Protein AF-A0A814IWC8-F1 (afdb_monomer)

Secondary structure (DSSP, 8-state):
-----------S---TT--GGGT-EEEE--TT-TT-HHHHHHHHH-SSS---S-EEEES-HHHHHHHHHHHHHS-HHHHHHHHHHHHHHHHGGGS-HHHHGGGHHHHHHHH---SPPPHHHHHHHHHHHHHHHHHHHHSTTSS--THHHHHHHHHHHHHHHHHHH-SSS-HHHHHHHHHHHHTPEEEEES-HHHHSS--HHHHHHTTT----S-HHHHHHHHHHHHHHHHHHGGGS---TTS--SS-TT-S--EEEGGGTEEEEEGGGSSTTT--TTS-HHHHIIIIIHHHHHHHHTTTSTTGGGB-TTS-B---S-HHHHHHHHHHHHHHHHHHHT-EEGGGTEE--TTTTHHHHHHHHHHHHHHHHHHHHHHHHSTT-SPPPTT-TTS-HHHHHHHHHHHTT-----HHHHHHHHHH-SSPPHHHHHHHHHHT-HHHHHHHTPPTTTSS-------SS---SS-TT-TTHHHHHTTSS--

Radius of gyration: 24.91 Å; Cα contacts (8 Å, |Δi|>4): 544; chains: 1; bounding box: 59×73×75 Å

Nearest PDB structures (foldseek):
  5v48-assembly1_B  TM=9.330E-01  e=1.405E-28  Oryctolagus cuniculus
  4cth-assembly1_A-2  TM=9.411E-01  e=2.815E-28  Homo sapiens
  6sh2-assembly1_AAA  TM=9.335E-01  e=3.389E-28  Homo sapiens
  3zuk-assembly2_B  TM=8.472E-01  e=1.196E-20  Mycobacterium tuberculosis H37Rv
  6xly-assembly1_A  TM=6.280E-01  e=4.654E-19  Mycobacterium tuberculosis H37Rv

Solvent-accessible surface area (backbone atoms only — not comparable to full-atom values): 27775 Å² total; per-residue (Å²): 138,86,83,84,81,86,88,75,94,70,94,67,81,85,65,90,78,70,60,75,88,76,35,73,41,83,45,74,49,56,78,91,48,82,78,41,69,67,58,55,57,48,55,76,73,41,90,86,59,88,77,65,76,42,82,39,83,37,60,52,63,69,59,53,52,52,50,51,55,50,56,78,72,46,57,67,69,58,54,50,52,49,54,52,46,55,50,46,71,70,46,35,81,71,46,62,66,82,53,35,57,71,45,44,69,56,42,28,67,52,42,52,48,92,70,83,76,58,66,69,58,55,51,48,53,53,45,42,78,74,44,17,60,67,52,30,51,74,68,67,80,86,58,84,61,74,72,58,58,57,52,55,52,41,26,51,53,39,46,48,50,32,50,73,61,31,84,73,49,47,72,69,34,34,53,54,48,44,56,27,63,75,56,49,42,79,42,65,36,62,64,67,64,59,76,44,91,62,52,65,67,63,48,62,75,48,67,85,71,81,73,65,103,39,71,62,58,38,53,53,50,50,53,50,50,54,50,51,52,60,58,51,54,78,80,47,81,84,68,73,84,57,79,68,96,72,32,28,66,40,72,51,72,44,56,39,51,66,57,25,28,35,37,37,25,39,40,36,41,33,79,86,26,28,53,94,89,50,44,54,42,40,29,26,24,27,42,31,20,54,51,24,19,35,58,31,41,54,61,24,87,66,20,48,40,27,44,54,78,17,46,82,44,87,73,58,48,71,66,35,52,51,52,35,49,57,25,42,46,46,49,21,56,54,40,39,67,40,65,47,70,90,72,74,40,60,41,54,14,74,66,18,36,46,52,52,45,10,47,39,41,1,48,52,25,12,51,54,25,44,52,53,50,48,68,79,40,72,88,71,65,63,75,52,87,97,48,67,88,53,52,63,71,47,45,14,56,51,36,37,43,54,79,33,71,77,87,74,42,61,34,34,45,53,47,39,62,75,72,41,47,61,65,59,38,68,51,58,39,48,50,37,50,44,47,32,69,66,52,37,62,66,69,64,58,55,92,71,76,51,91,36,69,82,54,85,45,49,45,84,57,58,82,90,82,64,97,86,57,88,69,63,71,67,66,62,72,69,75,80,79,129

Sequence (482 aa):
MHKKFCISYVYRSVDNKLKIDQKYSQVFLNKSKEDDQYTRILRYISTEIRIPASLLAVIEIEFLRNVSSNIDTTLPRILQNYIVWCFIMNRISNMPKRYRALRDPFNEAFRGTIAQRPRSITCGDYINNNMGFALSKIYFKQYFDENSLEMINNIRTVFLGMLKNSTWMDETSKNKSIEKALVIDEKIGYPDFLGSSNTTKLEKMYQDYVFKDSYIHNVFKLLQIKSNENFRMLREPVDRKAWGASPPTVVNAFYNPSRNQIIFPAGIFQMPFFNKDAPKYLNYGAIGMVIGHEITHGFDDTGRQFDKDGNRISWWTPETIERFNVRKQCIIDQYSRYVVTQINMTLNGFQTQGENIADNGGLKESFYAYQNWARTHPNMDKKLPGLSNYSAEQMFFINYAQIWCSKMTDANALNRILTGFHSPGEFRMRGPMSNFDEFDRVFKCTPGQGNSQIIETHAILDYSEVLSNDSLLKSLSILSFQ

Organism: NCBI:txid392033

Mean predicted aligned error: 9.51 Å

InterPro domains:
  IPR000718 Peptidase M13 [PS51885] (1-455)
  IPR000718 Peptidase M13 [PTHR11733] (51-448)
  IPR000718 Peptidase M13 [cd08662] (62-450)
  IPR008753 Peptidase M13, N-terminal domain [PF05649] (43-191)
  IPR018497 Peptidase M13, C-terminal domain [PF01431] (252-449)
  IPR018497 Peptidase M13, C-terminal domain [PR00786] (244-256)
  IPR018497 Peptidase M13, C-terminal domain [PR00786] (262-274)
  IPR018497 Peptidase M13, C-terminal domain [PR00786] (283-299)
  IPR018497 Peptidase M13, C-terminal domain [PR00786] (355-366)
  IPR024079 Metallopeptidase, catalytic domain superfamily [G3DSA:3.40.390.10] (144-449)
  IPR042089 Peptidase M13, domain 2 [G3DSA:1.10.1380.10] (15-238)

pLDDT: mean 82.28, std 20.32, range [21.31, 98.5]

Structure (mmCIF, N/CA/C/O backbone):
data_AF-A0A814IWC8-F1
#
_entry.id   AF-A0A814IWC8-F1
#
loop_
_atom_site.group_PDB
_atom_site.id
_atom_site.type_symbol
_atom_site.label_atom_id
_atom_site.label_alt_id
_atom_site.label_comp_id
_atom_site.label_asym_id
_atom_site.label_entity_id
_atom_site.label_seq_id
_atom_site.pdbx_PDB_ins_code
_atom_site.Cartn_x
_atom_site.Cartn_y
_atom_site.Cartn_z
_atom_site.occupancy
_atom_site.B_iso_or_equiv
_atom_site.auth_seq_id
_atom_site.auth_comp_id
_atom_site.auth_asym_id
_atom_site.auth_atom_id
_atom_site.pdbx_PDB_model_num
ATOM 1 N N . MET A 1 1 ? -11.786 -41.719 5.356 1.00 26.97 1 MET A N 1
ATOM 2 C CA . MET A 1 1 ? -12.034 -40.495 6.155 1.00 26.97 1 MET A CA 1
ATOM 3 C C . MET A 1 1 ? -10.800 -39.598 6.093 1.00 26.97 1 MET A C 1
ATOM 5 O O . MET A 1 1 ? -9.877 -39.773 6.875 1.00 26.97 1 MET A O 1
ATOM 9 N N . HIS A 1 2 ? -10.735 -38.689 5.116 1.00 23.89 2 HIS A N 1
ATOM 10 C CA . HIS A 1 2 ? -9.593 -37.790 4.910 1.00 23.89 2 HIS A CA 1
ATOM 11 C C . HIS A 1 2 ? -9.883 -36.415 5.523 1.00 23.89 2 HIS A C 1
ATOM 13 O O . HIS A 1 2 ? -10.646 -35.639 4.955 1.00 23.89 2 HIS A O 1
ATOM 19 N N . LYS A 1 3 ? -9.270 -36.097 6.668 1.00 22.12 3 LYS A N 1
ATOM 20 C CA . LYS A 1 3 ? -9.227 -34.722 7.189 1.00 22.12 3 LYS A CA 1
ATOM 21 C C . LYS A 1 3 ? -7.980 -34.031 6.633 1.00 22.12 3 LYS A C 1
ATOM 23 O O . LYS A 1 3 ? -6.863 -34.336 7.041 1.00 22.12 3 LYS A O 1
ATOM 28 N N . LYS A 1 4 ? -8.179 -33.130 5.666 1.00 24.53 4 LYS A N 1
ATOM 29 C CA . LYS A 1 4 ? -7.163 -32.187 5.179 1.00 24.53 4 LYS A CA 1
ATOM 30 C C . LYS A 1 4 ? -6.968 -31.107 6.248 1.00 24.53 4 LYS A C 1
ATOM 32 O O . LYS A 1 4 ? -7.894 -30.351 6.514 1.00 24.53 4 LYS A O 1
ATOM 37 N N . PHE A 1 5 ? -5.784 -31.031 6.850 1.00 21.31 5 PHE A N 1
ATOM 38 C CA . PHE A 1 5 ? -5.376 -29.889 7.669 1.00 21.31 5 PHE A CA 1
ATOM 39 C C . PHE A 1 5 ? -4.513 -28.958 6.812 1.00 21.31 5 PHE A C 1
ATOM 41 O O . PHE A 1 5 ? -3.348 -29.245 6.543 1.00 21.31 5 PHE A O 1
ATOM 48 N N . CYS A 1 6 ? -5.097 -27.848 6.365 1.00 21.45 6 CYS A N 1
ATOM 49 C CA . CYS A 1 6 ? -4.358 -26.700 5.851 1.00 21.45 6 CYS A CA 1
ATOM 50 C C . CYS A 1 6 ? -4.063 -25.777 7.034 1.00 21.45 6 CYS A C 1
ATOM 52 O O . CYS A 1 6 ? -4.965 -25.116 7.534 1.00 21.45 6 CYS A O 1
ATOM 54 N N . ILE A 1 7 ? -2.811 -25.728 7.487 1.00 23.09 7 ILE A N 1
ATOM 55 C CA . ILE A 1 7 ? -2.348 -24.687 8.410 1.00 23.09 7 ILE A CA 1
ATOM 56 C C . ILE A 1 7 ? -1.422 -23.777 7.608 1.00 23.09 7 ILE A C 1
ATOM 58 O O . ILE A 1 7 ? -0.267 -24.108 7.342 1.00 23.09 7 ILE A O 1
ATOM 62 N N . SER A 1 8 ? -1.976 -22.647 7.172 1.00 23.86 8 SER A N 1
ATOM 63 C CA . SER A 1 8 ? -1.239 -21.505 6.640 1.00 23.86 8 SER A CA 1
ATOM 64 C C . SER A 1 8 ? -1.285 -20.402 7.691 1.00 23.86 8 SER A C 1
ATOM 66 O O . SER A 1 8 ? -2.359 -20.014 8.147 1.00 23.86 8 SER A O 1
ATOM 68 N N . TYR A 1 9 ? -0.115 -19.915 8.090 1.00 23.34 9 TYR A N 1
ATOM 69 C CA . TYR A 1 9 ? 0.029 -18.766 8.971 1.00 23.34 9 TYR A CA 1
ATOM 70 C C . TYR A 1 9 ? -0.383 -17.481 8.243 1.00 23.34 9 TYR A C 1
ATOM 72 O O . TYR A 1 9 ? 0.405 -16.945 7.471 1.00 23.34 9 TYR A O 1
ATOM 80 N N . VAL A 1 10 ? -1.576 -16.973 8.556 1.00 23.92 10 VAL A N 1
ATOM 81 C CA . VAL A 1 10 ? -1.912 -15.541 8.628 1.00 23.92 10 VAL A CA 1
ATOM 82 C C . VAL A 1 10 ? -2.969 -15.408 9.730 1.00 23.92 10 VAL A C 1
ATOM 84 O O . VAL A 1 10 ? -4.159 -15.546 9.475 1.00 23.92 10 VAL A O 1
ATOM 87 N N . TYR A 1 11 ? -2.557 -15.207 10.985 1.00 24.33 11 TYR A N 1
ATOM 88 C CA . TYR A 1 11 ? -3.505 -14.888 12.057 1.00 24.33 11 TYR A CA 1
ATOM 89 C C . TYR A 1 11 ? -3.757 -13.373 12.082 1.00 24.33 11 TYR A C 1
ATOM 91 O O . TYR A 1 11 ? -3.016 -12.609 12.694 1.00 24.33 11 TYR A O 1
ATOM 99 N N . ARG A 1 12 ? -4.831 -12.948 11.415 1.00 35.34 12 ARG A N 1
ATOM 100 C CA . ARG A 1 12 ? -5.760 -11.918 11.908 1.00 35.34 12 ARG A CA 1
ATOM 101 C C . ARG A 1 12 ? -7.148 -12.546 11.827 1.00 35.34 12 ARG A C 1
ATOM 103 O O . ARG A 1 12 ? -7.412 -13.268 10.871 1.00 35.34 12 ARG A O 1
ATOM 110 N N . SER A 1 13 ? -7.967 -12.378 12.867 1.00 31.83 13 SER A N 1
ATOM 111 C CA . SER A 1 13 ? -9.202 -13.157 13.018 1.00 31.83 13 SER A CA 1
ATOM 112 C C . SER A 1 13 ? -10.098 -13.077 11.774 1.00 31.83 13 SER A C 1
ATOM 114 O O . SER A 1 13 ? -10.298 -12.008 11.205 1.00 31.83 13 SER A O 1
ATOM 116 N N . VAL A 1 14 ? -10.643 -14.234 11.390 1.00 34.22 14 VAL A N 1
ATOM 117 C CA . VAL A 1 14 ? -11.664 -14.415 10.340 1.00 34.22 14 VAL A CA 1
ATOM 118 C C . VAL A 1 14 ? -13.048 -13.947 10.840 1.00 34.22 14 VAL A C 1
ATOM 120 O O . VAL A 1 14 ? -14.041 -14.019 10.121 1.00 34.22 14 VAL A O 1
ATOM 123 N N . ASP A 1 15 ? -13.128 -13.426 12.072 1.00 34.97 15 ASP A N 1
ATOM 124 C CA . ASP A 1 15 ? -14.339 -12.810 12.611 1.00 34.97 15 ASP A CA 1
ATOM 125 C C . ASP A 1 15 ? -14.575 -11.440 11.966 1.00 34.97 15 ASP A C 1
ATOM 127 O O . ASP A 1 15 ? -14.205 -10.381 12.482 1.00 34.97 15 ASP A O 1
ATOM 131 N N . ASN A 1 16 ? -15.249 -11.510 10.820 1.00 43.19 16 ASN A N 1
ATOM 132 C CA . ASN A 1 16 ? -15.745 -10.451 9.938 1.00 43.19 16 ASN A CA 1
ATOM 133 C C . ASN A 1 16 ? -16.757 -9.474 10.584 1.00 43.19 16 ASN A C 1
ATOM 135 O O . ASN A 1 16 ? -17.618 -8.932 9.894 1.00 43.19 16 ASN A O 1
ATOM 139 N N . LYS A 1 17 ? -16.717 -9.257 11.905 1.00 37.56 17 LYS A N 1
ATOM 140 C CA . LYS A 1 17 ? -17.679 -8.390 12.617 1.00 37.56 17 LYS A CA 1
ATOM 141 C C . LYS A 1 17 ? -17.093 -7.518 13.729 1.00 37.56 17 LYS A C 1
ATOM 143 O O . LYS A 1 17 ? -17.802 -6.650 14.234 1.00 37.56 17 LYS A O 1
ATOM 148 N N . LEU A 1 18 ? -15.833 -7.702 14.127 1.00 37.84 18 LEU A N 1
ATOM 149 C CA . LEU A 1 18 ? -15.260 -6.950 15.249 1.00 37.84 18 LEU A CA 1
ATOM 150 C C . LEU A 1 18 ? -14.477 -5.729 14.758 1.00 37.84 18 LEU A C 1
ATOM 152 O O . LEU A 1 18 ? -13.500 -5.850 14.018 1.00 37.84 18 LEU A O 1
ATOM 156 N N . LYS A 1 19 ? -14.916 -4.540 15.193 1.00 47.41 19 LYS A N 1
ATOM 157 C CA . LYS A 1 19 ? -14.239 -3.260 14.948 1.00 47.41 19 LYS A CA 1
ATOM 158 C C . LYS A 1 19 ? -12.786 -3.362 15.429 1.00 47.41 19 LYS A C 1
ATOM 160 O O . LYS A 1 19 ? -12.543 -3.785 16.558 1.00 47.41 19 LYS A O 1
ATOM 165 N N . ILE A 1 20 ? -11.825 -2.915 14.616 1.00 44.88 20 ILE A N 1
ATOM 166 C CA . ILE A 1 20 ? -10.408 -2.771 15.015 1.00 44.88 20 ILE A CA 1
ATOM 167 C C . ILE A 1 20 ? -10.284 -1.975 16.332 1.00 44.88 20 ILE A C 1
ATOM 169 O O . ILE A 1 20 ? -9.405 -2.253 17.148 1.00 44.88 20 ILE A O 1
ATOM 173 N N . ASP A 1 21 ? -11.231 -1.064 16.585 1.00 44.50 21 ASP A N 1
ATOM 174 C CA . ASP A 1 21 ? -11.438 -0.326 17.837 1.00 44.50 21 ASP A CA 1
ATOM 175 C C . ASP A 1 21 ? -11.376 -1.203 19.106 1.00 44.50 21 ASP A C 1
ATOM 177 O O . ASP A 1 21 ? -10.888 -0.730 20.128 1.00 44.50 21 ASP A O 1
ATOM 181 N N . GLN A 1 22 ? -11.776 -2.479 19.037 1.00 49.66 22 GLN A N 1
ATOM 182 C CA . GLN A 1 22 ? -11.892 -3.390 20.188 1.00 49.66 22 GLN A CA 1
ATOM 183 C C . GLN A 1 22 ? -10.715 -4.364 20.374 1.00 49.66 22 GLN A C 1
ATOM 185 O O . GLN A 1 22 ? -10.705 -5.122 21.341 1.00 49.66 22 GLN A O 1
ATOM 190 N N . LYS A 1 23 ? -9.722 -4.372 19.476 1.00 56.44 23 LYS A N 1
ATOM 191 C CA . LYS A 1 23 ? -8.640 -5.377 19.499 1.00 56.44 23 LYS A CA 1
ATOM 192 C C . LYS A 1 23 ? -7.441 -4.974 20.363 1.00 56.44 23 LYS A C 1
ATOM 194 O O . LYS A 1 23 ? -6.714 -5.817 20.867 1.00 56.44 23 LYS A O 1
ATOM 199 N N . TYR A 1 24 ? -7.215 -3.685 20.595 1.00 51.41 24 TYR A N 1
ATOM 200 C CA . TYR A 1 24 ? -6.005 -3.250 21.294 1.00 51.41 24 TYR A CA 1
ATOM 201 C C . TYR A 1 24 ? -6.198 -3.197 22.812 1.00 51.41 24 TYR A C 1
ATOM 203 O O . TYR A 1 24 ? -6.924 -2.346 23.317 1.00 51.41 24 TYR A O 1
ATOM 211 N N . SER A 1 25 ? -5.509 -4.071 23.542 1.00 56.09 25 SER A N 1
ATOM 212 C CA . SER A 1 25 ? -5.470 -4.058 25.005 1.00 56.09 25 SER A CA 1
ATOM 213 C C . SER A 1 25 ? -4.048 -3.838 25.507 1.00 56.09 25 SER A C 1
ATOM 215 O O . SER A 1 25 ? -3.110 -4.503 25.073 1.00 56.09 25 SER A O 1
ATOM 217 N N . GLN A 1 26 ? -3.879 -2.906 26.439 1.00 56.81 26 GLN A N 1
ATOM 218 C CA . GLN A 1 26 ? -2.612 -2.700 27.131 1.00 56.81 26 GLN A CA 1
ATOM 219 C C . GLN A 1 26 ? -2.561 -3.587 28.376 1.00 56.81 26 GLN A C 1
ATOM 221 O O . GLN A 1 26 ? -3.425 -3.493 29.246 1.00 56.81 26 GLN A O 1
ATOM 226 N N . VAL A 1 27 ? -1.552 -4.450 28.460 1.00 57.19 27 VAL A N 1
ATOM 227 C CA . VAL A 1 27 ? -1.340 -5.355 29.594 1.00 57.19 27 VAL A CA 1
ATOM 228 C C . VAL A 1 27 ? -0.014 -5.002 30.256 1.00 57.19 27 VAL A C 1
ATOM 230 O O . VAL A 1 27 ? 1.0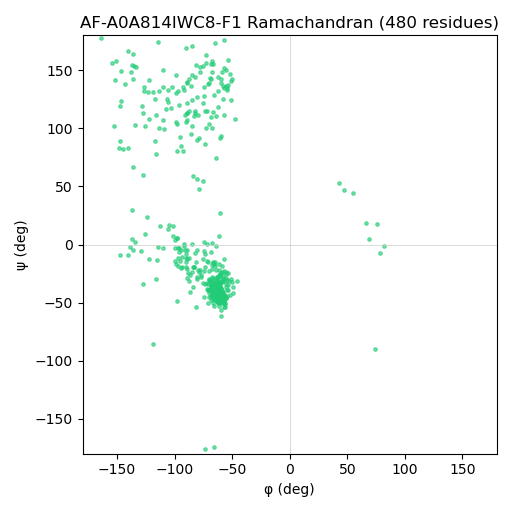26 -4.962 29.601 1.00 57.19 27 VAL A O 1
ATOM 233 N N . PHE A 1 28 ? -0.037 -4.742 31.562 1.00 58.38 28 PHE A N 1
ATOM 234 C CA . PHE A 1 28 ? 1.183 -4.547 32.342 1.00 58.38 28 PHE A CA 1
ATOM 235 C C . PHE A 1 28 ? 1.728 -5.897 32.801 1.00 58.38 28 PHE A C 1
ATOM 237 O O . PHE A 1 28 ? 1.038 -6.643 33.494 1.00 58.38 28 PHE A O 1
ATOM 244 N N . LEU A 1 29 ? 2.988 -6.188 32.471 1.00 56.16 29 LEU A N 1
ATOM 245 C CA . LEU A 1 29 ? 3.694 -7.324 33.060 1.00 56.16 29 LEU A CA 1
ATOM 246 C C . LEU A 1 29 ? 3.958 -7.052 34.544 1.00 56.16 29 LEU A C 1
ATOM 248 O O . LEU A 1 29 ? 4.795 -6.213 34.888 1.00 56.16 29 LEU A O 1
ATOM 252 N N . ASN A 1 30 ? 3.264 -7.767 35.428 1.00 49.41 30 ASN A N 1
ATOM 253 C CA . ASN A 1 30 ? 3.495 -7.657 36.862 1.00 49.41 30 ASN A CA 1
ATOM 254 C C . ASN A 1 30 ? 4.609 -8.619 37.307 1.00 49.41 30 ASN A C 1
ATOM 256 O O . ASN A 1 30 ? 4.442 -9.836 37.272 1.00 49.41 30 ASN A O 1
ATOM 260 N N . LYS A 1 31 ? 5.739 -8.069 37.771 1.00 43.78 31 LYS A N 1
ATOM 261 C CA . LYS A 1 31 ? 6.898 -8.836 38.267 1.00 43.78 31 LYS A CA 1
ATOM 262 C C . LYS A 1 31 ? 6.571 -9.767 39.444 1.00 43.78 31 LYS A C 1
ATOM 264 O O . LYS A 1 31 ? 7.309 -10.721 39.646 1.00 43.78 31 LYS A O 1
ATOM 269 N N . SER A 1 32 ? 5.511 -9.504 40.216 1.00 41.56 32 SER A N 1
ATOM 270 C CA . SER A 1 32 ? 5.150 -10.322 41.387 1.00 41.56 32 SER A CA 1
ATOM 271 C C . SER A 1 32 ? 4.362 -11.594 41.054 1.00 41.56 32 SER A C 1
ATOM 273 O O . SER A 1 32 ? 4.141 -12.417 41.938 1.00 41.56 32 SER A O 1
ATOM 275 N N . LYS A 1 33 ? 3.954 -11.780 39.791 1.00 47.34 33 LYS A N 1
ATOM 276 C CA . LYS A 1 33 ? 3.335 -13.012 39.289 1.00 47.34 33 LYS A CA 1
ATOM 277 C C . LYS A 1 33 ? 4.248 -13.632 38.236 1.00 47.34 33 LYS A C 1
ATOM 279 O O . LYS A 1 33 ? 4.005 -13.513 37.039 1.00 47.34 33 LYS A O 1
ATOM 284 N N . GLU A 1 34 ? 5.308 -14.300 38.689 1.00 44.84 34 GLU A N 1
ATOM 285 C CA . GLU A 1 34 ? 6.238 -15.041 37.818 1.00 44.84 34 GLU A CA 1
ATOM 286 C C . GLU A 1 34 ? 5.562 -16.124 36.956 1.00 44.84 34 GLU A C 1
ATOM 288 O O . GLU A 1 34 ? 6.159 -16.596 35.989 1.00 44.84 34 GLU A O 1
ATOM 293 N N . ASP A 1 35 ? 4.304 -16.446 37.259 1.00 49.25 35 ASP A N 1
ATOM 294 C CA . ASP A 1 35 ? 3.476 -17.433 36.573 1.00 49.25 35 ASP A CA 1
ATOM 295 C C . ASP A 1 35 ? 2.452 -16.864 35.586 1.00 49.25 35 ASP A C 1
ATOM 297 O O . ASP A 1 35 ? 1.644 -17.613 35.037 1.00 49.25 35 ASP A O 1
ATOM 301 N N . ASP A 1 36 ? 2.480 -15.559 35.308 1.00 61.34 36 ASP A N 1
ATOM 302 C CA . ASP A 1 36 ? 1.627 -15.012 34.257 1.00 61.34 36 ASP A CA 1
ATOM 303 C C . ASP A 1 36 ? 2.057 -15.552 32.878 1.00 61.34 36 ASP A C 1
ATOM 305 O O . ASP A 1 36 ? 3.230 -15.490 32.489 1.00 61.34 36 ASP A O 1
ATOM 309 N N . GLN A 1 37 ? 1.090 -16.089 32.131 1.00 60.38 37 GLN A N 1
ATOM 310 C CA . GLN A 1 37 ? 1.258 -16.754 30.832 1.00 60.38 37 GLN A CA 1
ATOM 311 C C . GLN A 1 37 ? 2.088 -15.925 29.832 1.00 60.38 37 GLN A C 1
ATOM 313 O O . GLN A 1 37 ? 2.869 -16.468 29.048 1.00 60.38 37 GLN A O 1
ATOM 318 N N . TYR A 1 38 ? 1.998 -14.593 29.909 1.00 61.19 38 TYR A N 1
ATOM 319 C CA . TYR A 1 38 ? 2.743 -13.666 29.056 1.00 61.19 38 TYR A CA 1
ATOM 320 C C . TYR A 1 38 ? 4.238 -13.617 29.393 1.00 61.19 38 TYR A C 1
ATOM 322 O O . TYR A 1 38 ? 5.076 -13.589 28.490 1.00 61.19 38 TYR A O 1
ATOM 330 N N . THR A 1 39 ? 4.591 -13.674 30.679 1.00 59.56 39 THR A N 1
ATOM 331 C CA . THR A 1 39 ? 5.986 -13.723 31.140 1.00 59.56 39 THR A CA 1
ATOM 332 C C . THR A 1 39 ? 6.655 -15.028 30.704 1.00 59.56 39 THR A C 1
ATOM 334 O O . THR A 1 39 ? 7.809 -15.013 30.272 1.00 59.56 39 THR A O 1
ATOM 337 N N . ARG A 1 40 ? 5.922 -16.152 30.740 1.00 61.50 40 ARG A N 1
ATOM 338 C CA . ARG A 1 40 ? 6.405 -17.457 30.255 1.00 61.50 40 ARG A CA 1
ATOM 339 C C . ARG A 1 40 ? 6.693 -17.429 28.751 1.00 61.50 40 ARG A C 1
ATOM 341 O O . ARG A 1 40 ? 7.786 -17.811 28.346 1.00 61.50 40 ARG A O 1
ATOM 348 N N . ILE A 1 41 ? 5.767 -16.914 27.936 1.00 60.84 41 ILE A N 1
ATOM 349 C CA . ILE A 1 41 ? 5.941 -16.795 26.475 1.00 60.84 41 ILE A CA 1
ATOM 350 C C . ILE A 1 41 ? 7.130 -15.887 26.127 1.00 60.84 41 ILE A C 1
ATOM 352 O O . ILE A 1 41 ? 7.942 -16.231 25.270 1.00 60.84 41 ILE A O 1
ATOM 356 N N . LEU A 1 42 ? 7.287 -14.754 26.815 1.00 60.22 42 LEU A N 1
ATOM 357 C CA . LEU A 1 42 ? 8.378 -13.814 26.547 1.00 60.22 42 LEU A CA 1
ATOM 358 C C . LEU A 1 42 ? 9.767 -14.357 26.913 1.00 60.22 42 LEU A C 1
ATOM 360 O O . LEU A 1 42 ? 10.727 -14.055 26.204 1.00 60.22 42 LEU A O 1
ATOM 364 N N . ARG A 1 43 ? 9.880 -15.205 27.948 1.00 57.75 43 ARG A N 1
ATOM 365 C CA . ARG A 1 43 ? 11.139 -15.898 28.294 1.00 57.75 43 ARG A CA 1
ATOM 366 C C . ARG A 1 43 ? 11.627 -16.830 27.175 1.00 57.75 43 ARG A C 1
ATOM 368 O O . ARG A 1 43 ? 12.832 -16.991 27.019 1.00 57.75 43 ARG A O 1
ATOM 375 N N . TYR A 1 44 ? 10.725 -17.397 26.369 1.00 55.34 44 TYR A N 1
ATOM 376 C CA . TYR A 1 44 ? 11.098 -18.212 25.202 1.00 55.34 44 TYR A CA 1
ATOM 377 C C . TYR A 1 44 ? 11.542 -17.382 23.992 1.00 55.34 44 TYR A C 1
ATOM 379 O O . TYR A 1 44 ? 12.227 -17.899 23.113 1.00 55.34 44 TYR A O 1
ATOM 387 N N . ILE A 1 45 ? 11.144 -16.109 23.928 1.00 59.06 45 ILE A N 1
ATOM 388 C CA . ILE A 1 45 ? 11.373 -15.239 22.769 1.00 59.06 45 ILE A CA 1
ATOM 389 C C . ILE A 1 45 ? 12.713 -14.494 22.880 1.00 59.06 45 ILE A C 1
ATOM 391 O O . ILE A 1 45 ? 13.329 -14.212 21.855 1.00 59.06 45 ILE A O 1
ATOM 395 N N . SER A 1 46 ? 13.203 -14.204 24.091 1.00 54.28 46 SER A N 1
ATOM 396 C CA . SER A 1 46 ? 14.514 -13.570 24.278 1.00 54.28 46 SER A CA 1
ATOM 397 C C . SER A 1 46 ? 15.208 -14.028 25.560 1.00 54.28 46 SER A C 1
ATOM 399 O O . SER A 1 46 ? 14.722 -13.788 26.663 1.00 54.28 46 SER A O 1
ATOM 401 N N . THR A 1 47 ? 16.380 -14.649 25.414 1.00 51.97 47 THR A N 1
ATOM 402 C CA . THR A 1 47 ? 17.276 -14.997 26.530 1.00 51.97 47 THR A CA 1
ATOM 403 C C . THR A 1 47 ? 18.265 -13.879 26.864 1.00 51.97 47 THR A C 1
ATOM 405 O O . THR A 1 47 ? 18.792 -13.842 27.972 1.00 51.97 47 THR A O 1
ATOM 408 N N . GLU A 1 48 ? 18.520 -12.961 25.926 1.00 53.88 48 GLU A N 1
ATOM 409 C CA . GLU A 1 48 ? 19.567 -11.936 26.055 1.00 53.88 48 GLU A CA 1
ATOM 410 C C . GLU A 1 48 ? 19.040 -10.567 26.506 1.00 53.88 48 GLU A C 1
ATOM 412 O O . GLU A 1 48 ? 19.813 -9.739 26.986 1.00 53.88 48 GLU A O 1
ATOM 417 N N . ILE A 1 49 ? 17.729 -10.310 26.411 1.00 52.28 49 ILE A N 1
ATOM 418 C CA . ILE A 1 49 ? 17.157 -9.001 26.749 1.00 52.28 49 ILE A CA 1
ATOM 419 C C . ILE A 1 49 ? 16.218 -9.133 27.938 1.00 52.28 49 ILE A C 1
ATOM 421 O O . ILE A 1 49 ? 15.128 -9.694 27.860 1.00 52.28 49 ILE A O 1
ATOM 425 N N . ARG A 1 50 ? 16.638 -8.548 29.066 1.00 56.16 50 ARG A N 1
ATOM 426 C CA . ARG A 1 50 ? 15.774 -8.370 30.235 1.00 56.16 50 ARG A CA 1
ATOM 427 C C . ARG A 1 50 ? 14.624 -7.441 29.851 1.00 56.16 50 ARG A C 1
ATOM 429 O O . ARG A 1 50 ? 14.816 -6.241 29.640 1.00 56.16 50 ARG A O 1
ATOM 436 N N . ILE A 1 51 ? 13.423 -8.000 29.777 1.00 57.84 51 ILE A N 1
ATOM 437 C CA . ILE A 1 51 ? 12.173 -7.252 29.670 1.00 57.84 51 ILE A CA 1
ATOM 438 C C . ILE A 1 51 ? 11.768 -6.889 31.114 1.00 57.84 51 ILE A C 1
ATOM 440 O O . ILE A 1 51 ? 11.339 -7.770 31.858 1.00 57.84 51 ILE A O 1
ATOM 444 N N . PRO A 1 52 ? 11.971 -5.642 31.595 1.00 55.50 52 PRO A N 1
ATOM 445 C CA . PRO A 1 52 ? 11.453 -5.220 32.891 1.00 55.50 52 PRO A CA 1
ATOM 446 C C . PRO A 1 52 ? 9.920 -5.228 32.847 1.00 55.50 52 PRO A C 1
ATOM 448 O O . PRO A 1 52 ? 9.337 -5.415 31.778 1.00 55.50 52 PRO A O 1
ATOM 451 N N . ALA A 1 53 ? 9.268 -4.993 33.992 1.00 55.53 53 ALA A N 1
ATOM 452 C CA . ALA A 1 53 ? 7.834 -4.708 34.027 1.00 55.53 53 ALA A CA 1
ATOM 453 C C . ALA A 1 53 ? 7.538 -3.646 32.960 1.00 55.53 53 ALA A C 1
ATOM 455 O O . ALA A 1 53 ? 8.019 -2.518 33.048 1.00 55.53 53 ALA A O 1
ATOM 456 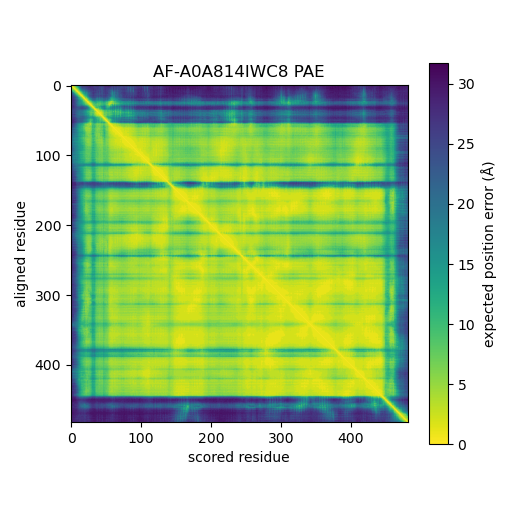N N . SER A 1 54 ? 6.886 -4.063 31.884 1.00 61.50 54 SER A N 1
ATOM 457 C CA . SER A 1 54 ? 6.721 -3.264 30.680 1.00 61.50 54 SER A CA 1
ATOM 458 C C . SER A 1 54 ? 5.305 -3.424 30.178 1.00 61.50 54 SER A C 1
ATOM 460 O O . SER A 1 54 ? 4.646 -4.445 30.394 1.00 61.50 54 SER A O 1
ATOM 462 N N . LEU A 1 55 ? 4.839 -2.346 29.564 1.00 65.81 55 LEU A N 1
ATOM 463 C CA . LEU A 1 55 ? 3.555 -2.281 28.909 1.00 65.81 55 LEU A CA 1
ATOM 464 C C . LEU A 1 55 ? 3.630 -3.118 27.632 1.00 65.81 55 LEU A C 1
ATOM 466 O O . LEU A 1 55 ? 4.386 -2.792 26.717 1.00 65.81 55 LEU A O 1
ATOM 470 N N . LEU A 1 56 ? 2.856 -4.195 27.579 1.00 72.19 56 LEU A N 1
ATOM 471 C CA . LEU A 1 56 ? 2.666 -4.983 26.374 1.00 72.19 56 LEU A CA 1
ATOM 472 C C . LEU A 1 56 ? 1.380 -4.559 25.685 1.00 72.19 56 LEU A C 1
ATOM 474 O O . LEU A 1 56 ? 0.311 -4.493 26.291 1.00 72.19 56 LEU A O 1
ATOM 478 N N . ALA A 1 57 ? 1.490 -4.333 24.386 1.00 72.12 57 ALA A N 1
ATOM 479 C CA . ALA A 1 57 ? 0.345 -4.236 23.508 1.00 72.12 57 ALA A CA 1
ATOM 480 C C . ALA A 1 57 ? -0.114 -5.641 23.108 1.00 72.12 57 ALA A C 1
ATOM 482 O O . ALA A 1 57 ? 0.599 -6.348 22.395 1.00 72.12 57 ALA A O 1
ATOM 483 N N . VAL A 1 58 ? -1.302 -6.044 23.549 1.00 71.94 58 VAL A N 1
ATOM 484 C CA . VAL A 1 58 ? -1.922 -7.315 23.172 1.00 71.94 58 VAL A CA 1
ATOM 485 C C . VAL A 1 58 ? -3.087 -7.039 22.227 1.00 71.94 58 VAL A C 1
ATOM 487 O O . VAL A 1 58 ? -4.054 -6.384 22.600 1.00 71.94 58 VAL A O 1
ATOM 490 N N . ILE A 1 59 ? -2.974 -7.539 20.994 1.00 70.69 59 ILE A N 1
ATOM 491 C CA . ILE A 1 59 ? -3.937 -7.286 19.905 1.00 70.69 59 ILE A CA 1
ATOM 492 C C . ILE A 1 59 ? -5.112 -8.283 19.925 1.00 70.69 59 ILE A C 1
ATOM 494 O O . ILE A 1 59 ? -6.187 -7.992 19.427 1.00 70.69 59 ILE A O 1
ATOM 498 N N . GLU A 1 60 ? -4.924 -9.489 20.457 1.00 74.50 60 GLU A N 1
ATOM 499 C CA . GLU A 1 60 ? -5.977 -10.513 20.504 1.00 74.50 60 GLU A CA 1
ATOM 500 C C . GLU A 1 60 ? -5.825 -11.304 21.809 1.00 74.50 60 GLU A C 1
ATOM 502 O O . GLU A 1 60 ? -5.196 -12.365 21.842 1.00 74.50 60 GLU A O 1
ATOM 507 N N . ILE A 1 61 ? -6.346 -10.763 22.918 1.00 74.00 61 ILE A N 1
ATOM 508 C CA . ILE A 1 61 ? -6.217 -11.399 24.245 1.00 74.00 61 ILE A CA 1
ATOM 509 C C . ILE A 1 61 ? -6.797 -12.814 24.228 1.00 74.00 61 ILE A C 1
ATOM 511 O O . ILE A 1 61 ? -6.178 -13.741 24.749 1.00 74.00 61 ILE A O 1
ATOM 515 N N . GLU A 1 62 ? -7.970 -12.988 23.622 1.00 78.12 62 GLU A N 1
ATOM 516 C CA . GLU A 1 62 ? -8.662 -14.275 23.636 1.00 78.12 62 GLU A CA 1
ATOM 517 C C . GLU A 1 62 ? -7.923 -15.332 22.812 1.00 78.12 62 GLU A C 1
ATOM 519 O O . GLU A 1 62 ? -7.806 -16.484 23.224 1.00 78.12 62 GLU A O 1
ATOM 524 N N . PHE A 1 63 ? -7.315 -14.924 21.694 1.00 80.06 63 PHE A N 1
ATOM 525 C CA . PHE A 1 63 ? -6.416 -15.793 20.944 1.00 80.06 63 PHE A CA 1
ATOM 526 C C . PHE A 1 63 ? -5.248 -16.268 21.816 1.00 80.06 63 PHE A C 1
ATOM 528 O O . PHE A 1 63 ? -4.977 -17.464 21.859 1.00 80.06 63 PHE A O 1
ATOM 535 N N . LEU A 1 64 ? -4.582 -15.365 22.545 1.00 75.75 64 LEU A N 1
ATOM 536 C CA . LEU A 1 64 ? -3.449 -15.744 23.395 1.00 75.75 64 LEU A CA 1
ATOM 537 C C . LEU A 1 64 ? -3.857 -16.654 24.559 1.00 75.75 64 LEU A C 1
ATOM 539 O O . LEU A 1 64 ? -3.128 -17.598 24.860 1.00 75.75 64 LEU A O 1
ATOM 543 N N . ARG A 1 65 ? -5.027 -16.430 25.168 1.00 76.75 65 ARG A N 1
ATOM 544 C CA . ARG A 1 65 ? -5.588 -17.336 26.187 1.00 76.75 65 ARG A CA 1
ATOM 545 C C . ARG A 1 65 ? -5.820 -18.735 25.624 1.00 76.75 65 ARG A C 1
ATOM 547 O O . ARG A 1 65 ? -5.366 -19.715 26.210 1.00 76.75 65 ARG A O 1
ATOM 554 N N . ASN A 1 66 ? -6.452 -18.822 24.456 1.00 82.81 66 ASN A N 1
ATOM 555 C CA . ASN A 1 66 ? -6.698 -20.096 23.785 1.00 82.81 66 ASN A CA 1
ATOM 556 C C . ASN A 1 66 ? -5.394 -20.788 23.378 1.00 82.81 66 ASN A C 1
ATOM 558 O O . ASN A 1 66 ? -5.277 -22.004 23.507 1.00 82.81 66 ASN A O 1
ATOM 562 N N . VAL A 1 67 ? -4.387 -20.040 22.918 1.00 83.50 67 VAL A N 1
ATOM 563 C CA . VAL A 1 67 ? -3.055 -20.590 22.631 1.00 83.50 67 VAL A CA 1
ATOM 564 C C . VAL A 1 67 ? -2.416 -21.154 23.897 1.00 83.50 67 VAL A C 1
ATOM 566 O O . VAL A 1 67 ? -1.936 -22.283 23.856 1.00 83.50 67 VAL A O 1
ATOM 569 N N . SER A 1 68 ? -2.447 -20.423 25.016 1.00 79.81 68 SER A N 1
ATOM 570 C CA . SER A 1 68 ? -1.900 -20.907 26.291 1.00 79.81 68 SER A CA 1
ATOM 571 C C . SER A 1 68 ? -2.580 -22.203 26.732 1.00 79.81 68 SER A C 1
ATOM 573 O O . SER A 1 68 ? -1.904 -23.194 26.986 1.00 79.81 68 SER A O 1
ATOM 575 N N . SER A 1 69 ? -3.916 -22.234 26.722 1.00 83.81 69 SER A N 1
ATOM 576 C CA . SER A 1 69 ? -4.688 -23.427 27.087 1.00 83.81 69 SER A CA 1
ATOM 577 C C . SER A 1 69 ? -4.377 -24.628 26.184 1.00 83.81 69 SER A C 1
ATOM 579 O O . SER A 1 69 ? -4.207 -25.749 26.668 1.00 83.81 69 SER A O 1
ATOM 581 N N . ASN A 1 70 ? -4.237 -24.408 24.873 1.00 87.50 70 ASN A N 1
ATOM 582 C CA . ASN A 1 70 ? -3.848 -25.467 23.943 1.00 87.50 70 ASN A CA 1
ATOM 583 C C . ASN A 1 70 ? -2.418 -25.963 24.194 1.00 87.50 70 ASN A C 1
ATOM 585 O O . ASN A 1 70 ? -2.169 -27.158 24.067 1.00 87.50 70 ASN A O 1
ATOM 589 N N . ILE A 1 71 ? -1.478 -25.084 24.556 1.00 86.44 71 ILE A N 1
ATOM 590 C CA . ILE A 1 71 ? -0.107 -25.486 24.902 1.00 86.44 71 ILE A CA 1
ATOM 591 C C . ILE A 1 71 ? -0.114 -26.377 26.148 1.00 86.44 71 ILE A C 1
ATOM 593 O O . ILE A 1 71 ? 0.491 -27.444 26.117 1.00 86.44 71 ILE A O 1
ATOM 597 N N . ASP A 1 72 ? -0.842 -25.990 27.198 1.00 84.38 72 ASP A N 1
ATOM 598 C CA . ASP A 1 72 ? -0.877 -26.730 28.467 1.00 84.38 72 ASP A CA 1
ATOM 599 C C . ASP A 1 72 ? -1.532 -28.118 28.334 1.00 84.38 72 ASP A C 1
ATOM 601 O O . ASP A 1 72 ? -1.196 -29.049 29.066 1.00 84.38 72 ASP A O 1
ATOM 605 N N . THR A 1 73 ? -2.457 -28.274 27.384 1.00 92.56 73 THR A N 1
ATOM 606 C CA . THR A 1 73 ? -3.217 -29.519 27.168 1.00 92.56 73 THR A CA 1
ATOM 607 C C . THR A 1 73 ? -2.645 -30.417 26.067 1.00 92.56 73 THR A C 1
ATOM 609 O O . THR A 1 73 ? -3.041 -31.579 25.950 1.00 92.56 73 THR A O 1
ATOM 612 N N . THR A 1 74 ? -1.702 -29.925 25.260 1.00 93.94 74 THR A N 1
ATOM 613 C CA . THR A 1 74 ? -1.120 -30.686 24.147 1.00 93.94 74 THR A CA 1
ATOM 614 C C . THR A 1 74 ? 0.143 -31.425 24.582 1.00 93.94 74 THR A C 1
ATOM 616 O O . THR A 1 74 ? 1.039 -30.859 25.201 1.00 93.94 74 THR A O 1
ATOM 619 N N . LEU A 1 75 ? 0.272 -32.696 24.183 1.00 97.00 75 LEU A N 1
ATOM 620 C CA . LEU A 1 75 ? 1.471 -33.491 24.468 1.00 97.00 75 LEU A CA 1
ATOM 621 C C . LEU A 1 75 ? 2.750 -32.787 23.962 1.00 97.00 75 LEU A C 1
ATOM 623 O O . LEU A 1 75 ? 2.799 -32.403 22.787 1.00 97.00 75 LEU A O 1
ATOM 627 N N . PRO A 1 76 ? 3.837 -32.725 24.761 1.00 94.06 76 PRO A N 1
ATOM 628 C CA . PRO A 1 76 ? 5.076 -32.039 24.377 1.00 94.06 76 PRO A CA 1
ATOM 629 C C . PRO A 1 76 ? 5.656 -32.483 23.028 1.00 94.06 76 PRO A C 1
ATOM 631 O O . PRO A 1 76 ? 6.164 -31.671 22.259 1.00 94.06 76 PRO A O 1
ATOM 634 N N . ARG A 1 77 ? 5.527 -33.773 22.684 1.00 96.88 77 ARG A N 1
ATOM 635 C CA . ARG A 1 77 ? 5.968 -34.307 21.385 1.00 96.88 77 ARG A CA 1
ATOM 636 C C . ARG A 1 77 ? 5.214 -33.684 20.206 1.00 96.88 77 ARG A C 1
ATOM 638 O O . ARG A 1 77 ? 5.815 -33.438 19.164 1.00 96.88 77 ARG A O 1
ATOM 645 N N . ILE A 1 78 ? 3.911 -33.442 20.353 1.00 97.19 78 ILE A N 1
ATOM 646 C CA . ILE A 1 78 ? 3.088 -32.821 19.306 1.00 97.19 78 ILE A CA 1
ATOM 647 C C . ILE A 1 78 ? 3.504 -31.358 19.133 1.00 97.19 78 ILE A C 1
ATOM 649 O O . ILE A 1 78 ? 3.719 -30.924 18.002 1.00 97.19 78 ILE A O 1
ATOM 653 N N . LEU A 1 79 ? 3.706 -30.635 20.240 1.00 92.56 79 LEU A N 1
ATOM 654 C CA . LEU A 1 79 ? 4.213 -29.260 20.221 1.00 92.56 79 LEU A CA 1
ATOM 655 C C . LEU A 1 79 ? 5.580 -29.173 19.528 1.00 92.56 79 LEU A C 1
ATOM 657 O O . LEU A 1 79 ? 5.762 -28.358 18.624 1.00 92.56 79 LEU A O 1
ATOM 661 N N . GLN A 1 80 ? 6.517 -30.059 19.877 1.00 94.69 80 GLN A N 1
ATOM 662 C CA . GLN A 1 80 ? 7.837 -30.108 19.246 1.00 94.69 80 GLN A CA 1
ATOM 663 C C . GLN A 1 80 ? 7.738 -30.385 17.739 1.00 94.69 80 GLN A C 1
ATOM 665 O O . GLN A 1 80 ? 8.376 -29.693 16.945 1.00 94.69 80 GLN A O 1
ATOM 670 N N . ASN A 1 81 ? 6.920 -31.361 17.330 1.00 97.56 81 ASN A N 1
ATOM 671 C CA . ASN A 1 81 ? 6.700 -31.669 15.915 1.00 97.56 81 ASN A CA 1
ATOM 672 C C . ASN A 1 81 ? 6.144 -30.460 15.154 1.00 97.56 81 ASN A C 1
ATOM 674 O O . ASN A 1 81 ? 6.607 -30.170 14.052 1.00 97.56 81 ASN A O 1
ATOM 678 N N . TYR A 1 82 ? 5.190 -29.740 15.747 1.00 95.00 82 TYR A N 1
ATOM 679 C CA . TYR A 1 82 ? 4.624 -28.528 15.166 1.00 95.00 82 TYR A CA 1
ATOM 680 C C . TYR A 1 82 ? 5.678 -27.426 15.000 1.00 95.00 82 TYR A C 1
ATOM 682 O O . TYR A 1 82 ? 5.839 -26.893 13.904 1.00 95.00 82 TYR A O 1
ATOM 690 N N . ILE A 1 83 ? 6.455 -27.128 16.046 1.00 92.06 83 ILE A N 1
ATOM 691 C CA . ILE A 1 83 ? 7.507 -26.098 16.011 1.00 92.06 83 ILE A CA 1
ATOM 692 C C . ILE A 1 83 ? 8.563 -26.429 14.946 1.00 92.06 83 ILE A C 1
ATOM 694 O O . ILE A 1 83 ? 8.917 -25.575 14.127 1.00 92.06 83 ILE A O 1
ATOM 698 N N . VAL A 1 84 ? 9.035 -27.679 14.911 1.00 95.81 84 VAL A N 1
ATOM 699 C CA . VAL A 1 84 ? 10.013 -28.148 13.917 1.00 95.81 84 VAL A CA 1
ATOM 700 C C . VAL A 1 84 ? 9.433 -28.075 12.506 1.00 95.81 84 VAL A C 1
ATOM 702 O O . VAL A 1 84 ? 10.113 -27.615 11.589 1.00 95.81 84 VAL A O 1
ATOM 705 N N . TRP A 1 85 ? 8.170 -28.464 12.319 1.00 95.62 85 TRP A N 1
ATOM 706 C CA . TRP A 1 85 ? 7.484 -28.349 11.034 1.00 95.62 85 TRP A CA 1
ATOM 707 C C . TRP A 1 85 ? 7.403 -26.896 10.557 1.00 95.62 85 TRP A C 1
ATOM 709 O O . TRP A 1 85 ? 7.765 -26.607 9.415 1.00 95.62 85 TRP A O 1
ATOM 719 N N . CYS A 1 86 ? 7.015 -25.963 11.430 1.00 93.56 86 CYS A N 1
ATOM 720 C CA . CYS A 1 86 ? 6.987 -24.535 11.118 1.00 93.56 86 CYS A CA 1
ATOM 721 C C . CYS A 1 86 ? 8.369 -24.027 10.694 1.00 93.56 86 CYS A C 1
ATOM 723 O O . CYS A 1 86 ? 8.487 -23.308 9.698 1.00 93.56 86 CYS A O 1
ATOM 725 N N . PHE A 1 87 ? 9.429 -24.432 11.395 1.00 91.94 87 PHE A N 1
ATOM 726 C CA . PHE A 1 87 ? 10.797 -24.079 11.023 1.00 91.94 87 PHE A CA 1
ATOM 727 C C . PHE A 1 87 ? 11.181 -24.640 9.645 1.00 91.94 87 PHE A C 1
ATOM 729 O O . PHE A 1 87 ? 11.616 -23.882 8.774 1.00 91.94 87 PHE A O 1
ATOM 736 N N . ILE A 1 88 ? 10.956 -25.937 9.406 1.00 93.56 88 ILE A N 1
ATOM 737 C CA . ILE A 1 88 ? 11.238 -26.595 8.121 1.00 93.56 88 ILE A CA 1
ATOM 738 C C . ILE A 1 88 ? 10.488 -25.890 6.990 1.00 93.56 88 ILE A C 1
ATOM 740 O O . ILE A 1 88 ? 11.098 -25.516 5.989 1.00 93.56 88 ILE A O 1
ATOM 744 N N . MET A 1 89 ? 9.192 -25.629 7.159 1.00 90.88 89 MET A N 1
ATOM 745 C CA . MET A 1 89 ? 8.374 -24.970 6.143 1.00 90.88 89 MET A CA 1
ATOM 746 C C . MET A 1 89 ? 8.833 -23.546 5.841 1.00 90.88 89 MET A C 1
ATOM 748 O O . MET A 1 89 ? 8.670 -23.086 4.713 1.00 90.88 89 MET A O 1
ATOM 752 N N . ASN A 1 90 ? 9.454 -22.850 6.787 1.00 90.50 90 ASN A N 1
ATOM 753 C CA . ASN A 1 90 ? 10.033 -21.538 6.522 1.00 90.50 90 ASN A CA 1
ATOM 754 C C . ASN A 1 90 ? 11.408 -21.622 5.839 1.00 90.50 90 ASN A C 1
ATOM 756 O O . ASN A 1 90 ? 11.752 -20.728 5.068 1.00 90.50 90 ASN A O 1
ATOM 760 N N . ARG A 1 91 ? 12.191 -22.683 6.075 1.00 92.94 91 ARG A N 1
ATOM 761 C CA . ARG A 1 91 ? 13.576 -22.810 5.577 1.00 92.94 91 ARG A CA 1
ATOM 762 C C . ARG A 1 91 ? 13.741 -23.673 4.335 1.00 92.94 91 ARG A C 1
ATOM 764 O O . ARG A 1 91 ? 14.771 -23.580 3.675 1.00 92.94 91 ARG A O 1
ATOM 771 N N . ILE A 1 92 ? 12.740 -24.466 3.957 1.00 92.56 92 ILE A N 1
ATOM 772 C CA . ILE A 1 92 ? 12.836 -25.397 2.824 1.00 92.56 92 ILE A CA 1
ATOM 773 C C . ILE A 1 92 ? 13.199 -24.696 1.503 1.00 92.56 92 ILE A C 1
ATOM 775 O O . ILE A 1 92 ? 13.924 -25.258 0.687 1.00 92.56 92 ILE A O 1
ATOM 779 N N . SER A 1 93 ? 12.781 -23.438 1.319 1.00 90.00 93 SER A N 1
ATOM 780 C CA . SER A 1 93 ? 13.111 -22.594 0.157 1.00 90.00 93 SER A CA 1
ATOM 781 C C . SER A 1 93 ? 14.594 -22.198 0.077 1.00 90.00 93 SER A C 1
ATOM 783 O O . SER A 1 93 ? 15.080 -21.823 -0.996 1.00 90.00 93 SER A O 1
ATOM 785 N N . ASN A 1 94 ? 15.330 -22.314 1.186 1.00 91.81 94 ASN A N 1
ATOM 786 C CA . ASN A 1 94 ? 16.759 -22.035 1.270 1.00 91.81 94 ASN A CA 1
ATOM 787 C C . ASN A 1 94 ? 17.635 -23.279 1.009 1.00 91.81 94 ASN A C 1
ATOM 789 O O . ASN A 1 94 ? 18.855 -23.165 0.929 1.00 91.81 94 ASN A O 1
ATOM 793 N N . MET A 1 95 ? 17.028 -24.456 0.845 1.00 91.69 95 MET A N 1
ATOM 794 C CA . MET A 1 95 ? 17.733 -25.734 0.721 1.00 91.69 95 MET A CA 1
ATOM 795 C C . MET A 1 95 ? 18.079 -26.093 -0.743 1.00 91.69 95 MET A C 1
ATOM 797 O O . MET A 1 95 ? 17.576 -25.468 -1.690 1.00 91.69 95 MET A O 1
ATOM 801 N N . PRO A 1 96 ? 18.924 -27.122 -0.978 1.00 91.88 96 PRO A N 1
ATOM 802 C CA . PRO A 1 96 ? 19.161 -27.671 -2.315 1.00 91.88 96 PRO A CA 1
ATOM 803 C C . PRO A 1 96 ? 17.871 -28.075 -3.043 1.00 91.88 96 PRO A C 1
ATOM 805 O O . PRO A 1 96 ? 16.842 -28.341 -2.417 1.00 91.88 96 PRO A O 1
ATOM 808 N N . LYS A 1 97 ? 17.934 -28.167 -4.381 1.00 91.62 97 LYS A N 1
ATOM 809 C CA . LYS A 1 97 ? 16.767 -28.419 -5.254 1.00 91.62 97 LYS A CA 1
ATOM 810 C C . LYS A 1 97 ? 15.908 -29.598 -4.784 1.00 91.62 97 LYS A C 1
ATOM 812 O O . LYS A 1 97 ? 14.693 -29.456 -4.763 1.00 91.62 97 LYS A O 1
ATOM 817 N N . ARG A 1 98 ? 16.531 -30.698 -4.338 1.00 94.06 98 ARG A N 1
ATOM 818 C CA . ARG A 1 98 ? 15.828 -31.901 -3.858 1.00 94.06 98 ARG A CA 1
ATOM 819 C C . ARG A 1 98 ? 14.830 -31.630 -2.726 1.00 94.06 98 ARG A C 1
ATOM 821 O O . ARG A 1 98 ? 13.799 -32.276 -2.677 1.00 94.06 98 ARG A O 1
ATOM 828 N N . TYR A 1 99 ? 15.115 -30.667 -1.849 1.00 93.62 99 TYR A N 1
ATOM 829 C CA . TYR A 1 99 ? 14.211 -30.291 -0.759 1.00 93.62 99 TYR A CA 1
ATOM 830 C C . TYR A 1 99 ? 13.196 -29.246 -1.207 1.00 93.62 99 TYR A C 1
ATOM 832 O O . TYR A 1 99 ? 12.024 -29.349 -0.870 1.00 93.62 99 TYR A O 1
ATOM 840 N N . ARG A 1 100 ? 13.621 -28.258 -2.004 1.00 91.31 100 ARG A N 1
ATOM 841 C CA . ARG A 1 100 ? 12.707 -27.238 -2.544 1.00 91.31 100 ARG A CA 1
ATOM 842 C C . ARG A 1 100 ? 11.585 -27.859 -3.369 1.00 91.31 100 ARG A C 1
ATOM 844 O O . ARG A 1 100 ? 10.446 -27.440 -3.207 1.00 91.31 100 ARG A O 1
ATOM 851 N N . ALA A 1 101 ? 11.910 -28.876 -4.167 1.00 91.69 101 ALA A N 1
ATOM 852 C CA . ALA A 1 101 ? 10.954 -29.599 -4.999 1.00 91.69 101 ALA A CA 1
ATOM 853 C C . ALA A 1 101 ? 9.838 -30.280 -4.186 1.00 91.69 101 ALA A C 1
ATOM 855 O O . ALA A 1 101 ? 8.719 -30.406 -4.665 1.00 91.69 101 ALA A O 1
ATOM 856 N N . LEU A 1 102 ? 10.089 -30.642 -2.919 1.00 92.62 102 LEU A N 1
ATOM 857 C CA . LEU A 1 102 ? 9.051 -31.197 -2.035 1.00 92.62 102 LEU A CA 1
ATOM 858 C C . LEU A 1 102 ? 7.939 -30.184 -1.720 1.00 92.62 102 LEU A C 1
ATOM 860 O O . LEU A 1 102 ? 6.858 -30.574 -1.288 1.00 92.62 102 LEU A O 1
ATOM 864 N N . ARG A 1 103 ? 8.187 -28.884 -1.928 1.00 90.69 103 ARG A N 1
ATOM 865 C CA . ARG A 1 103 ? 7.184 -27.827 -1.762 1.00 90.69 103 ARG A CA 1
ATOM 866 C C . ARG A 1 103 ? 6.364 -27.589 -3.032 1.00 90.69 103 ARG A C 1
ATOM 868 O O . ARG A 1 103 ? 5.363 -26.884 -2.960 1.00 90.69 103 ARG A O 1
ATOM 875 N N . ASP A 1 104 ? 6.762 -28.140 -4.177 1.00 90.00 104 ASP A N 1
ATOM 876 C CA . ASP A 1 104 ? 6.102 -27.868 -5.459 1.00 90.00 104 ASP A CA 1
ATOM 877 C C . ASP A 1 104 ? 4.618 -28.261 -5.432 1.00 90.00 104 ASP A C 1
ATOM 879 O O . ASP A 1 104 ? 3.806 -27.375 -5.699 1.00 90.00 104 ASP A O 1
ATOM 883 N N . PRO A 1 105 ? 4.223 -29.463 -4.954 1.00 91.69 105 PRO A N 1
ATOM 884 C CA . PRO A 1 105 ? 2.806 -29.828 -4.865 1.00 91.69 105 PRO A CA 1
ATOM 885 C C . PRO A 1 105 ? 2.001 -28.894 -3.952 1.00 91.69 105 PRO A C 1
ATOM 887 O O . PRO A 1 105 ? 0.843 -28.587 -4.220 1.00 91.69 105 PRO A O 1
ATOM 890 N N . PHE A 1 106 ? 2.616 -28.401 -2.870 1.00 90.56 106 PHE A N 1
ATOM 891 C CA . PHE A 1 106 ? 1.977 -27.427 -1.985 1.00 90.56 106 PHE A CA 1
ATOM 892 C C . PHE A 1 106 ? 1.794 -26.071 -2.677 1.00 90.56 106 PHE A C 1
ATOM 894 O O . PHE A 1 106 ? 0.733 -25.464 -2.568 1.00 90.56 106 PHE A O 1
ATOM 901 N N . ASN A 1 107 ? 2.814 -25.578 -3.385 1.00 89.81 107 ASN A N 1
ATOM 902 C CA . ASN A 1 107 ? 2.734 -24.302 -4.097 1.00 89.81 107 ASN A CA 1
ATOM 903 C C . ASN A 1 107 ? 1.743 -24.372 -5.267 1.00 89.81 107 ASN A C 1
ATOM 905 O O . ASN A 1 107 ? 1.023 -23.406 -5.506 1.00 89.81 107 ASN A O 1
ATOM 909 N N . GLU A 1 108 ? 1.679 -25.502 -5.967 1.00 91.00 108 GLU A N 1
ATOM 910 C CA . GLU A 1 108 ? 0.687 -25.764 -7.007 1.00 91.00 108 GLU A CA 1
ATOM 911 C C . GLU A 1 108 ? -0.728 -25.762 -6.421 1.00 91.00 108 GLU A C 1
ATOM 913 O O . GLU A 1 108 ? -1.575 -25.004 -6.882 1.00 91.00 108 GLU A O 1
ATOM 918 N N . ALA A 1 109 ? -0.969 -26.491 -5.329 1.00 90.50 109 ALA A N 1
ATOM 919 C CA . ALA A 1 109 ? -2.274 -26.491 -4.670 1.00 90.50 109 ALA A CA 1
ATOM 920 C C . ALA A 1 109 ? -2.673 -25.107 -4.120 1.00 90.50 109 ALA A C 1
ATOM 922 O O . ALA A 1 109 ? -3.843 -24.739 -4.159 1.00 90.50 109 ALA A O 1
ATOM 923 N N . PHE A 1 110 ? -1.713 -24.336 -3.595 1.00 88.44 110 PHE A N 1
ATOM 924 C CA . PHE A 1 110 ? -1.982 -23.056 -2.931 1.00 88.44 110 PHE A CA 1
ATOM 925 C C . PHE A 1 110 ? -2.022 -21.852 -3.885 1.00 88.44 110 PHE A C 1
ATOM 927 O O . PHE A 1 110 ? -2.721 -20.878 -3.620 1.00 88.44 110 PHE A O 1
ATOM 934 N N . ARG A 1 111 ? -1.249 -21.873 -4.978 1.00 87.69 111 ARG A N 1
ATOM 935 C CA . ARG A 1 111 ? -1.092 -20.737 -5.911 1.00 87.69 111 ARG A CA 1
ATOM 936 C C . ARG A 1 111 ? -1.316 -21.104 -7.374 1.00 87.69 111 ARG A C 1
ATOM 938 O O . ARG A 1 111 ? -1.253 -20.218 -8.220 1.00 87.69 111 ARG A O 1
ATOM 945 N N . GLY A 1 112 ? -1.505 -22.375 -7.714 1.00 90.50 112 GLY A N 1
ATOM 946 C CA . GLY A 1 112 ? -1.580 -22.840 -9.103 1.00 90.50 112 GLY A CA 1
ATOM 947 C C . GLY A 1 112 ? -0.266 -22.682 -9.871 1.00 90.50 112 GLY A C 1
ATOM 948 O O . GLY A 1 112 ? -0.269 -22.627 -11.096 1.00 90.50 112 GLY A O 1
ATOM 949 N N . THR A 1 113 ? 0.867 -22.521 -9.180 1.00 86.00 113 THR A N 1
ATOM 950 C CA . THR A 1 113 ? 2.164 -22.314 -9.837 1.00 86.00 113 THR A CA 1
ATOM 951 C C . THR A 1 113 ? 2.764 -23.645 -10.270 1.00 86.00 113 THR A C 1
ATOM 953 O O . THR A 1 113 ? 3.157 -24.433 -9.414 1.00 86.00 113 THR A O 1
ATOM 956 N N . ILE A 1 114 ? 2.901 -23.841 -11.582 1.00 78.19 114 ILE A N 1
ATOM 957 C CA . ILE A 1 114 ? 3.428 -25.074 -12.195 1.00 78.19 114 ILE A CA 1
ATOM 958 C C . ILE A 1 114 ? 4.955 -25.086 -12.377 1.00 78.19 114 ILE A C 1
ATOM 960 O O . ILE A 1 114 ? 5.541 -26.127 -12.659 1.00 78.19 114 ILE A O 1
ATOM 964 N N . ALA A 1 115 ? 5.625 -23.940 -12.219 1.00 79.81 115 ALA A N 1
ATOM 965 C CA . ALA A 1 115 ? 7.071 -23.830 -12.382 1.00 79.81 115 ALA A CA 1
ATOM 966 C C . ALA A 1 115 ? 7.713 -22.984 -11.278 1.00 79.81 115 ALA A C 1
ATOM 968 O O . ALA A 1 115 ? 7.181 -21.961 -10.839 1.00 79.81 115 ALA A O 1
ATOM 969 N N . GLN A 1 116 ? 8.905 -23.404 -10.860 1.00 80.44 116 GLN A N 1
ATOM 970 C CA . GLN A 1 116 ? 9.753 -22.635 -9.957 1.00 80.44 116 GLN A CA 1
ATOM 971 C C . GLN A 1 116 ? 10.303 -21.394 -10.668 1.00 80.44 116 GLN A C 1
ATOM 973 O O . GLN A 1 116 ? 10.741 -21.462 -11.817 1.00 80.44 116 GLN A O 1
ATOM 978 N N . ARG A 1 117 ? 10.338 -20.259 -9.960 1.00 86.69 117 ARG A N 1
ATOM 979 C CA . ARG A 1 117 ? 10.972 -19.034 -10.463 1.00 86.69 117 ARG A CA 1
ATOM 980 C C . ARG A 1 117 ? 12.459 -19.272 -10.770 1.00 86.69 117 ARG A C 1
ATOM 982 O O . ARG A 1 117 ? 13.109 -20.036 -10.044 1.00 86.69 117 ARG A O 1
ATOM 989 N N . PRO A 1 118 ? 13.036 -18.576 -11.771 1.00 92.56 118 PRO A N 1
ATOM 990 C CA . PRO A 1 118 ? 14.472 -18.611 -12.012 1.00 92.56 118 PRO A CA 1
ATOM 991 C C . PRO A 1 118 ? 15.263 -18.315 -10.735 1.00 92.56 118 PRO A C 1
ATOM 993 O O . PRO A 1 118 ? 14.887 -17.463 -9.917 1.00 92.56 118 PRO A O 1
ATOM 996 N N . ARG A 1 119 ? 16.372 -19.037 -10.541 1.00 91.06 119 ARG A N 1
ATOM 997 C CA . ARG A 1 119 ? 17.142 -18.932 -9.297 1.00 91.06 119 ARG A CA 1
ATOM 998 C C . ARG A 1 119 ? 17.765 -17.548 -9.125 1.00 91.06 119 ARG A C 1
ATOM 1000 O O . ARG A 1 119 ? 17.774 -17.056 -8.004 1.00 91.06 119 ARG A O 1
ATOM 1007 N N . SER A 1 120 ? 18.204 -16.915 -10.212 1.00 94.50 120 SER A N 1
ATOM 1008 C CA . SER A 1 120 ? 18.713 -15.538 -10.217 1.00 94.50 120 SER A CA 1
ATOM 1009 C C . SER A 1 120 ? 17.688 -14.545 -9.666 1.00 94.50 120 SER A C 1
ATOM 1011 O O . SER A 1 120 ? 18.019 -13.792 -8.759 1.00 94.50 120 SER A O 1
ATOM 1013 N N . ILE A 1 121 ? 16.430 -14.616 -10.117 1.00 93.06 121 ILE A N 1
ATOM 1014 C CA . ILE A 1 121 ? 15.329 -13.777 -9.612 1.00 93.06 121 ILE A CA 1
ATOM 1015 C C . ILE A 1 121 ? 15.066 -14.053 -8.129 1.00 93.06 121 ILE A C 1
ATOM 1017 O O . ILE A 1 121 ? 14.961 -13.129 -7.334 1.00 93.06 121 ILE A O 1
ATOM 1021 N N . THR A 1 122 ? 15.042 -15.327 -7.726 1.00 91.94 122 THR A N 1
ATOM 1022 C CA . THR A 1 122 ? 14.843 -15.699 -6.313 1.00 91.94 122 THR A CA 1
ATOM 1023 C C . THR A 1 122 ? 15.957 -15.148 -5.412 1.00 91.94 122 THR A C 1
ATOM 1025 O O . THR A 1 122 ? 15.685 -14.679 -4.309 1.00 91.94 122 THR A O 1
ATOM 1028 N N . CYS A 1 123 ? 17.213 -15.212 -5.862 1.00 93.12 123 CYS A N 1
ATOM 1029 C CA . CYS A 1 123 ? 18.357 -14.655 -5.140 1.00 93.12 123 CYS A CA 1
ATOM 1030 C C . CYS A 1 123 ? 18.340 -13.119 -5.136 1.00 93.12 123 CYS A C 1
ATOM 1032 O O . CYS A 1 123 ? 18.635 -12.528 -4.102 1.00 93.12 123 CYS A O 1
ATOM 1034 N N . GLY A 1 124 ? 17.953 -12.487 -6.248 1.00 93.06 124 GLY A N 1
ATOM 1035 C CA . GLY A 1 124 ? 17.778 -11.038 -6.353 1.00 93.06 124 GLY A CA 1
ATOM 1036 C C . GLY A 1 124 ? 16.728 -10.514 -5.375 1.00 93.06 124 GLY A C 1
ATOM 1037 O O . GLY A 1 124 ? 17.038 -9.642 -4.569 1.00 93.06 124 GLY A O 1
ATOM 1038 N N . ASP A 1 125 ? 15.538 -11.122 -5.352 1.00 91.94 125 ASP A N 1
ATOM 1039 C CA . ASP A 1 125 ? 14.473 -10.795 -4.392 1.00 91.94 125 ASP A CA 1
ATOM 1040 C C . ASP A 1 12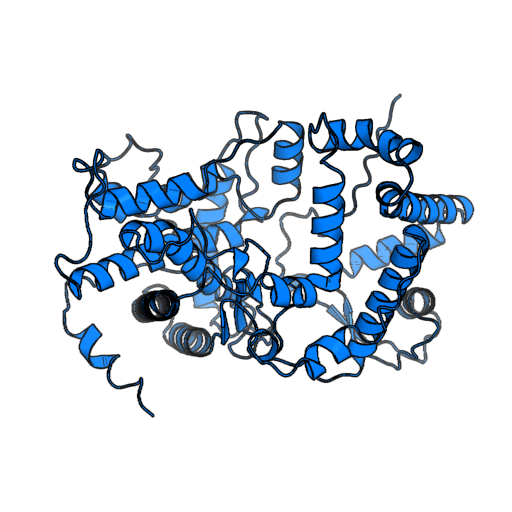5 ? 14.948 -10.998 -2.945 1.00 91.94 125 ASP A C 1
ATOM 1042 O O . ASP A 1 125 ? 14.665 -10.188 -2.062 1.00 91.94 125 ASP A O 1
ATOM 1046 N N . TYR A 1 126 ? 15.695 -12.076 -2.680 1.00 92.38 126 TYR A N 1
ATOM 1047 C CA . TYR A 1 126 ? 16.236 -12.346 -1.349 1.00 92.38 126 TYR A CA 1
ATOM 1048 C C . TYR A 1 126 ? 17.223 -11.261 -0.903 1.00 92.38 126 TYR A C 1
ATOM 1050 O O . TYR A 1 126 ? 17.123 -10.788 0.228 1.00 92.38 126 TYR A O 1
ATOM 1058 N N . ILE A 1 127 ? 18.145 -10.838 -1.771 1.00 92.00 127 ILE A N 1
ATOM 1059 C CA . ILE A 1 127 ? 19.067 -9.737 -1.471 1.00 92.00 127 ILE A CA 1
ATOM 1060 C C . ILE A 1 127 ? 18.280 -8.440 -1.292 1.00 92.00 127 ILE A C 1
ATOM 1062 O O . ILE A 1 127 ? 18.498 -7.747 -0.305 1.00 92.00 127 ILE A O 1
ATOM 1066 N N . ASN A 1 128 ? 17.309 -8.143 -2.157 1.00 91.88 128 ASN A N 1
ATOM 1067 C CA . ASN A 1 128 ? 16.510 -6.926 -2.052 1.00 91.88 128 ASN A CA 1
ATOM 1068 C C . ASN A 1 128 ? 15.739 -6.838 -0.718 1.00 91.88 128 ASN A C 1
ATOM 1070 O O . ASN A 1 128 ? 15.753 -5.810 -0.052 1.00 91.88 128 ASN A O 1
ATOM 1074 N N . ASN A 1 129 ? 15.154 -7.947 -0.257 1.00 90.62 129 ASN A N 1
ATOM 1075 C CA . ASN A 1 129 ? 14.398 -8.011 1.003 1.00 90.62 129 ASN A CA 1
ATOM 1076 C C . ASN A 1 129 ? 15.264 -7.939 2.279 1.00 90.62 129 ASN A C 1
ATOM 1078 O O . ASN A 1 129 ? 14.739 -7.791 3.387 1.00 90.62 129 ASN A O 1
ATOM 1082 N N . ASN A 1 130 ? 16.583 -8.122 2.172 1.00 91.25 130 ASN A N 1
ATOM 1083 C CA . ASN A 1 130 ? 17.490 -8.119 3.328 1.00 91.25 130 ASN A CA 1
ATOM 1084 C C . ASN A 1 130 ? 18.505 -6.971 3.289 1.00 91.25 130 ASN A C 1
ATOM 1086 O O . ASN A 1 130 ? 18.908 -6.486 4.337 1.00 91.25 130 ASN A O 1
ATOM 1090 N N . MET A 1 131 ? 18.898 -6.527 2.100 1.00 92.38 131 MET A N 1
ATOM 1091 C CA . MET A 1 131 ? 19.943 -5.532 1.855 1.00 92.38 131 MET A CA 1
ATOM 1092 C C . MET A 1 131 ? 19.522 -4.524 0.776 1.00 92.38 131 MET A C 1
ATOM 1094 O O . MET A 1 131 ? 20.346 -4.006 0.023 1.00 92.38 131 MET A O 1
ATOM 1098 N N . GLY A 1 132 ? 18.222 -4.253 0.661 1.00 91.94 132 GLY A N 1
ATOM 1099 C CA . GLY A 1 132 ? 17.683 -3.452 -0.434 1.00 91.94 132 GLY A CA 1
ATOM 1100 C C . GLY A 1 132 ? 18.178 -2.005 -0.474 1.00 91.94 132 GLY A C 1
ATOM 1101 O O . GLY A 1 132 ? 18.291 -1.458 -1.565 1.00 91.94 132 GLY A O 1
ATOM 1102 N N . PHE A 1 133 ? 18.554 -1.389 0.655 1.00 91.44 133 PHE A N 1
ATOM 1103 C CA . PHE A 1 133 ? 19.181 -0.057 0.639 1.00 91.44 133 PHE A CA 1
ATOM 1104 C C . PHE A 1 133 ? 20.579 -0.096 0.007 1.00 91.44 133 PHE A C 1
ATOM 1106 O O . PHE A 1 133 ? 20.912 0.790 -0.780 1.00 91.44 133 PHE A O 1
ATOM 1113 N N . ALA A 1 134 ? 21.367 -1.146 0.270 1.00 91.50 134 ALA A N 1
ATOM 1114 C CA . ALA A 1 134 ? 22.652 -1.344 -0.402 1.00 91.50 134 ALA A CA 1
ATOM 1115 C C . ALA A 1 134 ? 22.463 -1.569 -1.908 1.00 91.50 134 ALA A C 1
ATOM 1117 O O . ALA A 1 134 ? 23.150 -0.946 -2.713 1.00 91.50 134 ALA A O 1
ATOM 1118 N N . LEU A 1 135 ? 21.477 -2.384 -2.302 1.00 89.62 135 LEU A N 1
ATOM 1119 C CA . LEU A 1 135 ? 21.145 -2.584 -3.716 1.00 89.62 135 LEU A CA 1
ATOM 1120 C C . LEU A 1 135 ? 20.671 -1.281 -4.386 1.00 89.62 135 LEU A C 1
ATOM 1122 O O . LEU A 1 135 ? 21.057 -0.982 -5.515 1.00 89.62 135 LEU A O 1
ATOM 1126 N N . SER A 1 136 ? 19.886 -0.476 -3.671 1.00 89.12 136 SER A N 1
ATOM 1127 C CA . SER A 1 136 ? 19.366 0.804 -4.163 1.00 89.12 136 SER A CA 1
ATOM 1128 C C . SER A 1 136 ? 20.476 1.808 -4.464 1.00 89.12 136 SER A C 1
ATOM 1130 O O . SER A 1 136 ? 20.361 2.539 -5.441 1.00 89.12 136 SER A O 1
ATOM 1132 N N . LYS A 1 137 ? 21.581 1.803 -3.697 1.00 87.19 137 LYS A N 1
ATOM 1133 C CA . LYS A 1 137 ? 22.770 2.630 -3.982 1.00 87.19 137 LYS A CA 1
ATOM 1134 C C . LYS A 1 137 ? 23.371 2.332 -5.361 1.00 87.19 137 LYS A C 1
ATOM 1136 O O . LYS A 1 137 ? 23.919 3.231 -5.989 1.00 87.19 137 LYS A O 1
ATOM 1141 N N . ILE A 1 138 ? 23.266 1.086 -5.829 1.00 83.56 138 ILE A N 1
ATOM 1142 C CA . ILE A 1 138 ? 23.790 0.643 -7.131 1.00 83.56 138 ILE A CA 1
ATOM 1143 C C . ILE A 1 138 ? 22.796 0.959 -8.259 1.00 83.56 138 ILE A C 1
ATOM 1145 O O . ILE A 1 138 ? 23.201 1.360 -9.345 1.00 83.56 138 ILE A O 1
ATOM 1149 N N . TYR A 1 139 ? 21.492 0.840 -7.999 1.00 72.75 139 TYR A N 1
ATOM 1150 C CA . TYR A 1 139 ? 20.409 1.084 -8.967 1.00 72.75 139 TYR A CA 1
ATOM 1151 C C . TYR A 1 139 ? 20.190 2.586 -9.312 1.00 72.75 139 TYR A C 1
ATOM 1153 O O . TYR A 1 139 ? 19.329 2.954 -10.108 1.00 72.75 139 TYR A O 1
ATOM 1161 N N . PHE A 1 140 ? 20.988 3.475 -8.719 1.00 66.12 140 PHE A N 1
ATOM 1162 C CA . PHE A 1 140 ? 20.723 4.899 -8.484 1.00 66.12 140 PHE A CA 1
ATOM 1163 C C . PHE A 1 140 ? 20.910 5.874 -9.683 1.00 66.12 140 PHE A C 1
ATOM 1165 O O . PHE A 1 140 ? 21.524 6.913 -9.503 1.00 66.12 140 PHE A O 1
ATOM 1172 N N . LYS A 1 141 ? 20.412 5.669 -10.918 1.00 57.03 141 LYS A N 1
ATOM 1173 C CA . LYS A 1 141 ? 20.658 6.726 -11.953 1.00 57.03 141 LYS A CA 1
ATOM 1174 C C . LYS A 1 141 ? 19.584 7.163 -12.951 1.00 57.03 141 LYS A C 1
ATOM 1176 O O . LYS A 1 141 ? 19.902 8.070 -13.712 1.00 57.03 141 LYS A O 1
ATOM 1181 N N . GLN A 1 142 ? 18.367 6.615 -13.016 1.00 58.12 142 GLN A N 1
ATOM 1182 C CA . GLN A 1 142 ? 17.598 6.792 -14.271 1.00 58.12 142 GLN A CA 1
ATOM 1183 C C . GLN A 1 142 ? 16.100 7.136 -14.206 1.00 58.12 142 GLN A C 1
ATOM 1185 O O . GLN A 1 142 ? 15.501 7.238 -15.270 1.00 58.12 142 GLN A O 1
ATOM 1190 N N . TYR A 1 143 ? 15.482 7.368 -13.041 1.00 60.88 143 TYR A N 1
ATOM 1191 C CA . TYR A 1 143 ? 14.003 7.346 -12.987 1.00 60.88 143 TYR A CA 1
ATOM 1192 C C . TYR A 1 143 ? 13.306 8.457 -12.187 1.00 60.88 143 TYR A C 1
ATOM 1194 O O . TYR A 1 143 ? 12.081 8.524 -12.209 1.00 60.88 143 TYR A O 1
ATOM 1202 N N . PHE A 1 144 ? 14.040 9.342 -11.503 1.00 62.41 144 PHE A N 1
ATOM 1203 C CA . PHE A 1 144 ? 13.435 10.370 -10.646 1.00 62.41 144 PHE A CA 1
ATOM 1204 C C . PHE A 1 144 ? 13.598 11.782 -11.224 1.00 62.41 144 PHE A C 1
ATOM 1206 O O . PHE A 1 144 ? 14.679 12.118 -11.703 1.00 62.41 144 PHE A O 1
ATOM 1213 N N . ASP A 1 145 ? 12.525 12.579 -11.188 1.00 68.12 145 ASP A N 1
ATOM 1214 C CA . ASP A 1 145 ? 12.432 13.910 -11.805 1.00 68.12 145 ASP A CA 1
ATOM 1215 C C . ASP A 1 145 ? 11.544 14.859 -10.973 1.00 68.12 145 ASP A C 1
ATOM 1217 O O . ASP A 1 145 ? 10.582 14.413 -10.337 1.00 68.12 145 ASP A O 1
ATOM 1221 N N . GLU A 1 146 ? 11.839 16.164 -11.011 1.00 65.06 146 GLU A N 1
ATOM 1222 C CA . GLU A 1 146 ? 11.177 17.237 -10.239 1.00 65.06 146 GLU A CA 1
ATOM 1223 C C . GLU A 1 146 ? 9.668 17.322 -10.520 1.00 65.06 146 GLU A C 1
ATOM 1225 O O . GLU A 1 146 ? 8.874 17.627 -9.629 1.00 65.06 146 GLU A O 1
ATOM 1230 N N . ASN A 1 147 ? 9.249 16.932 -11.727 1.00 72.75 147 ASN A N 1
ATOM 1231 C CA . ASN A 1 147 ? 7.847 16.853 -12.147 1.00 72.75 147 ASN A CA 1
ATOM 1232 C C . ASN A 1 147 ? 6.961 15.981 -11.232 1.00 72.75 147 ASN A C 1
ATOM 1234 O O . ASN A 1 147 ? 5.742 16.152 -11.195 1.00 72.75 147 ASN A O 1
ATOM 1238 N N . SER A 1 148 ? 7.546 15.012 -10.520 1.00 78.94 148 SER A N 1
ATOM 1239 C CA . SER A 1 148 ? 6.812 14.165 -9.570 1.00 78.94 148 SER A CA 1
ATOM 1240 C C . SER A 1 148 ? 6.406 14.914 -8.294 1.00 78.94 148 SER A C 1
ATOM 1242 O O . SER A 1 148 ? 5.324 14.664 -7.765 1.00 78.94 148 SER A O 1
ATOM 1244 N N . LEU A 1 149 ? 7.218 15.877 -7.842 1.00 83.50 149 LEU A N 1
ATOM 1245 C CA . LEU A 1 149 ? 6.947 16.684 -6.648 1.00 83.50 149 LEU A CA 1
ATOM 1246 C C . LEU A 1 149 ? 5.787 17.655 -6.877 1.00 83.50 149 LEU A C 1
ATOM 1248 O O . LEU A 1 149 ? 4.917 17.795 -6.019 1.00 83.50 149 LEU A O 1
ATOM 1252 N N . GLU A 1 150 ? 5.736 18.284 -8.054 1.00 87.88 150 GLU A N 1
ATOM 1253 C CA . GLU A 1 150 ? 4.614 19.145 -8.452 1.00 87.88 150 GLU A CA 1
ATOM 1254 C C . GLU A 1 150 ? 3.287 18.373 -8.400 1.00 87.88 150 GLU A C 1
ATOM 1256 O O . GLU A 1 150 ? 2.305 18.843 -7.831 1.00 87.88 150 GLU A O 1
ATOM 1261 N N . MET A 1 151 ? 3.272 17.149 -8.932 1.00 90.81 151 MET A N 1
ATOM 1262 C CA . MET A 1 151 ? 2.082 16.302 -8.956 1.00 90.81 151 MET A CA 1
ATOM 1263 C C . MET A 1 151 ? 1.595 15.936 -7.552 1.00 90.81 151 MET A C 1
ATOM 1265 O O . MET A 1 151 ? 0.397 16.018 -7.288 1.00 90.81 151 MET A O 1
ATOM 1269 N N . ILE A 1 152 ? 2.508 15.577 -6.645 1.00 90.50 152 ILE A N 1
ATOM 1270 C CA . ILE A 1 152 ? 2.168 15.266 -5.249 1.00 90.50 152 ILE A CA 1
ATOM 1271 C C . ILE A 1 152 ? 1.545 16.482 -4.565 1.00 90.50 152 ILE A C 1
ATOM 1273 O O . ILE A 1 152 ? 0.499 16.361 -3.926 1.00 90.50 152 ILE A O 1
ATOM 1277 N N . ASN A 1 153 ? 2.137 17.662 -4.755 1.00 91.88 153 ASN A N 1
ATOM 1278 C CA . ASN A 1 153 ? 1.597 18.900 -4.206 1.00 91.88 153 ASN A CA 1
ATOM 1279 C C . ASN A 1 153 ? 0.218 19.235 -4.785 1.00 91.88 153 ASN A C 1
ATOM 1281 O O . ASN A 1 153 ? -0.690 19.545 -4.019 1.00 91.88 153 ASN A O 1
ATOM 1285 N N . ASN A 1 154 ? 0.019 19.090 -6.098 1.00 94.31 154 ASN A N 1
ATOM 1286 C CA . ASN A 1 154 ? -1.276 19.332 -6.738 1.00 94.31 154 ASN A CA 1
ATOM 1287 C C . ASN A 1 154 ? -2.372 18.406 -6.190 1.00 94.31 154 ASN A C 1
ATOM 1289 O O . ASN A 1 154 ? -3.478 18.863 -5.896 1.00 94.31 154 ASN A O 1
ATOM 1293 N N . ILE A 1 155 ? -2.066 17.119 -6.011 1.00 96.88 155 ILE A N 1
ATOM 1294 C CA . ILE A 1 155 ? -3.003 16.134 -5.450 1.00 96.88 155 ILE A CA 1
ATOM 1295 C C . ILE A 1 155 ? -3.320 16.467 -3.990 1.00 96.88 155 ILE A C 1
ATOM 1297 O O . ILE A 1 155 ? -4.492 16.526 -3.619 1.00 96.88 155 ILE A O 1
ATOM 1301 N N . ARG A 1 156 ? -2.308 16.796 -3.176 1.00 95.00 156 ARG A N 1
ATOM 1302 C CA . ARG A 1 156 ? -2.510 17.259 -1.794 1.00 95.00 156 ARG A CA 1
ATOM 1303 C C . ARG A 1 156 ? -3.402 18.502 -1.744 1.00 95.00 156 ARG A C 1
ATOM 1305 O O . ARG A 1 156 ? -4.314 18.565 -0.925 1.00 95.00 156 ARG A O 1
ATOM 1312 N N . THR A 1 157 ? -3.176 19.483 -2.617 1.00 95.75 157 THR A N 1
ATOM 1313 C CA . THR A 1 157 ? -4.006 20.694 -2.703 1.00 95.75 157 THR A CA 1
ATOM 1314 C C . THR A 1 157 ? -5.460 20.363 -3.028 1.00 95.75 157 THR A C 1
ATOM 1316 O O . THR A 1 157 ? -6.364 20.915 -2.396 1.00 95.75 157 THR A O 1
ATOM 1319 N N . VAL A 1 158 ? -5.699 19.446 -3.968 1.00 97.12 158 VAL A N 1
ATOM 1320 C CA . VAL A 1 158 ? -7.050 18.971 -4.285 1.00 97.12 158 VAL A CA 1
ATOM 1321 C C . VAL A 1 158 ? -7.686 18.301 -3.076 1.00 97.12 158 VAL A C 1
ATOM 1323 O O . VAL A 1 158 ? -8.786 18.694 -2.695 1.00 97.12 158 VAL A O 1
ATOM 1326 N N . PHE A 1 159 ? -6.987 17.375 -2.420 1.00 97.25 159 PHE A N 1
ATOM 1327 C CA . PHE A 1 159 ? -7.495 16.692 -1.233 1.00 97.25 159 PHE A CA 1
ATOM 1328 C C . PHE A 1 159 ? -7.877 17.672 -0.110 1.00 97.25 159 PHE A C 1
ATOM 1330 O O . PHE A 1 159 ? -8.964 17.580 0.462 1.00 97.25 159 PHE A O 1
ATOM 1337 N N . LEU A 1 160 ? -7.038 18.680 0.159 1.00 96.81 160 LEU A N 1
ATOM 1338 C CA . LEU A 1 160 ? -7.343 19.750 1.117 1.00 96.81 160 LEU A CA 1
ATOM 1339 C C . LEU A 1 160 ? -8.602 20.538 0.723 1.00 96.81 160 LEU A C 1
ATOM 1341 O O . LEU A 1 160 ? -9.431 20.853 1.580 1.00 96.81 160 LEU A O 1
ATOM 1345 N N . GLY A 1 161 ? -8.768 20.836 -0.568 1.00 95.75 161 GLY A N 1
ATOM 1346 C CA . GLY A 1 161 ? -9.977 21.465 -1.098 1.00 95.75 161 GLY A CA 1
ATOM 1347 C C . GLY A 1 161 ? -11.224 20.599 -0.904 1.00 95.75 161 GLY A C 1
ATOM 1348 O O . GLY A 1 161 ? -12.269 21.109 -0.499 1.00 95.75 161 GLY A O 1
ATOM 1349 N N . MET A 1 162 ? -11.112 19.289 -1.128 1.00 94.00 162 MET A N 1
ATOM 1350 C CA . MET A 1 162 ? -12.202 18.335 -0.916 1.00 94.00 162 MET A CA 1
ATOM 1351 C C . MET A 1 162 ? -12.587 18.229 0.566 1.00 94.00 162 MET A C 1
ATOM 1353 O O . MET A 1 162 ? -13.772 18.261 0.888 1.00 94.00 162 MET A O 1
ATOM 1357 N N . LEU A 1 163 ? -11.613 18.195 1.484 1.00 94.94 163 LEU A N 1
ATOM 1358 C CA . LEU A 1 163 ? -11.884 18.241 2.926 1.00 94.94 163 LEU A CA 1
ATOM 1359 C C . LEU A 1 163 ? -12.614 19.530 3.317 1.00 94.94 163 LEU A C 1
ATOM 1361 O O . LEU A 1 163 ? -13.631 19.481 4.008 1.00 94.94 163 LEU A O 1
ATOM 1365 N N . LYS A 1 164 ? -12.130 20.684 2.841 1.00 94.69 164 LYS A N 1
ATOM 1366 C CA . LYS A 1 164 ? -12.730 21.992 3.136 1.00 94.69 164 LYS A CA 1
ATOM 1367 C C . LYS A 1 164 ? -14.199 22.061 2.704 1.00 94.69 164 LYS A C 1
ATOM 1369 O O . LYS A 1 164 ? -15.041 22.571 3.447 1.00 94.69 164 LYS A O 1
ATOM 1374 N N . ASN A 1 165 ? -14.509 21.504 1.538 1.00 90.94 165 ASN A N 1
ATOM 1375 C CA . ASN A 1 165 ? -15.845 21.550 0.947 1.00 90.94 165 ASN A CA 1
ATOM 1376 C C . ASN A 1 165 ? -16.729 20.353 1.326 1.00 90.94 165 ASN A C 1
ATOM 1378 O O . ASN A 1 165 ? -17.887 20.305 0.924 1.00 90.94 165 ASN A O 1
ATOM 1382 N N . SER A 1 166 ? -16.221 19.421 2.137 1.00 90.69 166 SER A N 1
ATOM 1383 C CA . SER A 1 166 ? -17.006 18.292 2.630 1.00 90.69 166 SER A CA 1
ATOM 1384 C C . SER A 1 166 ? -18.244 18.776 3.393 1.00 90.69 166 SER A C 1
ATOM 1386 O O . SER A 1 166 ? -18.146 19.564 4.343 1.00 90.69 166 SER A O 1
ATOM 1388 N N . THR A 1 167 ? -19.412 18.291 2.971 1.00 91.00 167 THR A N 1
ATOM 1389 C CA . THR A 1 167 ? -20.727 18.621 3.545 1.00 91.00 167 THR A CA 1
ATOM 1390 C C . THR A 1 167 ? -21.131 17.671 4.672 1.00 91.00 167 THR A C 1
ATOM 1392 O O . THR A 1 167 ? -22.048 17.959 5.441 1.00 91.00 167 THR A O 1
ATOM 1395 N N . TRP A 1 168 ? -20.447 16.532 4.799 1.00 90.94 168 TRP A N 1
ATOM 1396 C CA . TRP A 1 168 ? -20.796 15.492 5.762 1.00 90.94 168 TRP A CA 1
ATOM 1397 C C . TRP A 1 168 ? -19.996 15.556 7.056 1.00 90.94 168 TRP A C 1
ATOM 1399 O O . TRP A 1 168 ? -20.439 15.000 8.059 1.00 90.94 168 TRP A O 1
ATOM 1409 N N . MET A 1 169 ? -18.861 16.250 7.063 1.00 93.75 169 MET A N 1
ATOM 1410 C CA . MET A 1 169 ? -18.057 16.466 8.264 1.00 93.75 169 MET A CA 1
ATOM 1411 C C . MET A 1 169 ? -18.507 17.725 8.999 1.00 93.75 169 MET A C 1
ATOM 1413 O O . MET A 1 169 ? -18.761 18.757 8.379 1.00 93.75 169 MET A O 1
ATOM 1417 N N . ASP A 1 170 ? -18.546 17.658 10.328 1.00 96.44 170 ASP A N 1
ATOM 1418 C CA . ASP A 1 170 ? -18.625 18.866 11.149 1.00 96.44 170 ASP A CA 1
ATOM 1419 C C . ASP A 1 170 ? -17.327 19.693 11.050 1.00 96.44 170 ASP A C 1
ATOM 1421 O O . ASP A 1 170 ? -16.252 19.170 10.737 1.00 96.44 170 ASP A O 1
ATOM 1425 N N . GLU A 1 171 ? -17.418 20.985 11.364 1.00 96.94 171 GLU A N 1
ATOM 1426 C CA . GLU A 1 171 ? -16.309 21.935 11.219 1.00 96.94 171 GLU A CA 1
ATOM 1427 C C . GLU A 1 171 ? -15.082 21.579 12.081 1.00 96.94 171 GLU A C 1
ATOM 1429 O O . GLU A 1 171 ? -13.940 21.769 11.662 1.00 96.94 171 GLU A O 1
ATOM 1434 N N . THR A 1 172 ? -15.287 20.991 13.265 1.00 97.25 172 THR A N 1
ATOM 1435 C CA . THR A 1 172 ? -14.180 20.575 14.144 1.00 97.25 172 THR A CA 1
ATOM 1436 C C . THR A 1 172 ? -13.413 19.408 13.530 1.00 97.25 172 THR A C 1
ATOM 1438 O O . THR A 1 172 ? -12.181 19.426 13.467 1.00 97.25 172 THR A O 1
ATOM 1441 N N . SER A 1 173 ? -14.129 18.386 13.059 1.00 97.44 173 SER A N 1
ATOM 1442 C CA . SER A 1 173 ? -13.520 17.219 12.413 1.00 97.44 173 SER A CA 1
ATOM 1443 C C . SER A 1 173 ? -12.856 17.589 11.085 1.00 97.44 173 SER A C 1
ATOM 1445 O O . SER A 1 173 ? -11.789 17.059 10.768 1.00 97.44 173 SER A O 1
ATOM 1447 N N . LYS A 1 174 ? -13.445 18.526 10.333 1.00 96.88 174 LYS A N 1
ATOM 1448 C CA . LYS A 1 174 ? -12.890 19.072 9.090 1.00 96.88 174 LYS A CA 1
ATOM 1449 C C . LYS A 1 174 ? -11.548 19.766 9.324 1.00 96.88 174 LYS A C 1
ATOM 1451 O O . LYS A 1 174 ? -10.560 19.383 8.701 1.00 96.88 174 LYS A O 1
ATOM 1456 N N . ASN A 1 175 ? -11.482 20.701 10.274 1.00 97.75 175 ASN A N 1
ATOM 1457 C CA . ASN A 1 175 ? -10.251 21.434 10.581 1.00 97.75 175 ASN A CA 1
ATOM 1458 C C . ASN A 1 175 ? -9.122 20.504 11.040 1.00 97.75 175 ASN A C 1
ATOM 1460 O O . ASN A 1 175 ? -8.018 20.569 10.506 1.00 97.75 175 ASN A O 1
ATOM 1464 N N . LYS A 1 176 ? -9.413 19.535 11.916 1.00 97.94 176 LYS A N 1
ATOM 1465 C CA . LYS A 1 176 ? -8.412 18.530 12.313 1.00 97.94 176 LYS A CA 1
ATOM 1466 C C . LYS A 1 176 ? -7.957 17.639 11.155 1.00 97.94 176 LYS A C 1
ATOM 1468 O O . LYS A 1 176 ? -6.813 17.191 11.131 1.00 97.94 176 LYS A O 1
ATOM 1473 N N . SER A 1 177 ? -8.842 17.359 10.196 1.00 97.75 177 SER A N 1
ATOM 1474 C CA . SER A 1 177 ? -8.492 16.541 9.028 1.00 97.75 177 SER A CA 1
ATOM 1475 C C . SER A 1 177 ? -7.56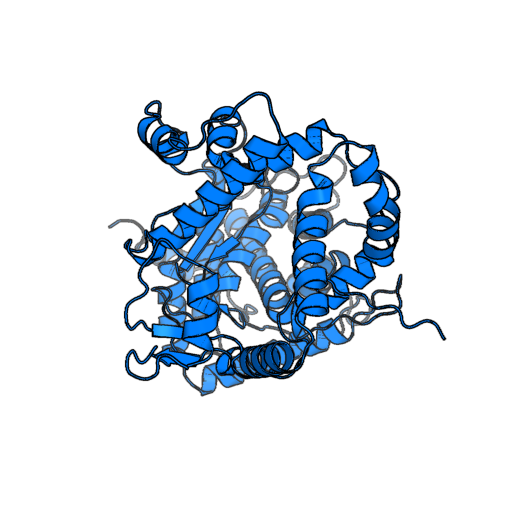4 17.302 8.090 1.00 97.75 177 SER A C 1
ATOM 1477 O O . SER A 1 177 ? -6.595 16.731 7.595 1.00 97.75 177 SER A O 1
ATOM 1479 N N . ILE A 1 178 ? -7.810 18.603 7.921 1.00 98.06 178 ILE A N 1
ATOM 1480 C CA . ILE A 1 178 ? -6.929 19.524 7.199 1.00 98.06 178 ILE A CA 1
ATOM 1481 C C . ILE A 1 178 ? -5.562 19.605 7.890 1.00 98.06 178 ILE A C 1
ATOM 1483 O O . ILE A 1 178 ? -4.543 19.426 7.228 1.00 98.06 178 ILE A O 1
ATOM 1487 N N . GLU A 1 179 ? -5.520 19.790 9.214 1.00 98.06 179 GLU A N 1
ATOM 1488 C CA . GLU A 1 179 ? -4.267 19.795 9.984 1.00 98.06 179 GLU A CA 1
ATOM 1489 C C . GLU A 1 179 ? -3.464 18.506 9.779 1.00 98.06 179 GLU A C 1
ATOM 1491 O O . GLU A 1 179 ? -2.261 18.561 9.525 1.00 98.06 179 GLU A O 1
ATOM 1496 N N . LYS A 1 180 ? -4.126 17.343 9.841 1.00 98.00 180 LYS A N 1
ATOM 1497 C CA . LYS A 1 180 ? -3.487 16.048 9.587 1.00 98.00 180 LYS A CA 1
ATOM 1498 C C . LYS A 1 180 ? -2.930 15.950 8.168 1.00 98.00 180 LYS A C 1
ATOM 1500 O O . LYS A 1 180 ? -1.802 15.490 8.005 1.00 98.00 180 LYS A O 1
ATOM 1505 N N . ALA A 1 181 ? -3.708 16.364 7.169 1.00 97.19 181 ALA A N 1
ATOM 1506 C CA . ALA A 1 181 ? -3.335 16.296 5.758 1.00 97.19 181 ALA A CA 1
ATOM 1507 C C . ALA A 1 181 ? -2.135 17.197 5.421 1.00 97.19 181 ALA A C 1
ATOM 1509 O O . ALA A 1 181 ? -1.271 16.807 4.637 1.00 97.19 181 ALA A O 1
ATOM 1510 N N . LEU A 1 182 ? -2.062 18.380 6.042 1.00 96.44 182 LEU A N 1
ATOM 1511 C CA . LEU A 1 182 ? -0.975 19.345 5.852 1.00 96.44 182 LEU A CA 1
ATOM 1512 C C . LEU A 1 182 ? 0.377 18.834 6.354 1.00 96.44 182 LEU A C 1
ATOM 1514 O O . LEU A 1 182 ? 1.407 19.205 5.799 1.00 96.44 182 LEU A O 1
ATOM 1518 N N . VAL A 1 183 ? 0.383 17.990 7.389 1.00 95.81 183 VAL A N 1
ATOM 1519 C CA . VAL A 1 183 ? 1.617 17.492 8.019 1.00 95.81 183 VAL A CA 1
ATOM 1520 C C . VAL A 1 183 ? 1.949 16.045 7.652 1.00 95.81 183 VAL A C 1
ATOM 1522 O O . VAL A 1 183 ? 2.744 15.407 8.342 1.00 95.81 183 VAL A O 1
ATOM 1525 N N . ILE A 1 184 ? 1.348 15.509 6.583 1.00 94.94 184 ILE A N 1
ATOM 1526 C CA . ILE A 1 184 ? 1.749 14.209 6.033 1.00 94.94 184 ILE A CA 1
ATOM 1527 C C . ILE A 1 184 ? 3.203 14.304 5.554 1.00 94.94 184 ILE A C 1
ATOM 1529 O O . ILE A 1 184 ? 3.507 15.062 4.632 1.00 94.94 184 ILE A O 1
ATOM 1533 N N . ASP A 1 185 ? 4.090 13.509 6.154 1.00 93.06 185 ASP A N 1
ATOM 1534 C CA . ASP A 1 185 ? 5.504 13.429 5.779 1.00 93.06 185 ASP A CA 1
ATOM 1535 C C . ASP A 1 185 ? 5.662 12.624 4.483 1.00 93.06 185 ASP A C 1
ATOM 1537 O O . ASP A 1 185 ? 5.277 11.457 4.408 1.00 93.06 185 ASP A O 1
ATOM 1541 N N . GLU A 1 186 ? 6.243 13.229 3.453 1.00 90.94 186 GLU A N 1
ATOM 1542 C CA . GLU A 1 186 ? 6.445 12.594 2.151 1.00 90.94 186 GLU A CA 1
ATOM 1543 C C . GLU A 1 186 ? 7.872 12.057 1.995 1.00 90.94 186 GLU A C 1
ATOM 1545 O O . GLU A 1 186 ? 8.862 12.747 2.246 1.00 90.94 186 GLU A O 1
ATOM 1550 N N . LYS A 1 187 ? 7.992 10.793 1.578 1.00 90.38 187 LYS A N 1
ATOM 1551 C CA . LYS A 1 187 ? 9.263 10.124 1.275 1.00 90.38 187 LYS A CA 1
ATOM 1552 C C . LYS A 1 187 ? 9.240 9.622 -0.158 1.00 90.38 187 LYS A C 1
ATOM 1554 O O . LYS A 1 187 ? 8.548 8.659 -0.468 1.00 90.38 187 LYS A O 1
ATOM 1559 N N . ILE A 1 188 ? 9.994 10.271 -1.035 1.00 88.06 188 ILE A N 1
ATOM 1560 C CA . ILE A 1 188 ? 9.870 10.073 -2.480 1.00 88.06 188 ILE A CA 1
ATOM 1561 C C . ILE A 1 188 ? 11.215 9.641 -3.062 1.00 88.06 188 ILE A C 1
ATOM 1563 O O . ILE A 1 188 ? 12.258 10.206 -2.744 1.00 88.06 188 ILE A O 1
ATOM 1567 N N . GLY A 1 189 ? 11.204 8.588 -3.874 1.00 87.75 189 GLY A N 1
ATOM 1568 C CA . GLY A 1 189 ? 12.393 8.009 -4.482 1.00 87.75 189 GLY A CA 1
ATOM 1569 C C . GLY A 1 189 ? 13.237 7.223 -3.479 1.00 87.75 189 GLY A C 1
ATOM 1570 O O . GLY A 1 189 ? 13.071 6.012 -3.313 1.00 87.75 189 GLY A O 1
ATOM 1571 N N . TYR A 1 190 ? 14.178 7.903 -2.831 1.00 87.44 190 TYR A N 1
ATOM 1572 C CA . TYR A 1 190 ? 15.176 7.306 -1.945 1.00 87.44 190 TYR A CA 1
ATOM 1573 C C . TYR A 1 190 ? 15.611 8.288 -0.845 1.00 87.44 190 TYR A C 1
ATOM 1575 O O . TYR A 1 190 ? 15.506 9.498 -1.018 1.00 87.44 190 TYR A O 1
ATOM 1583 N N . PRO A 1 191 ? 16.148 7.798 0.287 1.00 88.25 191 PRO A N 1
ATOM 1584 C CA . PRO A 1 191 ? 16.716 8.674 1.306 1.00 88.25 191 PRO A CA 1
ATOM 1585 C C . PRO A 1 191 ? 18.000 9.365 0.832 1.00 88.25 191 PRO A C 1
ATOM 1587 O O . PRO A 1 191 ? 18.864 8.720 0.237 1.00 88.25 191 PRO A O 1
ATOM 1590 N N . ASP A 1 192 ? 18.191 10.627 1.224 1.00 86.25 192 ASP A N 1
ATOM 1591 C CA . ASP A 1 192 ? 19.321 11.484 0.818 1.00 86.25 192 ASP A CA 1
ATOM 1592 C C . ASP A 1 192 ? 20.703 10.832 0.976 1.00 86.25 192 ASP A C 1
ATOM 1594 O O . ASP A 1 192 ? 21.590 11.001 0.136 1.00 86.25 192 ASP A O 1
ATOM 1598 N N . PHE A 1 193 ? 20.899 10.029 2.028 1.00 86.50 193 PHE A N 1
ATOM 1599 C CA . PHE A 1 193 ? 22.182 9.364 2.276 1.00 86.50 193 PHE A CA 1
ATOM 1600 C C . PHE A 1 193 ? 22.564 8.352 1.183 1.00 86.50 193 PHE A C 1
ATOM 1602 O O . PHE A 1 193 ? 23.743 8.047 1.035 1.00 86.50 193 PHE A O 1
ATOM 1609 N N . LEU A 1 194 ? 21.605 7.839 0.401 1.00 87.75 194 LEU A N 1
ATOM 1610 C CA . LEU A 1 194 ? 21.906 7.012 -0.769 1.00 87.75 194 LEU A CA 1
ATOM 1611 C C . LEU A 1 194 ? 22.373 7.843 -1.967 1.00 87.75 194 LEU A C 1
ATOM 1613 O O . LEU A 1 194 ? 23.134 7.330 -2.785 1.00 87.75 194 LEU A O 1
ATOM 1617 N N . GLY A 1 195 ? 21.979 9.113 -2.069 1.00 81.19 195 GLY A N 1
ATOM 1618 C CA . GLY A 1 195 ? 22.478 10.028 -3.099 1.00 81.19 195 GLY A CA 1
ATOM 1619 C C . GLY A 1 195 ? 23.889 10.549 -2.805 1.00 81.19 195 GLY A C 1
ATOM 1620 O O . GLY A 1 195 ? 24.660 10.809 -3.725 1.00 81.19 195 GLY A O 1
ATOM 1621 N N . SER A 1 196 ? 24.266 10.635 -1.525 1.00 83.69 196 SER A N 1
ATOM 1622 C CA . SER A 1 196 ? 25.569 11.151 -1.084 1.00 83.69 196 SER A CA 1
ATOM 1623 C C . SER A 1 196 ? 26.751 10.257 -1.486 1.00 83.69 196 SER A C 1
ATOM 1625 O O . SER A 1 196 ? 26.638 9.030 -1.528 1.00 83.69 196 SER A O 1
ATOM 1627 N N . SER A 1 197 ? 27.919 10.860 -1.732 1.00 85.19 197 SER A N 1
ATOM 1628 C CA . SER A 1 197 ? 29.197 10.139 -1.842 1.00 85.19 197 SER A CA 1
ATOM 1629 C C . SER A 1 197 ? 29.654 9.536 -0.507 1.00 85.19 197 SER A C 1
ATOM 1631 O O . SER A 1 197 ? 30.428 8.585 -0.510 1.00 85.19 197 SER A O 1
ATOM 1633 N N . ASN A 1 198 ? 29.156 10.043 0.626 1.00 89.31 198 ASN A N 1
ATOM 1634 C CA . ASN A 1 198 ? 29.453 9.507 1.950 1.00 89.31 198 ASN A CA 1
ATOM 1635 C C . ASN A 1 198 ? 28.609 8.252 2.242 1.00 89.31 198 ASN A C 1
ATOM 1637 O O . ASN A 1 198 ? 27.399 8.335 2.453 1.00 89.31 198 ASN A O 1
ATOM 1641 N N . THR A 1 199 ? 29.262 7.091 2.310 1.00 90.44 199 THR A N 1
ATOM 1642 C CA . THR A 1 199 ? 28.635 5.780 2.549 1.00 90.44 199 THR A CA 1
ATOM 1643 C C . THR A 1 199 ? 28.561 5.375 4.021 1.00 90.44 199 THR A C 1
ATOM 1645 O O . THR A 1 199 ? 27.952 4.352 4.325 1.00 90.44 199 THR A O 1
ATOM 1648 N N . THR A 1 200 ? 29.076 6.185 4.953 1.00 94.12 200 THR A N 1
ATOM 1649 C CA . THR A 1 200 ? 29.207 5.832 6.383 1.00 94.12 200 THR A CA 1
ATOM 1650 C C . THR A 1 200 ? 27.895 5.335 6.998 1.00 94.12 200 THR A C 1
ATOM 1652 O O . THR A 1 200 ? 27.873 4.347 7.731 1.00 94.12 200 THR A O 1
ATOM 1655 N N . LYS A 1 201 ? 26.766 5.996 6.697 1.00 91.25 201 LYS A N 1
ATOM 1656 C CA . LYS A 1 201 ? 25.453 5.584 7.222 1.00 91.25 201 LYS A CA 1
ATOM 1657 C C . LYS A 1 201 ? 25.034 4.216 6.680 1.00 91.25 201 LYS A C 1
ATOM 1659 O O . LYS A 1 201 ? 24.542 3.393 7.446 1.00 91.25 201 LYS A O 1
ATOM 1664 N N . LEU A 1 202 ? 25.243 3.978 5.386 1.00 91.62 202 LEU A N 1
ATOM 1665 C CA . LEU A 1 202 ? 24.910 2.717 4.728 1.00 91.62 202 LEU A CA 1
ATOM 1666 C C . LEU A 1 202 ? 25.792 1.571 5.243 1.00 91.62 202 LEU A C 1
ATOM 1668 O O . LEU A 1 202 ? 25.283 0.498 5.548 1.00 91.62 202 LEU A O 1
ATOM 1672 N N . GLU A 1 203 ? 27.092 1.809 5.400 1.00 93.50 203 GLU A N 1
ATOM 1673 C CA . GLU A 1 203 ? 28.038 0.837 5.958 1.00 93.50 203 GLU A CA 1
ATOM 1674 C C . GLU A 1 203 ? 27.684 0.482 7.403 1.00 93.50 203 GLU A C 1
ATOM 1676 O O . GLU A 1 203 ? 27.615 -0.696 7.745 1.00 93.50 203 GLU A O 1
ATOM 1681 N N . LYS A 1 204 ? 27.343 1.480 8.229 1.00 92.62 204 LYS A N 1
ATOM 1682 C CA . LYS A 1 204 ? 26.884 1.256 9.607 1.00 92.62 204 LYS A CA 1
ATOM 1683 C C . LYS A 1 204 ? 25.607 0.414 9.673 1.00 92.62 204 LYS A C 1
ATOM 1685 O O . LYS A 1 204 ? 25.482 -0.410 10.572 1.00 92.62 204 LYS A O 1
ATOM 1690 N N . MET A 1 205 ? 24.669 0.592 8.736 1.00 90.50 205 MET A N 1
ATOM 1691 C CA . MET A 1 205 ? 23.452 -0.235 8.667 1.00 90.50 205 MET A CA 1
ATOM 1692 C C . MET A 1 205 ? 23.757 -1.713 8.402 1.00 90.50 205 MET A C 1
ATOM 1694 O O . MET A 1 205 ? 23.006 -2.573 8.846 1.00 90.50 205 MET A O 1
ATOM 1698 N N . TYR A 1 206 ? 24.846 -2.010 7.691 1.00 93.38 206 TYR A N 1
ATOM 1699 C CA . TYR A 1 206 ? 25.219 -3.369 7.301 1.00 93.38 206 TYR A CA 1
ATOM 1700 C C . TYR A 1 206 ? 26.494 -3.873 7.994 1.00 93.38 206 TYR A C 1
ATOM 1702 O O . TYR A 1 206 ? 27.048 -4.889 7.584 1.00 93.38 206 TYR A O 1
ATOM 1710 N N . GLN A 1 207 ? 26.943 -3.218 9.070 1.00 94.38 207 GLN A N 1
ATOM 1711 C CA . GLN A 1 207 ? 28.205 -3.542 9.751 1.00 94.38 207 GLN A CA 1
ATOM 1712 C C . GLN A 1 207 ? 28.262 -4.995 10.263 1.00 94.38 207 GLN A C 1
ATOM 1714 O O . GLN A 1 207 ? 29.318 -5.621 10.257 1.00 94.38 207 GLN A O 1
ATOM 1719 N N . ASP A 1 208 ? 27.114 -5.555 10.659 1.00 93.00 208 ASP A N 1
ATOM 1720 C CA . ASP A 1 208 ? 27.009 -6.910 11.212 1.00 93.00 208 ASP A CA 1
ATOM 1721 C C . ASP A 1 208 ? 26.781 -7.988 10.128 1.00 93.00 208 ASP A C 1
ATOM 1723 O O . ASP A 1 208 ? 26.771 -9.189 10.426 1.00 93.00 208 ASP A O 1
ATOM 1727 N N . TYR A 1 209 ? 26.617 -7.582 8.860 1.00 94.12 209 TYR A N 1
ATOM 1728 C CA . TYR A 1 209 ? 26.271 -8.434 7.714 1.00 94.12 209 TYR A CA 1
ATOM 1729 C C . TYR A 1 209 ? 27.523 -9.103 7.122 1.00 94.12 209 TYR A C 1
ATOM 1731 O O . TYR A 1 209 ? 27.863 -8.942 5.951 1.00 94.12 209 TYR A O 1
ATOM 1739 N N . VAL A 1 210 ? 28.219 -9.883 7.951 1.00 92.12 210 VAL A N 1
ATOM 1740 C CA . VAL A 1 210 ? 29.416 -10.637 7.556 1.00 92.12 210 VAL A CA 1
ATOM 1741 C C . VAL A 1 210 ? 29.021 -12.037 7.086 1.00 92.12 210 VAL A C 1
ATOM 1743 O O . VAL A 1 210 ? 28.591 -12.878 7.882 1.00 92.12 210 VAL A O 1
ATOM 1746 N N . PHE A 1 211 ? 29.182 -12.295 5.788 1.00 92.94 211 PHE A N 1
ATOM 1747 C CA . PHE A 1 211 ? 28.776 -13.542 5.135 1.00 92.94 211 PHE A CA 1
ATOM 1748 C C . PHE A 1 211 ? 29.967 -14.396 4.696 1.00 92.94 211 PHE A C 1
ATOM 1750 O O . PHE A 1 211 ? 31.037 -13.887 4.378 1.00 92.94 211 PHE A O 1
ATOM 1757 N N . LYS A 1 212 ? 29.767 -15.718 4.680 1.00 90.62 212 LYS A N 1
ATOM 1758 C CA . LYS A 1 212 ? 30.754 -16.728 4.259 1.00 90.62 212 LYS A CA 1
ATOM 1759 C C . LYS A 1 212 ? 30.286 -17.441 2.990 1.00 90.62 212 LYS A C 1
ATOM 1761 O O . LYS A 1 212 ? 29.136 -17.280 2.580 1.00 90.62 212 LYS A O 1
ATOM 1766 N N . ASP A 1 213 ? 31.126 -18.302 2.418 1.00 93.44 213 ASP A N 1
ATOM 1767 C CA . ASP A 1 213 ? 30.748 -19.182 1.301 1.00 93.44 213 ASP A CA 1
ATOM 1768 C C . ASP A 1 213 ? 29.874 -20.368 1.764 1.00 93.44 213 ASP A C 1
ATOM 1770 O O . ASP A 1 213 ? 30.191 -21.547 1.633 1.00 93.44 213 ASP A O 1
ATOM 1774 N N . SER A 1 214 ? 28.769 -20.051 2.439 1.00 94.25 214 SER A N 1
ATOM 1775 C CA . SER A 1 214 ? 27.757 -21.019 2.833 1.00 94.25 214 SER A CA 1
ATOM 1776 C C . SER A 1 214 ? 26.401 -20.343 2.953 1.00 94.25 214 SER A C 1
ATOM 1778 O O . SER A 1 214 ? 26.086 -19.684 3.947 1.00 94.25 214 SER A O 1
ATOM 1780 N N . TYR A 1 215 ? 25.566 -20.539 1.931 1.00 92.88 215 TYR A N 1
ATOM 1781 C CA . TYR A 1 215 ? 24.270 -19.872 1.835 1.00 92.88 215 TYR A CA 1
ATOM 1782 C C . TYR A 1 215 ? 23.387 -20.106 3.068 1.00 92.88 215 TYR A C 1
ATOM 1784 O O . TYR A 1 215 ? 22.844 -19.151 3.613 1.00 92.88 215 TYR A O 1
ATOM 1792 N N . ILE A 1 216 ? 23.273 -21.347 3.555 1.00 92.31 216 ILE A N 1
ATOM 1793 C CA . ILE A 1 216 ? 22.390 -21.651 4.691 1.00 92.31 216 ILE A CA 1
ATOM 1794 C C . ILE A 1 216 ? 22.860 -20.990 5.996 1.00 92.31 216 ILE A C 1
ATOM 1796 O O . ILE A 1 216 ? 22.035 -20.473 6.748 1.00 92.31 216 ILE A O 1
ATOM 1800 N N . HIS A 1 217 ? 24.174 -20.920 6.233 1.00 93.69 217 HIS A N 1
ATOM 1801 C CA . HIS A 1 217 ? 24.720 -20.212 7.391 1.00 93.69 217 HIS A CA 1
ATOM 1802 C C . HIS A 1 217 ? 24.473 -18.706 7.285 1.00 93.69 217 HIS A C 1
ATOM 1804 O O . HIS A 1 217 ? 24.103 -18.085 8.278 1.00 93.69 217 HIS A O 1
ATOM 1810 N N . ASN A 1 218 ? 24.586 -18.128 6.085 1.00 95.44 218 ASN A N 1
ATOM 1811 C CA . ASN A 1 218 ? 24.259 -16.718 5.856 1.00 95.44 218 ASN A CA 1
ATOM 1812 C C . ASN A 1 218 ? 22.776 -16.430 6.121 1.00 95.44 218 ASN A C 1
ATOM 1814 O O . ASN A 1 218 ? 22.457 -15.409 6.723 1.00 95.44 218 ASN A O 1
ATOM 1818 N N . VAL A 1 219 ? 21.870 -17.342 5.744 1.00 94.31 219 VAL A N 1
ATOM 1819 C CA . VAL A 1 219 ? 20.439 -17.225 6.078 1.00 94.31 219 VAL A CA 1
ATOM 1820 C C . VAL A 1 219 ? 20.235 -17.198 7.595 1.00 94.31 219 VAL A C 1
ATOM 1822 O O . VAL A 1 219 ? 19.513 -16.337 8.093 1.00 94.31 219 VAL A O 1
ATOM 1825 N N . PHE A 1 220 ? 20.865 -18.107 8.347 1.00 93.88 220 PHE A N 1
ATOM 1826 C CA . PHE A 1 220 ? 20.737 -18.122 9.809 1.00 93.88 220 PHE A CA 1
ATOM 1827 C C . PHE A 1 220 ? 21.368 -16.893 10.468 1.00 93.88 220 PHE A C 1
ATOM 1829 O O . PHE A 1 220 ? 20.764 -16.319 11.373 1.00 93.88 220 PHE A O 1
ATOM 1836 N N . LYS A 1 221 ? 22.520 -16.433 9.971 1.00 94.50 221 LYS A N 1
ATOM 1837 C CA . LYS A 1 221 ? 23.154 -15.194 10.429 1.00 94.50 221 LYS A CA 1
ATOM 1838 C C . LYS A 1 221 ? 22.250 -13.982 10.192 1.00 94.50 221 LYS A C 1
ATOM 1840 O O . LYS A 1 221 ? 22.065 -13.189 11.107 1.00 94.50 221 LYS A O 1
ATOM 1845 N N . LEU A 1 222 ? 21.626 -13.875 9.016 1.00 94.25 222 LEU A N 1
ATOM 1846 C CA . LEU A 1 222 ? 20.648 -12.824 8.709 1.00 94.25 222 LEU 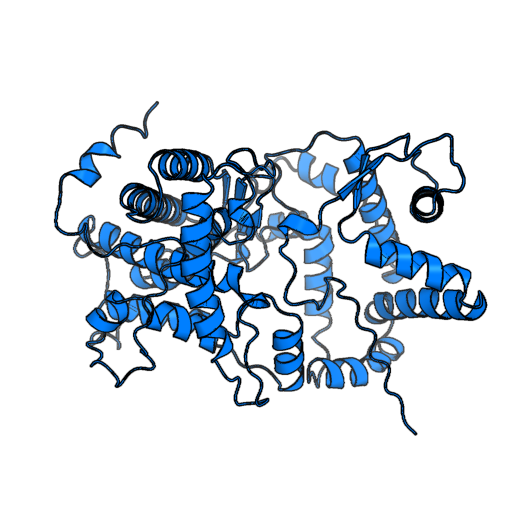A CA 1
ATOM 1847 C C . LEU A 1 222 ? 19.446 -12.847 9.657 1.00 94.25 222 LEU A C 1
ATOM 1849 O O . LEU A 1 222 ? 19.015 -11.795 10.120 1.00 94.25 222 LEU A O 1
ATOM 1853 N N . LEU A 1 223 ? 18.906 -14.032 9.964 1.00 91.75 22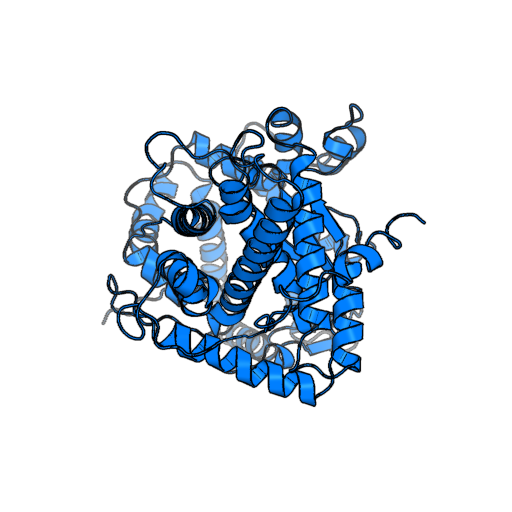3 LEU A N 1
ATOM 1854 C CA . LEU A 1 223 ? 17.800 -14.163 10.919 1.00 91.75 223 LEU A CA 1
ATOM 1855 C C . LEU A 1 223 ? 18.204 -13.692 12.319 1.00 91.75 223 LEU A C 1
ATOM 1857 O O . LEU A 1 223 ? 17.429 -12.990 12.963 1.00 91.75 223 LEU A O 1
ATOM 1861 N N . GLN A 1 224 ? 19.414 -14.037 12.763 1.00 91.50 224 GLN A N 1
ATOM 1862 C CA . GLN A 1 224 ? 19.950 -13.583 14.044 1.00 91.50 224 GLN A CA 1
ATOM 1863 C C . GLN A 1 224 ? 20.109 -12.057 14.078 1.00 91.50 224 GLN A C 1
ATOM 1865 O O . GLN A 1 224 ? 19.632 -11.425 15.016 1.00 91.50 224 GLN A O 1
ATOM 1870 N N . ILE A 1 225 ? 20.722 -11.462 13.045 1.00 91.88 225 ILE A N 1
ATOM 1871 C CA . ILE A 1 225 ? 20.908 -10.006 12.943 1.00 91.88 225 ILE A CA 1
ATOM 1872 C C . ILE A 1 225 ? 19.555 -9.292 13.017 1.00 91.88 225 ILE A C 1
ATOM 1874 O O . ILE A 1 225 ? 19.352 -8.468 13.903 1.00 91.88 225 ILE A O 1
ATOM 1878 N N . LYS A 1 226 ? 18.595 -9.678 12.166 1.00 89.88 226 LYS A N 1
ATOM 1879 C CA . LYS A 1 226 ? 17.257 -9.065 12.138 1.00 89.88 226 LYS A CA 1
ATOM 1880 C C . LYS A 1 226 ? 16.504 -9.225 13.456 1.00 89.88 226 LYS A C 1
ATOM 1882 O O . LYS A 1 226 ? 15.783 -8.323 13.873 1.00 89.88 226 LYS A O 1
ATOM 1887 N N . SER A 1 227 ? 16.649 -10.371 14.123 1.00 88.31 227 SER A N 1
ATOM 1888 C CA . SER A 1 227 ? 16.052 -10.577 15.444 1.00 88.31 227 SER A CA 1
ATOM 1889 C C . SER A 1 227 ? 16.650 -9.619 16.476 1.00 88.31 227 SER A C 1
ATOM 1891 O O . SER A 1 227 ? 15.906 -8.991 17.225 1.00 88.31 227 SER A O 1
ATOM 1893 N N . ASN A 1 228 ? 17.975 -9.470 16.491 1.00 86.62 228 ASN A N 1
ATOM 1894 C CA . ASN A 1 228 ? 18.674 -8.586 17.421 1.00 86.62 228 ASN A CA 1
ATOM 1895 C C . ASN A 1 228 ? 18.349 -7.109 17.162 1.00 86.62 228 ASN A C 1
ATOM 1897 O O . ASN A 1 228 ? 18.084 -6.375 18.112 1.00 86.62 228 ASN A O 1
ATOM 1901 N N . GLU A 1 229 ? 18.299 -6.686 15.895 1.00 85.88 229 GLU A N 1
ATOM 1902 C CA . GLU A 1 229 ? 17.842 -5.350 15.488 1.00 85.88 229 GLU A CA 1
ATOM 1903 C C . GLU A 1 229 ? 16.423 -5.079 16.011 1.00 85.88 229 GLU A C 1
ATOM 1905 O O . GLU A 1 229 ? 16.196 -4.079 16.693 1.00 85.88 229 GLU A O 1
ATOM 1910 N N . ASN A 1 230 ? 15.487 -6.010 15.785 1.00 85.06 230 ASN A N 1
ATOM 1911 C CA . ASN A 1 230 ? 14.107 -5.881 16.255 1.00 85.06 230 ASN A CA 1
ATOM 1912 C C . ASN A 1 230 ? 14.002 -5.731 17.772 1.00 85.06 230 ASN A C 1
ATOM 1914 O O . ASN A 1 230 ? 13.231 -4.902 18.254 1.00 85.06 230 ASN A O 1
ATOM 1918 N N . PHE A 1 231 ? 14.772 -6.504 18.538 1.00 82.88 231 PHE A N 1
ATOM 1919 C CA . PHE A 1 231 ? 14.737 -6.368 19.987 1.00 82.88 231 PHE A CA 1
ATOM 1920 C C . PHE A 1 231 ? 15.433 -5.103 20.493 1.00 82.88 231 PHE A C 1
ATOM 1922 O O . PHE A 1 231 ? 14.988 -4.519 21.481 1.00 82.88 231 PHE A O 1
ATOM 1929 N N . ARG A 1 232 ? 16.502 -4.653 19.827 1.00 83.56 232 ARG A N 1
ATOM 1930 C CA . ARG A 1 232 ? 17.212 -3.419 20.181 1.00 83.56 232 ARG A CA 1
ATOM 1931 C C . ARG A 1 232 ? 16.306 -2.193 20.051 1.00 83.56 232 ARG A C 1
ATOM 1933 O O . ARG A 1 232 ? 16.346 -1.333 20.931 1.00 83.56 232 ARG A O 1
ATOM 1940 N N . MET A 1 233 ? 15.417 -2.172 19.052 1.00 84.31 233 MET A N 1
ATOM 1941 C CA . MET A 1 233 ? 14.433 -1.096 18.866 1.00 84.31 233 MET A CA 1
ATOM 1942 C C . MET A 1 233 ? 13.543 -0.851 20.097 1.00 84.31 233 MET A C 1
ATOM 1944 O O . MET A 1 233 ? 13.055 0.258 20.274 1.00 84.31 233 MET A O 1
ATOM 1948 N N . LEU A 1 234 ? 13.364 -1.832 20.994 1.00 81.69 234 LEU A N 1
ATOM 1949 C CA . LEU A 1 234 ? 12.596 -1.656 22.236 1.00 81.69 234 LEU A CA 1
ATOM 1950 C C . LEU A 1 234 ? 13.181 -0.576 23.169 1.00 81.69 234 LEU A C 1
ATOM 1952 O O . LEU A 1 234 ? 12.472 -0.044 24.024 1.00 81.69 234 LEU A O 1
ATOM 1956 N N . ARG A 1 235 ? 14.487 -0.302 23.071 1.00 82.75 235 ARG A N 1
ATOM 1957 C CA . ARG A 1 235 ? 15.210 0.651 23.933 1.00 82.75 235 ARG A CA 1
ATOM 1958 C C . ARG A 1 235 ? 15.648 1.911 23.204 1.00 82.75 235 ARG A C 1
ATOM 1960 O O . ARG A 1 235 ? 16.212 2.799 23.837 1.00 82.75 235 ARG A O 1
ATOM 1967 N N . GLU A 1 236 ? 15.403 1.986 21.905 1.00 85.00 236 GLU A N 1
ATOM 1968 C CA . GLU A 1 236 ? 15.788 3.128 21.092 1.00 85.00 236 GLU A CA 1
ATOM 1969 C C . GLU A 1 236 ? 14.598 4.067 20.887 1.00 85.00 236 GLU A C 1
ATOM 1971 O O . GLU A 1 236 ? 13.454 3.615 20.788 1.00 85.00 236 GLU A O 1
ATOM 1976 N N . PRO A 1 237 ? 14.838 5.386 20.823 1.00 88.00 237 PRO A N 1
ATOM 1977 C CA . PRO A 1 237 ? 13.795 6.314 20.429 1.00 88.00 237 PRO A CA 1
ATOM 1978 C C . PRO A 1 237 ? 13.341 6.012 18.997 1.00 88.00 237 PRO A C 1
ATOM 1980 O O . PRO A 1 237 ? 14.142 5.663 18.127 1.00 88.00 237 PRO A O 1
ATOM 1983 N N . VAL A 1 238 ? 12.046 6.190 18.736 1.00 86.19 238 VAL A N 1
ATOM 1984 C CA . VAL A 1 238 ? 11.501 6.058 17.383 1.00 86.19 238 VAL A CA 1
ATOM 1985 C C . VAL A 1 238 ? 12.052 7.183 16.508 1.00 86.19 238 VAL A C 1
ATOM 1987 O O . VAL A 1 238 ? 11.708 8.349 16.701 1.00 86.19 238 VAL A O 1
ATOM 1990 N N . ASP A 1 239 ? 12.855 6.835 15.502 1.00 86.06 239 ASP A N 1
ATOM 1991 C CA . ASP A 1 239 ? 13.204 7.765 14.428 1.00 86.06 239 ASP A CA 1
ATOM 1992 C C . ASP A 1 239 ? 11.985 7.963 13.514 1.00 86.06 239 ASP A C 1
ATOM 1994 O O . ASP A 1 239 ? 11.660 7.124 12.670 1.00 86.06 239 ASP A O 1
ATOM 1998 N N . ARG A 1 240 ? 11.283 9.083 13.709 1.00 83.56 240 ARG A N 1
ATOM 1999 C CA . ARG A 1 240 ? 10.105 9.455 12.912 1.00 83.56 240 ARG A CA 1
ATOM 2000 C C . ARG A 1 240 ? 10.459 9.847 11.475 1.00 83.56 240 ARG A C 1
ATOM 2002 O O . ARG A 1 240 ? 9.606 9.724 10.606 1.00 83.56 240 ARG A O 1
ATOM 2009 N N . LYS A 1 241 ? 11.704 10.262 11.211 1.00 83.75 241 LYS A N 1
ATOM 2010 C CA . LYS A 1 241 ? 12.180 10.641 9.870 1.00 83.75 241 LYS A CA 1
ATOM 2011 C C . LYS A 1 241 ? 12.766 9.460 9.098 1.00 83.75 241 LYS A C 1
ATOM 2013 O O . LYS A 1 241 ? 13.066 9.604 7.910 1.00 83.75 241 LYS A O 1
ATOM 2018 N N . ALA A 1 242 ? 12.936 8.306 9.745 1.00 84.25 242 ALA A N 1
ATOM 2019 C CA . ALA A 1 242 ? 13.421 7.108 9.085 1.00 84.25 242 ALA A CA 1
ATOM 2020 C C . ALA A 1 242 ? 12.507 6.743 7.914 1.00 84.25 242 ALA A C 1
ATOM 2022 O O . ALA A 1 242 ? 11.282 6.691 8.044 1.00 84.25 242 ALA A O 1
ATOM 2023 N N . TRP A 1 243 ? 13.132 6.416 6.787 1.00 81.19 243 TRP A N 1
ATOM 2024 C CA . TRP A 1 243 ? 12.458 5.661 5.744 1.00 81.19 243 TRP A CA 1
ATOM 2025 C C . TRP A 1 243 ? 12.021 4.319 6.338 1.00 81.19 243 TRP A C 1
ATOM 2027 O O . TRP A 1 243 ? 12.741 3.732 7.152 1.00 81.19 243 TRP A O 1
ATOM 2037 N N . GLY A 1 244 ? 10.814 3.865 6.000 1.00 73.94 244 GLY A N 1
ATOM 2038 C CA . GLY A 1 244 ? 10.326 2.555 6.426 1.00 73.94 244 GLY A CA 1
ATOM 2039 C C . GLY A 1 244 ? 11.254 1.413 5.985 1.00 73.94 244 GLY A C 1
ATOM 2040 O O . GLY A 1 244 ? 12.218 1.607 5.250 1.00 73.94 244 GLY A O 1
ATOM 2041 N N . ALA A 1 245 ? 10.946 0.183 6.395 1.00 67.25 245 ALA A N 1
ATOM 2042 C CA . ALA A 1 245 ? 11.774 -0.984 6.070 1.00 67.25 245 ALA A CA 1
ATOM 2043 C C . ALA A 1 245 ? 11.768 -1.376 4.573 1.00 67.25 245 ALA A C 1
ATOM 2045 O O . ALA A 1 245 ? 12.500 -2.285 4.180 1.00 67.25 245 ALA A O 1
ATOM 2046 N N . SER A 1 246 ? 10.943 -0.728 3.741 1.00 80.25 246 SER A N 1
ATOM 2047 C CA . SER A 1 246 ? 10.884 -0.997 2.304 1.00 80.25 246 SER A CA 1
ATOM 2048 C C . SER A 1 246 ? 12.025 -0.286 1.568 1.00 80.25 246 SER A C 1
ATOM 2050 O O . SER A 1 246 ? 12.163 0.931 1.704 1.00 80.25 246 SER A O 1
ATOM 2052 N N . PRO A 1 247 ? 12.826 -0.998 0.758 1.00 87.25 247 PRO A N 1
ATOM 2053 C CA . PRO A 1 247 ? 13.906 -0.372 0.015 1.00 87.25 247 PRO A CA 1
ATOM 2054 C C . PRO A 1 247 ? 13.390 0.429 -1.198 1.00 87.25 247 PRO A C 1
ATOM 2056 O O . PRO A 1 247 ? 12.350 0.080 -1.764 1.00 87.25 247 PRO A O 1
ATOM 2059 N N . PRO A 1 248 ? 14.138 1.457 -1.648 1.00 88.88 248 PRO A N 1
ATOM 2060 C CA . PRO A 1 248 ? 13.804 2.270 -2.825 1.00 88.88 248 PRO A CA 1
ATOM 2061 C C . PRO A 1 248 ? 13.553 1.503 -4.129 1.00 88.88 248 PRO A C 1
ATOM 2063 O O . PRO A 1 248 ? 12.856 1.996 -5.002 1.00 88.88 248 PRO A O 1
ATOM 2066 N N . THR A 1 249 ? 14.105 0.305 -4.286 1.00 89.00 249 THR A N 1
ATOM 2067 C CA . THR A 1 249 ? 13.941 -0.576 -5.459 1.00 89.00 249 THR A CA 1
ATOM 2068 C C . THR A 1 249 ? 12.574 -1.261 -5.555 1.00 89.00 249 THR A C 1
ATOM 2070 O O . THR A 1 249 ? 12.303 -1.937 -6.546 1.00 89.00 249 THR A O 1
ATOM 2073 N N . VAL A 1 250 ? 11.720 -1.161 -4.532 1.00 90.31 250 VAL A N 1
ATOM 2074 C CA . VAL A 1 250 ? 10.387 -1.782 -4.538 1.00 90.31 250 VAL A CA 1
ATOM 2075 C C . VAL A 1 250 ? 9.451 -1.057 -5.506 1.00 90.31 250 VAL A C 1
ATOM 2077 O O . VAL A 1 250 ? 9.409 0.165 -5.549 1.00 90.31 250 VAL A O 1
ATOM 2080 N N . VAL A 1 251 ? 8.662 -1.824 -6.259 1.00 90.75 251 VAL A N 1
ATOM 2081 C CA . VAL A 1 251 ? 7.563 -1.305 -7.086 1.00 90.75 251 VAL A CA 1
ATOM 2082 C C . VAL A 1 251 ? 6.279 -1.367 -6.260 1.00 90.75 251 VAL A C 1
ATOM 2084 O O . VAL A 1 251 ? 5.540 -2.348 -6.330 1.00 90.75 251 VAL A O 1
ATOM 2087 N N . ASN A 1 252 ? 6.085 -0.384 -5.384 1.00 91.81 252 ASN A N 1
ATOM 2088 C CA . ASN A 1 252 ? 4.897 -0.244 -4.540 1.00 91.81 252 ASN A CA 1
ATOM 2089 C C . ASN A 1 252 ? 4.824 1.178 -3.962 1.00 91.81 252 ASN A C 1
ATOM 2091 O O . ASN A 1 252 ? 5.755 1.949 -4.170 1.00 91.81 252 ASN A O 1
ATOM 2095 N N . ALA A 1 253 ? 3.774 1.498 -3.212 1.00 93.44 253 ALA A N 1
ATOM 2096 C CA . ALA A 1 253 ? 3.680 2.684 -2.365 1.00 93.44 253 ALA A CA 1
ATOM 2097 C C . ALA A 1 253 ? 3.081 2.302 -0.999 1.00 93.44 253 ALA A C 1
ATOM 2099 O O . ALA A 1 253 ? 2.621 1.168 -0.828 1.00 93.44 253 ALA A O 1
ATOM 2100 N N . PHE A 1 254 ? 3.231 3.175 0.002 1.00 94.31 254 PHE A N 1
ATOM 2101 C CA . PHE A 1 254 ? 2.800 2.878 1.369 1.00 94.31 254 PHE A CA 1
ATOM 2102 C C . PHE A 1 254 ? 2.419 4.127 2.168 1.00 94.31 254 PHE A C 1
ATOM 2104 O O . PHE A 1 254 ? 3.173 5.102 2.182 1.00 94.31 254 PHE A O 1
ATOM 2111 N N . TYR A 1 255 ? 1.375 4.008 2.986 1.00 94.94 255 TYR A N 1
ATOM 2112 C CA . TYR A 1 255 ? 1.068 4.907 4.092 1.00 94.94 255 TYR A CA 1
ATOM 2113 C C . TYR A 1 255 ? 1.395 4.256 5.442 1.00 94.94 255 TYR A C 1
ATOM 2115 O O . TYR A 1 255 ? 1.026 3.115 5.731 1.00 94.94 255 TYR A O 1
ATOM 2123 N N . ASN A 1 256 ? 2.086 4.993 6.312 1.00 93.94 256 ASN A N 1
ATOM 2124 C CA . ASN A 1 256 ? 2.355 4.592 7.687 1.00 93.94 256 ASN A CA 1
ATOM 2125 C C . ASN A 1 256 ? 1.552 5.469 8.663 1.00 93.94 256 ASN A C 1
ATOM 2127 O O . ASN A 1 256 ? 1.952 6.613 8.910 1.00 93.94 256 ASN A O 1
ATOM 2131 N N . PRO A 1 257 ? 0.487 4.940 9.295 1.00 92.44 257 PRO A N 1
ATOM 2132 C CA . PRO A 1 257 ? -0.361 5.729 10.185 1.00 92.44 257 PRO A CA 1
ATOM 2133 C C . PRO A 1 257 ? 0.370 6.224 11.437 1.00 92.44 257 PRO A C 1
ATOM 2135 O O . PRO A 1 257 ? 0.127 7.337 11.885 1.00 92.44 257 PRO A O 1
ATOM 2138 N N . SER A 1 258 ? 1.311 5.450 11.989 1.00 90.75 258 SER A N 1
ATOM 2139 C CA . SER A 1 258 ? 2.038 5.829 13.213 1.00 90.75 258 SER A CA 1
ATOM 2140 C C . SER A 1 258 ? 3.098 6.909 12.995 1.00 90.75 258 SER A C 1
ATOM 2142 O O . SER A 1 258 ? 3.627 7.454 13.963 1.00 90.75 258 SER A O 1
ATOM 2144 N N . ARG A 1 259 ? 3.444 7.202 11.738 1.00 93.00 259 ARG A N 1
ATOM 2145 C CA . ARG A 1 259 ? 4.354 8.295 11.366 1.00 93.00 259 ARG A CA 1
ATOM 2146 C C . ARG A 1 259 ? 3.666 9.393 10.558 1.00 93.00 259 ARG A C 1
ATOM 2148 O O . ARG A 1 259 ? 4.337 10.357 10.218 1.00 93.00 259 ARG A O 1
ATOM 2155 N N . ASN A 1 260 ? 2.375 9.231 10.252 1.00 95.75 260 ASN A N 1
ATOM 2156 C CA . ASN A 1 260 ? 1.641 10.038 9.278 1.00 95.75 260 ASN A CA 1
ATOM 2157 C C . ASN A 1 260 ? 2.469 10.276 7.999 1.00 95.75 260 ASN A C 1
ATOM 2159 O O . ASN A 1 260 ? 2.724 11.412 7.616 1.00 95.75 260 ASN A O 1
ATOM 2163 N N . GLN A 1 261 ? 2.969 9.191 7.399 1.00 94.62 261 GLN A N 1
ATOM 2164 C CA . GLN A 1 261 ? 3.998 9.248 6.356 1.00 94.62 261 GLN A CA 1
ATOM 2165 C C . GLN A 1 261 ? 3.562 8.490 5.101 1.00 94.62 261 GLN A C 1
ATOM 2167 O O . GLN A 1 261 ? 3.159 7.334 5.214 1.00 94.62 261 GLN A O 1
ATOM 2172 N N . ILE A 1 262 ? 3.711 9.105 3.927 1.00 94.00 262 ILE A N 1
ATOM 2173 C CA . ILE A 1 262 ? 3.555 8.467 2.609 1.00 94.00 262 ILE A CA 1
ATOM 2174 C C . ILE A 1 262 ? 4.931 8.175 2.006 1.00 94.00 262 ILE A C 1
ATOM 2176 O O . ILE A 1 262 ? 5.836 9.010 2.065 1.00 94.00 262 ILE A O 1
ATOM 2180 N N . ILE A 1 263 ? 5.112 6.981 1.444 1.00 92.81 263 ILE A N 1
ATOM 2181 C CA . ILE A 1 263 ? 6.390 6.513 0.901 1.00 92.81 263 ILE A CA 1
ATOM 2182 C C . ILE A 1 263 ? 6.186 6.018 -0.530 1.00 92.81 263 ILE A C 1
ATOM 2184 O O . ILE A 1 263 ? 5.497 5.024 -0.754 1.00 92.81 263 ILE A O 1
ATOM 2188 N N . PHE A 1 264 ? 6.877 6.651 -1.477 1.00 91.88 264 PHE A N 1
ATOM 2189 C CA . PHE A 1 264 ? 6.943 6.262 -2.885 1.00 91.88 264 PHE A CA 1
ATOM 2190 C C . PHE A 1 264 ? 8.389 5.897 -3.243 1.00 91.88 264 PHE A C 1
ATOM 2192 O O . PHE A 1 264 ? 9.168 6.768 -3.630 1.00 91.88 264 PHE A O 1
ATOM 2199 N N . PRO A 1 265 ? 8.800 4.629 -3.082 1.00 91.31 265 PRO A N 1
ATOM 2200 C CA . PRO A 1 265 ? 10.095 4.133 -3.539 1.00 91.31 265 PRO A CA 1
ATOM 2201 C C . PRO A 1 265 ? 10.375 4.460 -5.014 1.00 91.31 265 PRO A C 1
ATOM 2203 O O . PRO A 1 265 ? 9.480 4.408 -5.851 1.00 91.31 265 PRO A O 1
ATOM 2206 N N . ALA A 1 266 ? 11.636 4.706 -5.370 1.00 88.94 266 ALA A N 1
ATOM 2207 C CA . ALA A 1 266 ? 12.063 4.974 -6.748 1.00 88.94 266 ALA A CA 1
ATOM 2208 C C . ALA A 1 266 ? 11.600 3.905 -7.758 1.00 88.94 266 ALA A C 1
ATOM 2210 O O . ALA A 1 266 ? 11.329 4.224 -8.911 1.00 88.94 266 ALA A O 1
ATOM 2211 N N . GLY A 1 267 ? 11.475 2.649 -7.326 1.00 89.75 267 GLY A N 1
ATOM 2212 C CA . GLY A 1 267 ? 11.025 1.535 -8.148 1.00 89.75 267 GLY A CA 1
ATOM 2213 C C . GLY A 1 267 ? 9.603 1.688 -8.690 1.00 89.75 267 GLY A C 1
ATOM 2214 O O . GLY A 1 267 ? 9.303 1.070 -9.702 1.00 89.75 267 GLY A O 1
ATOM 2215 N N . ILE A 1 268 ? 8.723 2.501 -8.096 1.00 91.25 268 ILE A N 1
ATOM 2216 C CA . ILE A 1 268 ? 7.391 2.749 -8.677 1.00 91.25 268 ILE A CA 1
ATOM 2217 C C . ILE A 1 268 ? 7.401 3.839 -9.759 1.00 91.25 268 ILE A C 1
ATOM 2219 O O . ILE A 1 268 ? 6.511 3.860 -10.603 1.00 91.25 268 ILE A O 1
ATOM 2223 N N . PHE A 1 269 ? 8.426 4.697 -9.809 1.00 89.88 269 PHE A N 1
ATOM 2224 C CA . PHE A 1 269 ? 8.550 5.778 -10.796 1.00 89.88 269 PHE A CA 1
ATOM 2225 C C . PHE A 1 269 ? 9.074 5.277 -12.149 1.00 89.88 269 PHE A C 1
ATOM 2227 O O . PHE A 1 269 ? 10.077 5.743 -12.678 1.00 89.88 269 PHE A O 1
ATOM 2234 N N . GLN A 1 270 ? 8.383 4.303 -12.724 1.00 89.31 270 GLN A N 1
ATOM 2235 C CA . GLN A 1 270 ? 8.669 3.746 -14.040 1.00 89.31 270 GLN A CA 1
ATOM 2236 C C . GLN A 1 270 ? 7.362 3.462 -14.777 1.00 89.31 270 GLN A C 1
ATOM 2238 O O . GLN A 1 270 ? 6.289 3.440 -14.172 1.00 89.31 270 GLN A O 1
ATOM 2243 N N . MET A 1 271 ? 7.431 3.209 -16.083 1.00 90.19 271 MET A N 1
ATOM 2244 C CA . MET A 1 271 ? 6.248 2.800 -16.840 1.00 90.19 271 MET A CA 1
ATOM 2245 C C . MET A 1 271 ? 5.662 1.489 -16.279 1.00 90.19 271 MET A C 1
ATOM 2247 O O . MET A 1 271 ? 6.425 0.596 -15.904 1.00 90.19 271 MET A O 1
ATOM 2251 N N . PRO A 1 272 ? 4.325 1.337 -16.241 1.00 92.06 272 PRO A N 1
ATOM 2252 C CA . PRO A 1 272 ? 3.304 2.264 -16.750 1.00 92.06 272 PRO A CA 1
ATOM 2253 C C . PRO A 1 272 ? 2.897 3.386 -15.774 1.00 92.06 272 PRO A C 1
ATOM 2255 O O . PRO A 1 272 ? 2.042 4.195 -16.117 1.00 92.06 272 PRO A O 1
ATOM 2258 N N . PHE A 1 273 ? 3.480 3.453 -14.572 1.00 93.31 273 PHE A N 1
ATOM 2259 C CA . PHE A 1 273 ? 3.078 4.418 -13.544 1.00 93.31 273 PHE A CA 1
ATOM 2260 C C . PHE A 1 273 ? 3.548 5.842 -13.827 1.00 93.31 273 PHE A C 1
ATOM 2262 O O . PHE A 1 273 ? 2.769 6.783 -13.692 1.00 93.31 273 PHE A O 1
ATOM 2269 N N . PHE A 1 274 ? 4.812 6.000 -14.219 1.00 92.00 274 PHE A N 1
ATOM 2270 C CA . PHE A 1 274 ? 5.406 7.308 -14.459 1.00 92.00 274 PHE A CA 1
ATOM 2271 C C . PHE A 1 274 ? 6.373 7.295 -15.639 1.00 92.00 274 PHE A C 1
ATOM 2273 O O . PHE A 1 274 ? 7.209 6.400 -15.785 1.00 92.00 274 PHE A O 1
ATOM 2280 N N . ASN A 1 275 ? 6.288 8.340 -16.454 1.00 90.12 275 ASN A N 1
ATOM 2281 C CA . ASN A 1 275 ? 7.295 8.697 -17.437 1.00 90.12 275 ASN A CA 1
ATOM 2282 C C . ASN A 1 275 ? 7.331 10.226 -17.574 1.00 90.12 275 ASN A C 1
ATOM 2284 O O . ASN A 1 275 ? 6.317 10.855 -17.881 1.00 90.12 275 ASN A O 1
ATOM 2288 N N . LYS A 1 276 ? 8.503 10.833 -17.353 1.00 87.19 276 LYS A N 1
ATOM 2289 C CA . LYS A 1 276 ? 8.671 12.295 -17.377 1.00 87.19 276 LYS A CA 1
ATOM 2290 C C . LYS A 1 276 ? 8.299 12.932 -18.722 1.00 87.19 276 LYS A C 1
ATOM 2292 O O . LYS A 1 276 ? 7.782 14.046 -18.742 1.00 87.19 276 LYS A O 1
ATOM 2297 N N . ASP A 1 277 ? 8.513 12.198 -19.814 1.00 87.69 277 ASP A N 1
ATOM 2298 C CA . ASP A 1 277 ? 8.300 12.654 -21.190 1.00 87.69 277 ASP A CA 1
ATOM 2299 C C . ASP A 1 277 ? 6.903 12.275 -21.720 1.00 87.69 277 ASP A C 1
ATOM 2301 O O . ASP A 1 277 ? 6.532 12.649 -22.834 1.00 87.69 277 ASP A O 1
ATOM 2305 N N . ALA A 1 278 ? 6.119 11.525 -20.938 1.00 90.44 278 ALA A N 1
ATOM 2306 C CA . ALA A 1 278 ? 4.761 11.149 -21.301 1.00 90.44 278 ALA A CA 1
ATOM 2307 C C . ALA A 1 278 ? 3.759 12.300 -21.077 1.00 90.44 278 ALA A C 1
ATOM 2309 O O . ALA A 1 278 ? 3.952 13.128 -20.178 1.00 90.44 278 ALA A O 1
ATOM 2310 N N . PRO A 1 279 ? 2.654 12.326 -21.849 1.00 94.12 279 PRO A N 1
ATOM 2311 C CA . PRO A 1 279 ? 1.514 13.195 -21.574 1.00 94.12 279 PRO A CA 1
ATOM 2312 C C . PRO A 1 279 ? 1.042 13.085 -20.118 1.00 94.12 279 PRO A C 1
ATOM 2314 O O . PRO A 1 279 ? 1.046 11.997 -19.530 1.00 94.12 279 PRO A O 1
ATOM 2317 N N . LYS A 1 280 ? 0.633 14.205 -19.514 1.00 94.50 280 LYS A N 1
ATOM 2318 C CA . LYS A 1 280 ? 0.373 14.246 -18.070 1.00 94.50 280 LYS A CA 1
ATOM 2319 C C . LYS A 1 280 ? -0.874 13.463 -17.683 1.00 94.50 280 LYS A C 1
ATOM 2321 O O . LYS A 1 280 ? -0.849 12.857 -16.615 1.00 94.50 280 LYS A O 1
ATOM 2326 N N . TYR A 1 281 ? -1.890 13.363 -18.545 1.00 95.69 281 TYR A N 1
ATOM 2327 C CA . TYR A 1 281 ? -3.045 12.489 -18.283 1.00 95.69 281 TYR A CA 1
ATOM 2328 C C . TYR A 1 281 ? -2.649 11.032 -17.996 1.00 95.69 281 TYR A C 1
ATOM 2330 O O . TYR A 1 281 ? -3.320 10.376 -17.205 1.00 95.69 281 TYR A O 1
ATOM 2338 N N . LEU A 1 282 ? -1.550 10.523 -18.574 1.00 96.00 282 LEU A N 1
ATOM 2339 C CA . LEU A 1 282 ? -1.061 9.174 -18.267 1.00 96.00 282 LEU A CA 1
ATOM 2340 C C . LEU A 1 282 ? -0.475 9.124 -16.856 1.00 96.00 282 LEU A C 1
ATOM 2342 O O . LEU A 1 282 ? -0.868 8.282 -16.054 1.00 96.00 282 LEU A O 1
ATOM 2346 N N . ASN A 1 283 ? 0.419 10.054 -16.526 1.00 95.50 283 ASN A N 1
ATOM 2347 C CA . ASN A 1 283 ? 1.051 10.078 -15.210 1.00 95.50 283 ASN A CA 1
ATOM 2348 C C . ASN A 1 283 ? 0.025 10.294 -14.085 1.00 95.50 283 ASN A C 1
ATOM 2350 O O . ASN A 1 283 ? 0.047 9.560 -13.101 1.00 95.50 283 ASN A O 1
ATOM 2354 N N . TYR A 1 284 ? -0.908 11.239 -14.239 1.00 97.62 284 TYR A N 1
ATOM 2355 C CA . TYR A 1 284 ? -1.989 11.421 -13.269 1.00 97.62 284 TYR A CA 1
ATOM 2356 C C . TYR A 1 284 ? -2.892 10.174 -13.216 1.00 97.62 284 TYR A C 1
ATOM 2358 O O . TYR A 1 284 ? -3.141 9.648 -12.137 1.00 97.62 284 TYR A O 1
ATOM 2366 N N . GLY A 1 285 ? -3.269 9.602 -14.365 1.00 97.38 285 GLY A N 1
ATOM 2367 C CA . GLY A 1 285 ? -4.081 8.379 -14.422 1.00 97.38 285 GLY A CA 1
ATOM 2368 C C . GLY A 1 285 ? -3.431 7.149 -13.777 1.00 97.38 285 GLY A C 1
ATOM 2369 O O . GLY A 1 285 ? -4.129 6.187 -13.478 1.00 97.38 285 GLY A O 1
ATOM 2370 N N . ALA A 1 286 ? -2.118 7.162 -13.535 1.00 96.69 286 ALA A N 1
ATOM 2371 C CA . ALA A 1 286 ? -1.410 6.066 -12.888 1.00 96.69 286 ALA A CA 1
ATOM 2372 C C . ALA A 1 286 ? -0.743 6.474 -11.569 1.00 96.69 286 ALA A C 1
ATOM 2374 O O . ALA A 1 286 ? -1.346 6.281 -10.513 1.00 96.69 286 ALA A O 1
ATOM 2375 N N . ILE A 1 287 ? 0.483 7.020 -11.585 1.00 96.06 287 ILE A N 1
ATOM 2376 C CA . ILE A 1 287 ? 1.170 7.385 -10.334 1.00 96.06 287 ILE A CA 1
ATOM 2377 C C . ILE A 1 287 ? 0.400 8.446 -9.540 1.00 96.06 287 ILE A C 1
ATOM 2379 O O . ILE A 1 287 ? 0.409 8.397 -8.316 1.00 96.06 287 ILE A O 1
ATOM 2383 N N . GLY A 1 288 ? -0.317 9.355 -10.206 1.00 97.12 288 GLY A N 1
ATOM 2384 C CA . GLY A 1 288 ? -1.161 10.334 -9.526 1.00 97.12 288 GLY A CA 1
ATOM 2385 C C . GLY A 1 288 ? -2.273 9.674 -8.710 1.00 97.12 288 GLY A C 1
ATOM 2386 O O . GLY A 1 288 ? -2.470 10.025 -7.550 1.00 97.12 288 GLY A O 1
ATOM 2387 N N . MET A 1 289 ? -2.958 8.676 -9.269 1.00 97.38 289 MET A N 1
ATOM 2388 C CA . MET A 1 289 ? -3.951 7.906 -8.518 1.00 97.38 289 MET A CA 1
ATOM 2389 C C . MET A 1 289 ? -3.320 7.187 -7.323 1.00 97.38 289 MET A C 1
ATOM 2391 O O . MET A 1 289 ? -3.872 7.243 -6.229 1.00 97.38 289 MET A O 1
ATOM 2395 N N . VAL A 1 290 ? -2.138 6.584 -7.495 1.00 97.69 290 VAL A N 1
ATOM 2396 C CA . VAL A 1 290 ? -1.408 5.936 -6.390 1.00 97.69 290 VAL A CA 1
ATOM 2397 C C . VAL A 1 290 ? -1.032 6.947 -5.300 1.00 97.69 290 VAL A C 1
ATOM 2399 O O . VAL A 1 290 ? -1.130 6.637 -4.120 1.00 97.69 290 VAL A O 1
ATOM 2402 N N . ILE A 1 291 ? -0.652 8.175 -5.661 1.00 97.00 291 ILE A N 1
ATOM 2403 C CA . ILE A 1 291 ? -0.372 9.229 -4.679 1.00 97.00 291 ILE A CA 1
ATOM 2404 C C . ILE A 1 291 ? -1.620 9.567 -3.864 1.00 97.00 291 ILE A C 1
ATOM 2406 O O . ILE A 1 291 ? -1.555 9.583 -2.635 1.00 97.00 291 ILE A O 1
ATOM 2410 N N . GLY A 1 292 ? -2.750 9.802 -4.534 1.00 98.06 292 GLY A N 1
ATOM 2411 C CA . GLY A 1 292 ? -4.009 10.081 -3.845 1.00 98.06 292 GLY A CA 1
ATOM 2412 C C . GLY A 1 292 ? -4.480 8.898 -2.992 1.00 98.06 292 GLY A C 1
ATOM 2413 O O . GLY A 1 292 ? -4.969 9.088 -1.885 1.00 98.06 292 GLY A O 1
ATOM 2414 N N . HIS A 1 293 ? -4.241 7.665 -3.446 1.00 98.50 293 HIS A N 1
ATOM 2415 C CA . HIS A 1 293 ? -4.528 6.442 -2.695 1.00 98.50 293 HIS A CA 1
ATOM 2416 C C . HIS A 1 293 ? -3.798 6.423 -1.340 1.00 98.50 293 HIS A C 1
ATOM 2418 O O . HIS A 1 293 ? -4.427 6.248 -0.295 1.00 98.50 293 HIS A O 1
ATOM 2424 N N . GLU A 1 294 ? -2.490 6.704 -1.325 1.00 97.81 294 GLU A N 1
ATOM 2425 C CA . GLU A 1 294 ? -1.719 6.756 -0.075 1.00 97.81 294 GLU A CA 1
ATOM 2426 C C . GLU A 1 294 ? -2.092 7.948 0.822 1.00 97.81 294 GLU A C 1
ATOM 2428 O O . GLU A 1 294 ? -2.015 7.845 2.048 1.00 97.81 294 GLU A O 1
ATOM 2433 N N . ILE A 1 295 ? -2.519 9.081 0.250 1.00 97.88 295 ILE A N 1
ATOM 2434 C CA . ILE A 1 295 ? -3.061 10.207 1.030 1.00 97.88 295 ILE A CA 1
ATOM 2435 C C . ILE A 1 295 ? -4.383 9.792 1.687 1.00 97.88 295 ILE A C 1
ATOM 2437 O O . ILE A 1 295 ? -4.560 9.984 2.895 1.00 97.88 295 ILE A O 1
ATOM 2441 N N . THR A 1 296 ? -5.285 9.165 0.925 1.00 98.31 296 THR A N 1
ATOM 2442 C CA . THR A 1 296 ? -6.583 8.692 1.413 1.00 98.31 296 THR A CA 1
ATOM 2443 C C . THR A 1 296 ? -6.432 7.652 2.531 1.00 98.31 296 THR A C 1
ATOM 2445 O O . THR A 1 296 ? -7.232 7.662 3.469 1.00 98.31 296 THR A O 1
ATOM 2448 N N . HIS A 1 297 ? -5.393 6.806 2.521 1.00 97.69 297 HIS A N 1
ATOM 2449 C CA . HIS A 1 297 ? -5.103 5.883 3.630 1.00 97.69 297 HIS A CA 1
ATOM 2450 C C . HIS A 1 297 ? -4.918 6.581 4.985 1.00 97.69 297 HIS A C 1
ATOM 2452 O O . HIS A 1 297 ? -5.151 5.973 6.028 1.00 97.69 297 HIS A O 1
ATOM 2458 N N . GLY A 1 298 ? -4.579 7.874 5.012 1.00 97.06 298 GLY A N 1
ATOM 2459 C CA . GLY A 1 298 ? -4.601 8.675 6.238 1.00 97.06 298 GLY A CA 1
ATOM 2460 C C . GLY A 1 298 ? -5.990 8.865 6.849 1.00 97.06 298 GLY A C 1
ATOM 2461 O O . GLY A 1 298 ? -6.100 9.237 8.018 1.00 97.06 298 GLY A O 1
ATOM 2462 N N . PHE A 1 299 ? -7.049 8.584 6.102 1.00 97.56 299 PHE A N 1
ATOM 2463 C CA . PHE A 1 299 ? -8.429 8.923 6.441 1.00 97.56 299 PHE A CA 1
A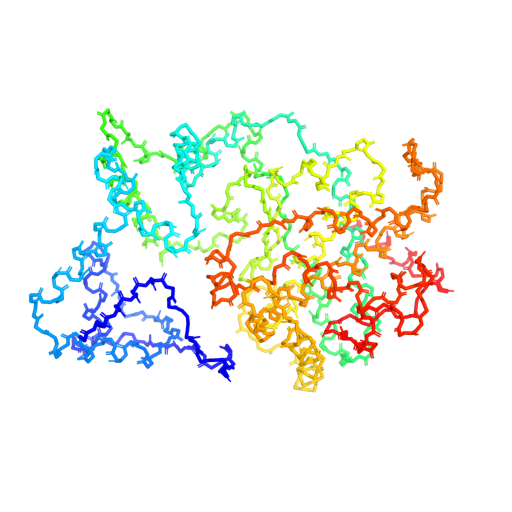TOM 2464 C C . PHE A 1 299 ? -9.407 7.760 6.219 1.00 97.56 299 PHE A C 1
ATOM 2466 O O . PHE A 1 299 ? -10.600 7.920 6.477 1.00 97.56 299 PHE A O 1
ATOM 2473 N N . ASP A 1 300 ? -8.915 6.590 5.794 1.00 95.19 300 ASP A N 1
ATOM 2474 C CA . ASP A 1 300 ? -9.698 5.356 5.687 1.00 95.19 300 ASP A CA 1
ATOM 2475 C C . ASP A 1 300 ? -10.164 4.829 7.062 1.00 95.19 300 ASP A C 1
ATOM 2477 O O . ASP A 1 300 ? -9.985 5.472 8.102 1.00 95.19 300 ASP A O 1
ATOM 2481 N N . ASP A 1 301 ? -10.784 3.645 7.096 1.00 89.56 301 ASP A N 1
ATOM 2482 C CA . ASP A 1 301 ? -11.343 3.062 8.318 1.00 89.56 301 ASP A CA 1
ATOM 2483 C C . ASP A 1 301 ? -10.317 2.858 9.446 1.00 89.56 301 ASP A C 1
ATOM 2485 O O . ASP A 1 301 ? -10.688 2.912 10.627 1.00 89.56 301 ASP A O 1
ATOM 2489 N N . THR A 1 302 ? -9.043 2.671 9.096 1.00 90.06 302 THR A N 1
ATOM 2490 C CA . THR A 1 302 ? -7.922 2.492 10.019 1.00 90.06 302 THR A CA 1
ATOM 2491 C C . THR A 1 302 ? -7.157 3.798 10.228 1.00 90.06 302 THR A C 1
ATOM 2493 O O . THR A 1 302 ? -6.929 4.191 11.374 1.00 90.06 302 THR A O 1
ATOM 2496 N N . GLY A 1 303 ? -6.789 4.505 9.162 1.00 93.75 303 GLY A N 1
ATOM 2497 C CA . GLY A 1 303 ? -6.014 5.741 9.191 1.00 93.75 303 GLY A CA 1
ATOM 2498 C C . GLY A 1 303 ? -6.681 6.860 9.975 1.00 93.75 303 GLY A C 1
ATOM 2499 O O . GLY A 1 303 ? -6.003 7.543 10.749 1.00 93.75 303 GLY A O 1
ATOM 2500 N N . ARG A 1 304 ? -8.016 6.989 9.895 1.00 94.62 304 ARG A N 1
ATOM 2501 C CA . ARG A 1 304 ? -8.772 7.976 10.690 1.00 94.62 304 ARG A CA 1
ATOM 2502 C C . ARG A 1 304 ? -8.599 7.808 12.201 1.00 94.62 304 ARG A C 1
ATOM 2504 O O . ARG A 1 304 ? -8.940 8.702 12.961 1.00 94.62 304 ARG A O 1
ATOM 2511 N N . GLN A 1 305 ? -8.147 6.642 12.668 1.00 92.75 305 GLN A N 1
ATOM 2512 C CA . GLN A 1 305 ? -7.961 6.368 14.096 1.00 92.75 305 GLN A CA 1
ATOM 2513 C C . GLN A 1 305 ? -6.646 6.948 14.628 1.00 92.75 305 GLN A C 1
ATOM 2515 O O . GLN A 1 305 ? -6.385 6.847 15.824 1.00 92.75 305 GLN A O 1
ATOM 2520 N N . PHE A 1 306 ? -5.813 7.520 13.755 1.00 94.44 306 PHE A N 1
ATOM 2521 C CA . PHE A 1 306 ? -4.530 8.123 14.092 1.00 94.44 306 PHE A CA 1
ATOM 2522 C C . PHE A 1 306 ? -4.589 9.628 13.856 1.00 94.44 306 PHE A C 1
ATOM 2524 O O . PHE A 1 306 ? -5.071 10.059 12.808 1.00 94.44 306 PHE A O 1
ATOM 2531 N N . ASP A 1 307 ? -4.135 10.424 14.819 1.00 95.88 307 ASP A N 1
ATOM 2532 C CA . ASP A 1 307 ? -4.045 11.877 14.673 1.00 95.88 307 ASP A CA 1
ATOM 2533 C C . ASP A 1 307 ? -2.884 12.292 13.748 1.00 95.88 307 ASP A C 1
ATOM 2535 O O . ASP A 1 307 ? -2.187 11.462 13.156 1.00 95.88 307 ASP A O 1
ATOM 2539 N N . LYS A 1 308 ? -2.672 13.605 13.622 1.00 96.69 308 LYS A N 1
ATOM 2540 C CA . LYS A 1 308 ? -1.598 14.203 12.819 1.00 96.69 308 LYS A CA 1
ATOM 2541 C C . LYS A 1 308 ? -0.184 13.787 13.249 1.00 96.69 308 LYS A C 1
ATOM 2543 O O . LYS A 1 308 ? 0.734 13.810 12.436 1.00 96.69 308 LYS A O 1
ATOM 2548 N N . ASP A 1 309 ? -0.017 13.394 14.511 1.00 94.75 309 ASP A N 1
ATOM 2549 C CA . ASP A 1 309 ? 1.256 12.995 15.107 1.00 94.75 309 ASP A CA 1
ATOM 2550 C C . ASP A 1 309 ? 1.420 11.463 15.130 1.00 94.75 309 ASP A C 1
ATOM 2552 O O . ASP A 1 309 ? 2.398 10.954 15.688 1.00 94.75 309 ASP A O 1
ATOM 2556 N N . GLY A 1 310 ? 0.481 10.724 14.529 1.00 93.25 310 GLY A N 1
ATOM 2557 C CA . GLY A 1 310 ? 0.488 9.267 14.459 1.00 93.25 310 GLY A CA 1
ATOM 2558 C C . GLY A 1 310 ? 0.098 8.574 15.765 1.00 93.25 310 GLY A C 1
ATOM 2559 O O . GLY A 1 310 ? 0.380 7.384 15.939 1.00 93.25 310 GLY A O 1
ATOM 2560 N N . ASN A 1 311 ? -0.547 9.282 16.695 1.00 91.81 311 ASN A N 1
ATOM 2561 C CA . ASN A 1 311 ? -1.081 8.686 17.914 1.00 91.81 311 ASN A CA 1
ATOM 2562 C C . ASN A 1 311 ? -2.469 8.119 17.649 1.00 91.81 311 ASN A C 1
ATOM 2564 O O . ASN A 1 311 ? -3.317 8.770 17.041 1.00 91.81 311 ASN A O 1
ATOM 2568 N N . ARG A 1 312 ? -2.738 6.918 18.164 1.00 88.88 312 ARG A N 1
ATOM 2569 C CA . ARG A 1 312 ? -4.056 6.298 18.035 1.00 88.88 312 ARG A CA 1
ATOM 2570 C C . ARG A 1 312 ? -5.043 6.899 19.040 1.00 88.88 312 ARG A C 1
ATOM 2572 O O . ARG A 1 312 ? -5.135 6.418 20.168 1.00 88.88 312 ARG A O 1
ATOM 2579 N N . ILE A 1 313 ? -5.768 7.936 18.631 1.00 88.69 313 ILE A N 1
ATOM 2580 C CA . ILE A 1 313 ? -6.764 8.649 19.444 1.00 88.69 313 ILE A CA 1
ATOM 2581 C C . ILE A 1 313 ? -8.022 8.941 18.616 1.00 88.69 313 ILE A C 1
ATOM 2583 O O . ILE A 1 313 ? -7.957 9.043 17.396 1.00 88.69 313 ILE A O 1
ATOM 2587 N N . SER A 1 314 ? -9.182 9.089 19.260 1.00 88.75 314 SER A N 1
ATOM 2588 C CA . SER A 1 314 ? -10.395 9.548 18.569 1.00 88.75 314 SER A CA 1
ATOM 2589 C C . SER A 1 314 ? -10.384 11.070 18.485 1.00 88.75 314 SER A C 1
ATOM 2591 O O . SER A 1 314 ? -10.519 11.742 19.504 1.00 88.75 314 SER A O 1
ATOM 2593 N N . TRP A 1 315 ? -10.213 11.617 17.283 1.00 95.12 315 TRP A N 1
ATOM 2594 C CA . TRP A 1 315 ? -10.100 13.063 17.071 1.00 95.12 315 TRP A CA 1
ATOM 2595 C C . TRP A 1 315 ? -11.246 13.665 16.243 1.00 95.12 315 TRP A C 1
ATOM 2597 O O . TRP A 1 315 ? -11.423 14.883 16.287 1.00 95.12 315 TRP A O 1
ATOM 2607 N N . TRP A 1 316 ? -12.065 12.839 15.584 1.00 96.25 316 TRP A N 1
ATOM 2608 C CA . TRP A 1 316 ? -13.367 13.230 15.026 1.00 96.25 316 TRP A CA 1
ATOM 2609 C C . TRP A 1 316 ? -14.468 13.232 16.087 1.00 96.25 316 TRP A C 1
ATOM 2611 O O . TRP A 1 316 ? -14.392 12.507 17.084 1.00 96.25 316 TRP A O 1
ATOM 2621 N N . THR A 1 317 ? -15.511 14.028 15.855 1.00 96.81 317 THR A N 1
ATOM 2622 C CA . THR A 1 317 ? -16.727 13.981 16.673 1.00 96.81 317 THR A CA 1
ATOM 2623 C C . THR A 1 317 ? -17.487 12.665 16.445 1.00 96.81 317 THR A C 1
ATOM 2625 O O . THR A 1 317 ? -17.369 12.057 15.374 1.00 96.81 317 THR A O 1
ATOM 2628 N N . PRO A 1 318 ? -18.306 12.215 17.414 1.00 95.94 318 PRO A N 1
ATOM 2629 C CA . PRO A 1 318 ? -19.152 11.035 17.235 1.00 95.94 318 PRO A CA 1
ATOM 2630 C C . PRO A 1 318 ? -20.079 11.126 16.015 1.00 95.94 318 PRO A C 1
ATOM 2632 O O . PRO A 1 318 ? -20.276 10.131 15.324 1.00 95.94 318 PRO A O 1
ATOM 2635 N N . GLU A 1 319 ? -20.599 12.319 15.714 1.00 95.69 319 GLU A N 1
ATOM 2636 C CA . GLU A 1 319 ? -21.472 12.553 14.561 1.00 95.69 319 GLU A CA 1
ATOM 2637 C C . GLU A 1 319 ? -20.736 12.332 13.232 1.00 95.69 319 GLU A C 1
ATOM 2639 O O . GLU A 1 319 ? -21.222 11.595 12.373 1.00 95.69 319 GLU A O 1
ATOM 2644 N N . THR A 1 320 ? -19.537 12.901 13.073 1.00 95.44 320 THR A N 1
ATOM 2645 C CA . THR A 1 320 ? -18.716 12.674 11.873 1.00 95.44 320 THR A CA 1
ATOM 2646 C C . THR A 1 320 ? -18.326 11.200 11.735 1.00 95.44 320 THR A C 1
ATOM 2648 O O . THR A 1 320 ? -18.354 10.661 10.630 1.00 95.44 320 THR A O 1
ATOM 2651 N N . ILE A 1 321 ? -18.019 10.511 12.841 1.00 93.94 321 ILE A N 1
ATOM 2652 C CA . ILE A 1 321 ? -17.721 9.069 12.823 1.00 93.94 321 ILE A CA 1
ATOM 2653 C C . ILE A 1 321 ? -18.925 8.261 12.328 1.00 93.94 321 ILE A C 1
ATOM 2655 O O . ILE A 1 321 ? -18.749 7.333 11.536 1.00 93.94 321 ILE A O 1
ATOM 2659 N N . GLU A 1 322 ? -20.137 8.596 12.768 1.00 93.69 322 GLU A N 1
ATOM 2660 C CA . GLU A 1 322 ? -21.345 7.901 12.324 1.00 93.69 322 GLU A CA 1
ATOM 2661 C C . GLU A 1 322 ? -21.613 8.137 10.835 1.00 93.69 322 GLU A C 1
ATOM 2663 O O . GLU A 1 322 ? -21.791 7.186 10.073 1.00 93.69 322 GLU A O 1
ATOM 2668 N N . ARG A 1 323 ? -21.518 9.391 10.380 1.00 91.69 323 ARG A N 1
ATOM 2669 C CA . ARG A 1 323 ? -21.669 9.744 8.960 1.00 91.69 323 ARG A CA 1
ATOM 2670 C C . ARG A 1 323 ? -20.612 9.076 8.073 1.00 91.69 323 ARG A C 1
ATOM 2672 O O . ARG A 1 323 ? -20.941 8.645 6.967 1.00 91.69 323 ARG A O 1
ATOM 2679 N N . PHE A 1 324 ? -19.377 8.936 8.558 1.00 93.00 324 PHE A N 1
ATOM 2680 C CA . PHE A 1 324 ? -18.329 8.158 7.892 1.00 93.00 324 PHE A CA 1
ATOM 2681 C C . PHE A 1 324 ? -18.698 6.671 7.806 1.00 93.00 324 PHE A C 1
ATOM 2683 O O . PHE A 1 324 ? -18.545 6.053 6.754 1.00 93.00 324 PHE A O 1
ATOM 2690 N N . ASN A 1 325 ? -19.212 6.082 8.892 1.00 90.25 325 ASN A N 1
ATOM 2691 C CA . ASN A 1 325 ? -19.603 4.672 8.905 1.00 90.25 325 ASN A CA 1
ATOM 2692 C C . ASN A 1 325 ? -20.725 4.371 7.906 1.00 90.25 325 ASN A C 1
ATOM 2694 O O . ASN A 1 325 ? -20.637 3.348 7.231 1.00 90.25 325 ASN A O 1
ATOM 2698 N N . VAL A 1 326 ? -21.715 5.260 7.766 1.00 89.56 326 VAL A N 1
ATOM 2699 C CA . VAL A 1 326 ? -22.780 5.129 6.756 1.00 89.56 326 VAL A CA 1
ATOM 2700 C C . VAL A 1 326 ? -22.187 5.063 5.348 1.00 89.56 326 VAL A C 1
ATOM 2702 O O . VAL A 1 326 ? -22.474 4.136 4.596 1.00 89.56 326 VAL A O 1
ATOM 2705 N N . ARG A 1 327 ? -21.297 5.995 4.998 1.00 90.69 327 ARG A N 1
ATOM 2706 C CA . ARG A 1 327 ? -20.706 6.051 3.651 1.00 90.69 327 ARG A CA 1
ATOM 2707 C C . ARG A 1 327 ? -19.777 4.873 3.364 1.00 90.69 327 ARG A C 1
ATOM 2709 O O . ARG A 1 327 ? -19.804 4.290 2.282 1.00 90.69 327 ARG A O 1
ATOM 2716 N N . LYS A 1 328 ? -18.974 4.489 4.355 1.00 90.25 328 LYS A N 1
ATOM 2717 C CA . LYS A 1 328 ? -18.135 3.288 4.311 1.00 90.25 328 LYS A CA 1
ATOM 2718 C C . LYS A 1 328 ? -18.970 2.023 4.106 1.00 90.25 328 LYS A C 1
ATOM 2720 O O . LYS A 1 328 ? -18.550 1.141 3.361 1.00 90.25 328 LYS A O 1
ATOM 2725 N N . GLN A 1 329 ? -20.146 1.936 4.732 1.00 91.69 329 GLN A N 1
ATOM 2726 C CA . GLN A 1 329 ? -21.049 0.801 4.551 1.00 91.69 329 GLN A CA 1
ATOM 2727 C C . GLN A 1 329 ? -21.495 0.665 3.092 1.00 91.69 329 GLN A C 1
ATOM 2729 O O . GLN A 1 329 ? -21.518 -0.449 2.580 1.00 91.69 329 GLN A O 1
ATOM 2734 N N . CYS A 1 330 ? -21.719 1.771 2.377 1.00 90.56 330 CYS A N 1
ATOM 2735 C CA . CYS A 1 330 ? -22.039 1.710 0.952 1.00 90.56 330 CYS A CA 1
ATOM 2736 C C . CYS A 1 330 ? -20.915 1.055 0.124 1.00 90.56 330 CYS A C 1
ATOM 2738 O O . CYS A 1 330 ? -21.202 0.228 -0.740 1.00 90.56 330 CYS A O 1
ATOM 2740 N N . ILE A 1 331 ? -19.641 1.356 0.416 1.00 90.19 331 ILE A N 1
ATOM 2741 C CA . ILE A 1 331 ? -18.494 0.682 -0.225 1.00 90.19 331 ILE A CA 1
ATOM 2742 C C . ILE A 1 331 ? -18.470 -0.809 0.136 1.00 90.19 331 ILE A C 1
ATOM 2744 O O . ILE A 1 331 ? -18.266 -1.655 -0.736 1.00 90.19 331 ILE A O 1
ATOM 2748 N N . ILE A 1 332 ? -18.705 -1.157 1.403 1.00 92.25 332 ILE A N 1
ATOM 2749 C CA . ILE A 1 332 ? -18.769 -2.561 1.836 1.00 92.25 332 ILE A CA 1
ATOM 2750 C C . ILE A 1 332 ? -19.850 -3.313 1.054 1.00 92.25 332 ILE A C 1
ATOM 2752 O O . ILE A 1 332 ? -19.579 -4.386 0.509 1.00 92.25 332 ILE A O 1
ATOM 2756 N N . ASP A 1 333 ? -21.052 -2.751 0.964 1.00 92.94 333 ASP A N 1
ATOM 2757 C CA . ASP A 1 333 ? -22.201 -3.375 0.308 1.00 92.94 333 ASP A CA 1
ATOM 2758 C C . ASP A 1 333 ? -22.001 -3.474 -1.206 1.00 92.94 333 ASP A C 1
ATOM 2760 O O . ASP A 1 333 ? -22.339 -4.487 -1.823 1.00 92.94 333 ASP A O 1
ATOM 2764 N N . GLN A 1 334 ? -21.408 -2.451 -1.827 1.00 92.81 334 GLN A N 1
ATOM 2765 C CA . GLN A 1 334 ? -21.050 -2.484 -3.240 1.00 92.81 334 GLN A CA 1
ATOM 2766 C C . GLN A 1 334 ? -20.085 -3.632 -3.530 1.00 92.81 334 GLN A C 1
ATOM 2768 O O . GLN A 1 334 ? -20.389 -4.496 -4.353 1.00 92.81 334 GLN A O 1
ATOM 2773 N N . TYR A 1 335 ? -18.944 -3.671 -2.843 1.00 95.12 335 TYR A N 1
ATOM 2774 C CA . TYR A 1 335 ? -17.912 -4.654 -3.149 1.00 95.12 335 TYR A CA 1
ATOM 2775 C C . TYR A 1 335 ? -18.325 -6.069 -2.751 1.00 95.12 335 TYR A C 1
ATOM 2777 O O . TYR A 1 335 ? -17.964 -7.012 -3.447 1.00 95.12 335 TYR A O 1
ATOM 2785 N N . SER A 1 336 ? -19.158 -6.236 -1.721 1.00 95.94 336 SER A N 1
ATOM 2786 C CA . SER A 1 336 ? -19.688 -7.552 -1.334 1.00 95.94 336 SER A CA 1
ATOM 2787 C C . SER A 1 336 ? -20.628 -8.170 -2.379 1.00 95.94 336 SER A C 1
ATOM 2789 O O . SER A 1 336 ? -20.896 -9.369 -2.327 1.00 95.94 336 SER A O 1
ATOM 2791 N N . ARG A 1 337 ? -21.113 -7.384 -3.353 1.00 95.25 337 ARG A N 1
ATOM 2792 C CA . ARG A 1 337 ? -21.928 -7.873 -4.480 1.00 95.25 337 ARG A CA 1
ATOM 2793 C C . ARG A 1 337 ? -21.098 -8.286 -5.694 1.00 95.25 337 ARG A C 1
ATOM 2795 O O . ARG A 1 337 ? -21.631 -8.914 -6.607 1.00 95.25 337 ARG A O 1
ATOM 2802 N N . TYR A 1 338 ? -19.807 -7.964 -5.725 1.00 95.38 338 TYR A N 1
ATOM 2803 C CA . TYR A 1 338 ? -18.937 -8.369 -6.820 1.00 95.38 338 TYR A CA 1
ATOM 2804 C C . TYR A 1 338 ? -18.598 -9.854 -6.744 1.00 95.38 338 TYR A C 1
ATOM 2806 O O . TYR A 1 338 ? -18.110 -10.339 -5.724 1.00 95.38 338 TYR A O 1
ATOM 2814 N N . VAL A 1 339 ? -18.830 -10.559 -7.854 1.00 95.88 339 VAL A N 1
ATOM 2815 C CA . VAL A 1 339 ? -18.557 -11.991 -8.004 1.00 95.88 339 VAL A CA 1
ATOM 2816 C C . VAL A 1 339 ? -17.317 -12.190 -8.864 1.00 95.88 339 VAL A C 1
ATOM 2818 O O . VAL A 1 339 ? -17.271 -11.781 -10.024 1.00 95.88 339 VAL A O 1
ATOM 2821 N N . VAL A 1 340 ? -16.326 -12.882 -8.312 1.00 95.44 340 VAL A N 1
ATOM 2822 C CA . VAL A 1 340 ? -15.147 -13.358 -9.035 1.00 95.44 340 VAL A CA 1
ATOM 2823 C C . VAL A 1 340 ? -15.530 -14.632 -9.780 1.00 95.44 340 VAL A C 1
ATOM 2825 O O . VAL A 1 340 ? -15.432 -15.737 -9.244 1.00 95.44 340 VAL A O 1
ATOM 2828 N N . THR A 1 341 ? -16.004 -14.468 -11.014 1.00 94.50 341 THR A N 1
ATOM 2829 C CA . THR A 1 341 ? -16.648 -15.526 -11.814 1.00 94.50 341 THR A CA 1
ATOM 2830 C C . THR A 1 341 ? -15.792 -16.781 -11.972 1.00 94.50 341 THR A C 1
ATOM 2832 O O . THR A 1 341 ? -16.322 -17.880 -11.841 1.00 94.50 341 THR A O 1
ATOM 2835 N N . GLN A 1 342 ? -14.474 -16.633 -12.151 1.00 94.19 342 GLN A N 1
ATOM 2836 C CA . GLN A 1 342 ? -13.527 -17.753 -12.295 1.00 94.19 342 GLN A CA 1
ATOM 2837 C C . GLN A 1 342 ? -13.566 -18.768 -11.136 1.00 94.19 342 GLN A C 1
ATOM 2839 O O . GLN A 1 342 ? -13.296 -19.941 -11.355 1.00 94.19 342 GLN A O 1
ATOM 2844 N N . ILE A 1 343 ? -13.931 -18.349 -9.917 1.00 95.62 343 ILE A N 1
ATOM 2845 C CA . ILE A 1 343 ? -14.040 -19.239 -8.744 1.00 95.62 343 ILE A CA 1
ATOM 2846 C C . ILE A 1 343 ? -15.404 -19.163 -8.052 1.00 95.62 343 ILE A C 1
ATOM 2848 O O . ILE A 1 343 ? -15.577 -19.724 -6.974 1.00 95.62 343 ILE A O 1
ATOM 2852 N N . ASN A 1 344 ? -16.366 -18.473 -8.669 1.00 96.25 344 ASN A N 1
ATOM 2853 C CA . ASN A 1 344 ? -17.726 -18.283 -8.171 1.00 96.25 344 ASN A CA 1
ATOM 2854 C C . ASN A 1 344 ? -17.796 -17.861 -6.687 1.00 96.25 344 ASN A C 1
ATOM 2856 O O . ASN A 1 344 ? -18.547 -18.426 -5.893 1.00 96.25 344 ASN A O 1
ATOM 2860 N N . MET A 1 345 ? -16.979 -16.877 -6.303 1.00 95.69 345 MET A N 1
ATOM 2861 C CA . MET A 1 345 ? -16.957 -16.322 -4.948 1.00 95.69 345 MET A CA 1
ATOM 2862 C C . MET A 1 345 ? -17.217 -14.825 -4.967 1.00 95.69 345 MET A C 1
ATOM 2864 O O . MET A 1 345 ? -16.704 -14.110 -5.827 1.00 95.69 345 MET A O 1
ATOM 2868 N N . THR A 1 346 ? -17.974 -14.345 -3.988 1.00 95.19 346 THR A N 1
ATOM 2869 C CA . THR A 1 346 ? -18.145 -12.913 -3.747 1.00 95.19 346 THR A CA 1
ATOM 2870 C C . THR A 1 346 ? -16.933 -12.341 -3.023 1.00 95.19 346 THR A C 1
ATOM 2872 O O . THR A 1 346 ? -16.304 -13.025 -2.210 1.00 95.19 346 THR A O 1
ATOM 2875 N N . LEU A 1 347 ? -16.608 -11.076 -3.285 1.00 95.12 347 LEU A N 1
ATOM 2876 C CA . LEU A 1 347 ? -15.625 -10.373 -2.466 1.00 95.12 347 LEU A CA 1
ATOM 2877 C C . LEU A 1 347 ? -16.165 -10.160 -1.048 1.00 95.12 347 LEU A C 1
ATOM 2879 O O . LEU A 1 347 ? -17.370 -10.091 -0.814 1.00 95.12 347 LEU A O 1
ATOM 2883 N N . ASN A 1 348 ? -15.250 -10.014 -0.097 1.00 94.75 348 ASN A N 1
ATOM 2884 C CA . ASN A 1 348 ? -15.571 -9.580 1.252 1.00 94.75 348 ASN A CA 1
ATOM 2885 C C . ASN A 1 348 ? -15.355 -8.064 1.341 1.00 94.75 348 ASN A C 1
ATOM 2887 O O . ASN A 1 348 ? -14.243 -7.613 1.614 1.00 94.75 348 ASN A O 1
ATOM 2891 N N . GLY A 1 349 ? -16.411 -7.279 1.100 1.00 93.56 349 GLY A N 1
ATOM 2892 C CA . GLY A 1 349 ? -16.312 -5.818 1.063 1.00 93.56 349 GLY A CA 1
ATOM 2893 C C . GLY A 1 349 ? -15.864 -5.197 2.389 1.00 93.56 349 GLY A C 1
ATOM 2894 O O . GLY A 1 349 ? -15.240 -4.143 2.375 1.00 93.56 349 GLY A O 1
ATOM 2895 N N . PHE A 1 350 ? -16.111 -5.863 3.526 1.00 92.94 350 PHE A N 1
ATOM 2896 C CA . PHE A 1 350 ? -15.596 -5.440 4.832 1.00 92.94 350 PHE A CA 1
ATOM 2897 C C . PHE A 1 350 ? -14.081 -5.640 4.929 1.00 92.94 350 PHE A C 1
ATOM 2899 O O . PHE A 1 350 ? -13.358 -4.750 5.367 1.00 92.94 350 PHE A O 1
ATOM 2906 N N . GLN A 1 351 ? -13.575 -6.789 4.489 1.00 91.88 351 GLN A N 1
ATOM 2907 C CA . GLN A 1 351 ? -12.138 -7.070 4.493 1.00 91.88 351 GLN A CA 1
ATOM 2908 C C . GLN A 1 351 ? -11.352 -6.135 3.569 1.00 91.88 351 GLN A C 1
ATOM 2910 O O . GLN A 1 351 ? -10.214 -5.801 3.888 1.00 91.88 351 GLN A O 1
ATOM 2915 N N . THR A 1 352 ? -11.950 -5.697 2.458 1.00 95.75 352 THR A N 1
ATOM 2916 C CA . THR A 1 352 ? -11.291 -4.826 1.476 1.00 95.75 352 THR A CA 1
ATOM 2917 C C . THR A 1 352 ? -11.615 -3.339 1.635 1.00 95.75 352 THR A C 1
ATOM 2919 O O . THR A 1 352 ? -11.222 -2.539 0.790 1.00 95.75 352 THR A O 1
ATOM 2922 N N . GLN A 1 353 ? -12.350 -2.948 2.683 1.00 94.31 353 GLN A N 1
ATOM 2923 C CA . GLN A 1 353 ? -12.943 -1.609 2.782 1.00 94.31 353 GLN A CA 1
ATOM 2924 C C . GLN A 1 353 ? -11.906 -0.477 2.740 1.00 94.31 353 GLN A C 1
ATOM 2926 O O . GLN A 1 353 ? -12.122 0.478 2.003 1.00 94.31 353 GLN A O 1
ATOM 2931 N N . GLY A 1 354 ? -10.782 -0.595 3.456 1.00 94.31 354 GLY A N 1
ATOM 2932 C CA . GLY A 1 354 ? -9.752 0.449 3.497 1.00 94.31 354 GLY A CA 1
ATOM 2933 C C . GLY A 1 354 ? -9.129 0.706 2.127 1.00 94.31 354 GLY A C 1
ATOM 2934 O O . GLY A 1 354 ? -9.117 1.836 1.648 1.00 94.31 354 GLY A O 1
ATOM 2935 N N . GLU A 1 355 ? -8.743 -0.367 1.435 1.00 97.75 355 GLU A N 1
ATOM 2936 C CA . GLU A 1 355 ? -8.196 -0.307 0.074 1.00 97.75 355 GLU A CA 1
ATOM 2937 C C . GLU A 1 355 ? -9.206 0.236 -0.938 1.00 97.75 355 GLU A C 1
ATOM 2939 O O . GLU A 1 355 ? -8.868 1.037 -1.805 1.00 97.75 355 GLU A O 1
ATOM 2944 N N . ASN A 1 356 ? -10.472 -0.165 -0.812 1.00 97.50 356 ASN A N 1
ATOM 2945 C CA . ASN A 1 356 ? -11.532 0.318 -1.687 1.00 97.50 356 ASN A CA 1
ATOM 2946 C C . ASN A 1 356 ? -11.825 1.808 -1.451 1.00 97.50 356 ASN A C 1
ATOM 2948 O O . ASN A 1 356 ? -12.058 2.539 -2.413 1.00 97.50 356 ASN A O 1
ATOM 2952 N N . ILE A 1 357 ? -11.809 2.269 -0.194 1.00 97.75 357 ILE A N 1
ATOM 2953 C CA . ILE A 1 357 ? -11.914 3.693 0.148 1.00 97.75 357 ILE A CA 1
ATOM 2954 C C . ILE A 1 357 ? -10.760 4.463 -0.502 1.00 97.75 357 ILE A C 1
ATOM 2956 O O . ILE A 1 357 ? -11.006 5.468 -1.169 1.00 97.75 357 ILE A O 1
ATOM 2960 N N . ALA A 1 358 ? -9.530 3.967 -0.351 1.00 98.12 358 ALA A N 1
ATOM 2961 C CA . ALA A 1 358 ? -8.333 4.595 -0.890 1.00 98.12 358 ALA A CA 1
ATOM 2962 C C . ALA A 1 358 ? -8.314 4.632 -2.427 1.00 98.12 358 ALA A C 1
ATOM 2964 O O . ALA A 1 358 ? -7.962 5.652 -3.009 1.00 98.12 358 ALA A O 1
ATOM 2965 N N . ASP A 1 359 ? -8.775 3.582 -3.113 1.00 98.50 359 ASP A N 1
ATOM 2966 C CA . ASP A 1 359 ? -8.921 3.590 -4.577 1.00 98.50 359 ASP A CA 1
ATOM 2967 C C . ASP A 1 359 ? -9.927 4.639 -5.067 1.00 98.50 359 ASP A C 1
ATOM 2969 O O . ASP A 1 359 ? -9.683 5.333 -6.055 1.00 98.50 359 ASP A O 1
ATOM 2973 N N . ASN A 1 360 ? -11.069 4.748 -4.381 1.00 97.81 360 ASN A N 1
ATOM 2974 C CA . ASN A 1 360 ? -12.106 5.723 -4.715 1.00 97.81 360 ASN A CA 1
ATOM 2975 C C . ASN A 1 360 ? -11.622 7.156 -4.476 1.00 97.81 360 ASN A C 1
ATOM 2977 O O . ASN A 1 360 ? -11.868 8.028 -5.309 1.00 97.81 360 ASN A O 1
ATOM 2981 N N . GLY A 1 361 ? -10.941 7.396 -3.353 1.00 96.75 361 GLY A N 1
ATOM 2982 C CA . GLY A 1 361 ? -10.372 8.702 -3.035 1.00 96.75 361 GLY A CA 1
ATOM 2983 C C . GLY A 1 361 ? -9.263 9.089 -4.006 1.00 96.75 361 GLY A C 1
ATOM 2984 O O . GLY A 1 361 ? -9.369 10.111 -4.684 1.00 96.75 361 GLY A O 1
ATOM 2985 N N . GLY A 1 362 ? -8.275 8.211 -4.185 1.00 98.00 362 GLY A N 1
ATOM 2986 C CA . GLY A 1 362 ? -7.124 8.456 -5.047 1.00 98.00 362 GLY A CA 1
ATOM 2987 C C . GLY A 1 362 ? -7.478 8.725 -6.507 1.00 98.00 362 GLY A C 1
ATOM 2988 O O . GLY A 1 362 ? -6.884 9.609 -7.127 1.00 98.00 362 GLY A O 1
ATOM 2989 N N . LEU A 1 363 ? -8.480 8.028 -7.061 1.00 98.25 363 LEU A N 1
ATOM 2990 C CA . LEU A 1 363 ? -8.953 8.295 -8.423 1.00 98.25 363 LEU A CA 1
ATOM 2991 C C . LEU A 1 363 ? -9.532 9.713 -8.555 1.00 98.25 363 LEU A C 1
ATOM 2993 O O . LEU A 1 363 ? -9.195 10.422 -9.506 1.00 98.25 363 LEU A O 1
ATOM 2997 N N . LYS A 1 364 ? -10.373 10.134 -7.599 1.00 96.94 364 LYS A N 1
ATOM 2998 C CA . LYS A 1 364 ? -11.009 11.463 -7.596 1.00 96.94 364 LYS A CA 1
ATOM 2999 C C . LYS A 1 364 ? -9.980 12.568 -7.410 1.00 96.94 364 LYS A C 1
ATOM 3001 O O . LYS A 1 364 ? -9.934 13.503 -8.209 1.00 96.94 364 LYS A O 1
ATOM 3006 N N . GLU A 1 365 ? -9.125 12.432 -6.399 1.00 98.06 365 GLU A N 1
ATOM 3007 C CA . GLU A 1 365 ? -8.054 13.388 -6.113 1.00 98.06 365 GLU A CA 1
ATOM 3008 C C . GLU A 1 365 ? -7.153 13.592 -7.335 1.00 98.06 365 GLU A C 1
ATOM 3010 O O . GLU A 1 365 ? -6.863 14.723 -7.728 1.00 98.06 365 GLU A O 1
ATOM 3015 N N . SER A 1 366 ? -6.752 12.498 -7.986 1.00 98.44 366 SER A N 1
ATOM 3016 C CA . SER A 1 366 ? -5.857 12.579 -9.131 1.00 98.44 366 SER A CA 1
ATOM 3017 C C . SER A 1 366 ? -6.513 13.165 -10.379 1.00 98.44 366 SER A C 1
ATOM 3019 O O . SER A 1 366 ? -5.882 13.959 -11.079 1.00 98.44 366 SER A O 1
ATOM 3021 N N . PHE A 1 367 ? -7.777 12.831 -10.650 1.00 98.44 367 PHE A N 1
ATOM 3022 C CA . PHE A 1 367 ? -8.499 13.377 -11.799 1.00 98.44 367 PHE A CA 1
ATOM 3023 C C . PHE A 1 367 ? -8.697 14.891 -11.679 1.00 98.44 367 PHE A C 1
ATOM 3025 O O . PHE A 1 367 ? -8.391 15.633 -12.613 1.00 98.44 367 PHE A O 1
ATOM 3032 N N . TYR A 1 368 ? -9.129 15.379 -10.514 1.00 97.88 368 TYR A N 1
ATOM 3033 C CA . TYR A 1 368 ? -9.271 16.820 -10.299 1.00 97.88 368 TYR A CA 1
ATOM 3034 C C . TYR A 1 368 ? -7.915 17.539 -10.286 1.00 97.88 368 TYR A C 1
ATOM 3036 O O . TYR A 1 368 ? -7.808 18.664 -10.779 1.00 97.88 368 TYR A O 1
ATOM 3044 N N . ALA A 1 369 ? -6.850 16.895 -9.796 1.00 97.88 369 ALA A N 1
ATOM 3045 C CA . ALA A 1 369 ? -5.501 17.455 -9.874 1.00 97.88 369 ALA A CA 1
ATOM 3046 C C . ALA A 1 369 ? -5.021 17.562 -11.328 1.00 97.88 369 ALA A C 1
ATOM 3048 O O . ALA A 1 369 ? -4.439 18.579 -11.712 1.00 97.88 369 ALA A O 1
ATOM 3049 N N . TYR A 1 370 ? -5.337 16.564 -12.155 1.00 97.44 370 TYR A N 1
ATOM 3050 C CA . TYR A 1 370 ? -5.090 16.609 -13.590 1.00 97.44 370 TYR A CA 1
ATOM 3051 C C . TYR A 1 370 ? -5.850 17.754 -14.268 1.00 97.44 370 TYR A C 1
ATOM 3053 O O . TYR A 1 370 ? -5.245 18.527 -15.011 1.00 97.44 370 TYR A O 1
ATOM 3061 N N . GLN A 1 371 ? -7.148 17.908 -13.994 1.00 96.19 371 GLN A N 1
ATOM 3062 C CA . GLN A 1 371 ? -7.946 19.001 -14.557 1.00 96.19 371 GLN A CA 1
ATOM 3063 C C . GLN A 1 371 ? -7.390 20.378 -14.166 1.00 96.19 371 GLN A C 1
ATOM 3065 O O . GLN A 1 371 ? -7.261 21.257 -15.022 1.00 96.19 371 GLN A O 1
ATOM 3070 N N . ASN A 1 372 ? -6.990 20.554 -12.901 1.00 95.06 372 ASN A N 1
ATOM 3071 C CA . ASN A 1 372 ? -6.337 21.778 -12.437 1.00 95.06 372 ASN A CA 1
ATOM 3072 C C . ASN A 1 372 ? -5.036 22.050 -13.199 1.00 95.06 372 ASN A C 1
ATOM 3074 O O . ASN A 1 372 ? -4.844 23.165 -13.688 1.00 95.06 372 ASN A O 1
ATOM 3078 N N . TRP A 1 373 ? -4.183 21.033 -13.351 1.00 95.12 373 TRP A N 1
ATOM 3079 C CA . TRP A 1 373 ? -2.935 21.142 -14.105 1.00 95.12 373 TRP A CA 1
ATOM 3080 C C . TRP A 1 373 ? -3.179 21.483 -15.581 1.00 95.12 373 TRP A C 1
ATOM 3082 O O . TRP A 1 373 ? -2.522 22.367 -16.127 1.00 95.12 373 TRP A O 1
ATOM 3092 N N . ALA A 1 374 ? -4.143 20.829 -16.233 1.00 94.50 374 ALA A N 1
ATOM 3093 C CA . ALA A 1 374 ? -4.464 21.066 -17.639 1.00 94.50 374 ALA A CA 1
ATOM 3094 C C . ALA A 1 374 ? -4.984 22.494 -17.877 1.00 94.50 374 ALA A C 1
ATOM 3096 O O . ALA A 1 374 ? -4.687 23.101 -18.908 1.00 94.50 374 ALA A O 1
ATOM 3097 N N . ARG A 1 375 ? -5.718 23.057 -16.907 1.00 93.38 375 ARG A N 1
ATOM 3098 C CA . ARG A 1 375 ? -6.227 24.433 -16.956 1.00 93.38 375 ARG A CA 1
ATOM 3099 C C . ARG A 1 375 ? -5.117 25.477 -16.838 1.00 93.38 375 ARG A C 1
ATOM 3101 O O . ARG A 1 375 ? -5.182 26.503 -17.510 1.00 93.38 375 ARG A O 1
ATOM 3108 N N . THR A 1 376 ? -4.111 25.236 -15.997 1.00 91.88 376 THR A N 1
ATOM 3109 C CA . THR A 1 376 ? -2.968 26.152 -15.826 1.00 91.88 376 THR A CA 1
ATOM 3110 C C . THR A 1 376 ? -1.902 25.989 -16.909 1.00 91.88 376 THR A C 1
ATOM 3112 O O . THR A 1 376 ? -1.080 26.885 -17.093 1.00 91.88 376 THR A O 1
ATOM 3115 N N . HIS A 1 377 ? -1.945 24.894 -17.671 1.00 91.94 377 HIS A N 1
ATOM 3116 C CA . HIS A 1 377 ? -0.973 24.561 -18.710 1.00 91.94 377 HIS A CA 1
ATOM 3117 C C . HIS A 1 377 ? -1.633 24.262 -20.068 1.00 91.94 377 HIS A C 1
ATOM 3119 O O . HIS A 1 377 ? -1.469 23.167 -20.626 1.00 91.94 377 HIS A O 1
ATOM 3125 N N . PRO A 1 378 ? -2.375 25.228 -20.639 1.00 86.81 378 PRO A N 1
ATOM 3126 C CA . PRO A 1 378 ? -3.077 25.015 -21.895 1.00 86.81 378 PRO A CA 1
ATOM 3127 C C . PRO A 1 378 ? -2.098 24.611 -23.006 1.00 86.81 378 PRO A C 1
ATOM 3129 O O . PRO A 1 378 ? -1.026 25.195 -23.160 1.00 86.81 378 PRO A O 1
ATOM 3132 N N . ASN A 1 379 ? -2.487 23.616 -23.808 1.00 85.25 379 ASN A N 1
ATOM 3133 C CA . ASN A 1 379 ? -1.730 23.077 -24.949 1.00 85.25 379 ASN A CA 1
ATOM 3134 C C . ASN A 1 379 ? -0.436 22.306 -24.620 1.00 85.25 379 ASN A C 1
ATOM 3136 O O . ASN A 1 379 ? 0.261 21.893 -25.548 1.00 85.25 379 ASN A O 1
ATOM 3140 N N . MET A 1 380 ? -0.107 22.067 -23.345 1.00 85.38 380 MET A N 1
ATOM 3141 C CA . MET A 1 380 ? 1.072 21.259 -22.996 1.00 85.38 380 MET A CA 1
ATOM 3142 C C . MET A 1 380 ? 0.840 19.751 -23.115 1.00 85.38 380 MET A C 1
ATOM 3144 O O . MET A 1 380 ? 1.797 18.994 -23.283 1.00 85.38 380 MET A O 1
ATOM 3148 N N . ASP A 1 381 ? -0.416 19.303 -23.072 1.00 85.31 381 ASP A N 1
ATOM 3149 C CA . ASP A 1 381 ? -0.745 17.883 -23.137 1.00 85.31 381 ASP A CA 1
ATOM 3150 C C . ASP A 1 381 ? -0.935 17.407 -24.581 1.00 85.31 381 ASP A C 1
ATOM 3152 O O . ASP A 1 381 ? -1.861 17.814 -25.290 1.00 85.31 381 ASP A O 1
ATOM 3156 N N . LYS A 1 382 ? -0.034 16.537 -25.042 1.00 89.19 382 LYS A N 1
ATOM 3157 C CA . LYS A 1 382 ? -0.035 16.042 -26.423 1.00 89.19 382 LYS A CA 1
ATOM 3158 C C . LYS A 1 382 ? -0.903 14.794 -26.547 1.00 89.19 382 LYS A C 1
ATOM 3160 O O . LYS A 1 382 ? -0.850 13.889 -25.713 1.00 89.19 382 LYS A O 1
ATOM 3165 N N . LYS A 1 383 ? -1.669 14.702 -27.636 1.00 91.38 383 LYS A N 1
ATOM 3166 C CA . LYS A 1 383 ? -2.374 13.464 -28.000 1.00 91.38 383 LYS A CA 1
ATOM 3167 C C . LYS A 1 383 ? -1.376 12.392 -28.434 1.00 91.38 383 LYS A C 1
ATOM 3169 O O . LYS A 1 383 ? -0.401 12.695 -29.122 1.00 91.38 383 LYS A O 1
ATOM 3174 N N . LEU A 1 384 ? -1.650 11.140 -28.080 1.00 92.00 384 LEU A N 1
ATOM 3175 C CA . LEU A 1 384 ? -0.859 10.013 -28.562 1.00 92.00 384 LEU A CA 1
ATOM 3176 C C . LEU A 1 384 ? -1.172 9.707 -30.041 1.00 92.00 384 LEU A C 1
ATOM 3178 O O . LEU A 1 384 ? -2.350 9.659 -30.420 1.00 92.00 384 LEU A O 1
ATOM 3182 N N . PRO A 1 385 ? -0.150 9.458 -30.885 1.00 92.88 385 PRO A N 1
ATOM 3183 C CA . PRO A 1 385 ? -0.353 8.969 -32.246 1.00 92.88 385 PRO A CA 1
ATOM 3184 C C . PRO A 1 385 ? -1.187 7.680 -32.260 1.00 92.88 385 PRO A C 1
ATOM 3186 O O . PRO A 1 385 ? -0.973 6.791 -31.442 1.00 92.88 385 PRO A O 1
ATOM 3189 N N . GLY A 1 386 ? -2.153 7.579 -33.177 1.00 93.88 386 GLY A N 1
ATOM 3190 C CA . GLY A 1 386 ? -3.050 6.417 -33.284 1.00 93.88 386 GLY A CA 1
ATOM 3191 C C . GLY A 1 386 ? -4.192 6.362 -32.258 1.00 93.88 386 GLY A C 1
ATOM 3192 O O . GLY A 1 386 ? -5.083 5.534 -32.408 1.00 93.88 386 GLY A O 1
ATOM 3193 N N . LEU A 1 387 ? -4.211 7.259 -31.265 1.00 94.56 387 LEU A N 1
ATOM 3194 C CA . LEU A 1 387 ? -5.268 7.384 -30.246 1.00 94.56 387 LEU A CA 1
ATOM 3195 C C . LEU A 1 387 ? -5.865 8.800 -30.215 1.00 94.56 387 LEU A C 1
ATOM 3197 O O . LEU A 1 387 ? -6.402 9.256 -29.208 1.00 94.56 387 LEU A O 1
ATOM 3201 N N . SER A 1 388 ? -5.764 9.530 -31.329 1.00 90.06 388 SER A N 1
ATOM 3202 C CA . SER A 1 388 ? -6.184 10.933 -31.431 1.00 90.06 388 SER A CA 1
ATOM 3203 C C . SER A 1 388 ? -7.698 11.144 -31.292 1.00 90.06 388 SER A C 1
ATOM 3205 O O . SER A 1 388 ? -8.136 12.275 -31.047 1.00 90.06 388 SER A O 1
ATOM 3207 N N .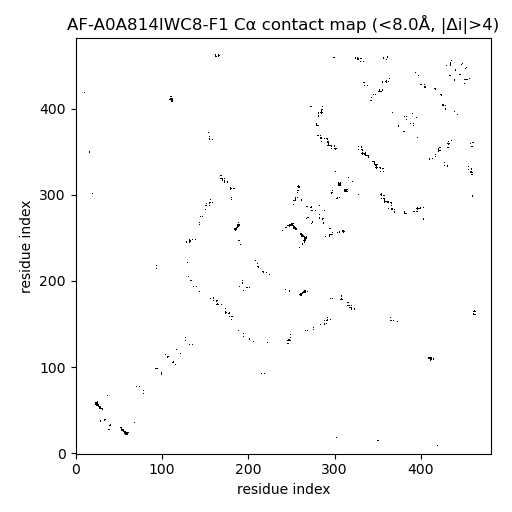 ASN A 1 389 ? -8.476 10.067 -31.431 1.00 94.25 389 ASN A N 1
ATOM 3208 C CA . ASN A 1 389 ? -9.919 10.016 -31.224 1.00 94.25 389 ASN A CA 1
ATOM 3209 C C . ASN A 1 389 ? -10.322 10.081 -29.742 1.00 94.25 389 ASN A C 1
ATOM 3211 O O . ASN A 1 389 ? -11.465 10.433 -29.464 1.00 94.25 389 ASN A O 1
ATOM 3215 N N . TYR A 1 390 ? -9.411 9.785 -28.811 1.00 95.75 390 TYR A N 1
ATOM 3216 C CA . TYR A 1 390 ? -9.670 9.927 -27.382 1.00 95.75 390 TYR A CA 1
ATOM 3217 C C . TYR A 1 390 ? -9.345 11.342 -26.894 1.00 95.75 390 TYR A C 1
ATOM 3219 O O . TYR A 1 390 ? -8.380 11.982 -27.335 1.00 95.75 390 TYR A O 1
ATOM 3227 N N . SER A 1 391 ? -10.164 11.848 -25.971 1.00 95.25 391 SER A N 1
ATOM 3228 C CA . SER A 1 391 ? -9.824 13.043 -25.198 1.00 95.25 391 SER A CA 1
ATOM 3229 C C . SER A 1 391 ? -8.737 12.723 -24.168 1.00 95.25 391 SER A C 1
ATOM 3231 O O . SER A 1 391 ? -8.494 11.565 -23.826 1.00 95.25 391 SER A O 1
ATOM 3233 N N . ALA A 1 392 ? -8.084 13.759 -23.647 1.00 96.00 392 ALA A N 1
ATOM 3234 C CA . ALA A 1 392 ? -7.088 13.589 -22.598 1.00 96.00 392 ALA A CA 1
ATOM 3235 C C . ALA A 1 392 ? -7.700 13.007 -21.305 1.00 96.00 392 ALA A C 1
ATOM 3237 O O . ALA A 1 392 ? -7.124 12.107 -20.699 1.00 96.00 392 ALA A O 1
ATOM 3238 N N . GLU A 1 393 ? -8.920 13.427 -20.951 1.00 96.75 393 GLU A N 1
ATOM 3239 C CA . GLU A 1 393 ? -9.686 12.862 -19.831 1.00 96.75 393 GLU A CA 1
ATOM 3240 C C . GLU A 1 393 ? -10.040 11.380 -20.062 1.00 96.75 393 GLU A C 1
ATOM 3242 O O . GLU A 1 393 ? -9.926 10.566 -19.149 1.00 96.75 393 GLU A O 1
ATOM 3247 N N . GLN A 1 394 ? -10.407 10.982 -21.288 1.00 97.19 394 GLN A N 1
ATOM 3248 C CA . GLN A 1 394 ? -10.629 9.565 -21.611 1.00 97.19 394 GLN A CA 1
ATOM 3249 C C . GLN A 1 394 ? -9.335 8.758 -21.469 1.00 97.19 394 GLN A C 1
ATOM 3251 O O . GLN A 1 394 ? -9.344 7.662 -20.910 1.00 97.19 394 GLN A O 1
ATOM 3256 N N . MET A 1 395 ? -8.211 9.308 -21.936 1.00 97.38 395 MET A N 1
ATOM 3257 C 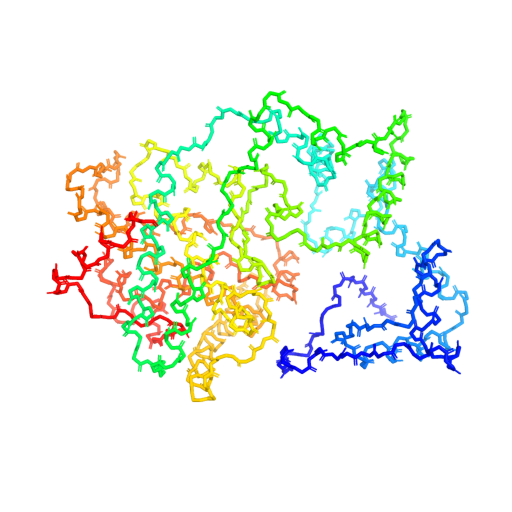CA . MET A 1 395 ? -6.905 8.660 -21.820 1.00 97.38 395 MET A CA 1
ATOM 3258 C C . MET A 1 395 ? -6.422 8.536 -20.370 1.00 97.38 395 MET A C 1
ATOM 3260 O O . MET A 1 395 ? -5.774 7.539 -20.051 1.00 97.38 395 MET A O 1
ATOM 3264 N N . PHE A 1 396 ? -6.768 9.480 -19.487 1.00 97.94 396 PHE A N 1
ATOM 3265 C CA . PHE A 1 396 ? -6.544 9.354 -18.043 1.00 97.94 396 PHE A CA 1
ATOM 3266 C C . PHE A 1 396 ? -7.205 8.078 -17.502 1.00 97.94 396 PHE A C 1
ATOM 3268 O O . PHE A 1 396 ? -6.531 7.228 -16.918 1.00 97.94 396 PHE A O 1
ATOM 3275 N N . PHE A 1 397 ? -8.504 7.893 -17.760 1.00 98.38 397 PHE A N 1
ATOM 3276 C CA . PHE A 1 397 ? -9.247 6.733 -17.259 1.00 98.38 397 PHE A CA 1
ATOM 3277 C C . PHE A 1 397 ? -8.803 5.421 -17.914 1.00 98.38 397 PHE A C 1
ATOM 3279 O O . PHE A 1 397 ? -8.752 4.388 -17.246 1.00 98.38 397 PHE A O 1
ATOM 3286 N N . ILE A 1 398 ? -8.436 5.449 -19.199 1.00 97.25 398 ILE A N 1
ATOM 3287 C CA . ILE A 1 398 ? -7.865 4.282 -19.885 1.00 97.25 398 ILE A CA 1
ATOM 3288 C C . ILE A 1 398 ? -6.548 3.869 -19.221 1.00 97.25 398 ILE A C 1
ATOM 3290 O O . ILE A 1 398 ? -6.363 2.684 -18.946 1.00 97.25 398 ILE A O 1
ATOM 3294 N N . ASN A 1 399 ? -5.648 4.813 -18.920 1.00 97.06 399 ASN A N 1
ATOM 3295 C CA . ASN A 1 399 ? -4.384 4.480 -18.261 1.00 97.06 399 ASN A CA 1
ATOM 3296 C C . ASN A 1 399 ? -4.598 3.977 -16.825 1.00 97.06 399 ASN A C 1
ATOM 3298 O O . ASN A 1 399 ? -3.981 2.991 -16.422 1.00 97.06 399 ASN A O 1
ATOM 3302 N N . TYR A 1 400 ? -5.537 4.582 -16.092 1.00 98.19 400 TYR A N 1
ATOM 3303 C CA . TYR A 1 400 ? -5.966 4.089 -14.782 1.00 98.19 400 TYR A CA 1
ATOM 3304 C C . TYR A 1 400 ? -6.481 2.644 -14.845 1.00 98.19 400 TYR A C 1
ATOM 3306 O O . TYR A 1 400 ? -6.127 1.819 -14.008 1.00 98.19 400 TYR A O 1
ATOM 3314 N N . ALA A 1 401 ? -7.267 2.282 -15.861 1.00 97.50 401 ALA A N 1
ATOM 3315 C CA . ALA A 1 401 ? -7.691 0.896 -16.041 1.00 97.50 401 ALA A CA 1
ATOM 3316 C C . ALA A 1 401 ? -6.511 -0.040 -16.366 1.00 97.50 401 ALA A C 1
ATOM 3318 O O . ALA A 1 401 ? -6.463 -1.172 -15.875 1.00 97.50 401 ALA A O 1
ATOM 3319 N N . GLN A 1 402 ? -5.549 0.421 -17.175 1.00 96.44 402 GLN A N 1
ATOM 3320 C CA . GLN A 1 402 ? -4.417 -0.391 -17.633 1.00 96.44 402 GLN A CA 1
ATOM 3321 C C . GLN A 1 402 ? -3.480 -0.824 -16.505 1.00 96.44 402 GLN A C 1
ATOM 3323 O O . GLN A 1 402 ? -3.001 -1.959 -16.525 1.00 96.44 402 GLN A O 1
ATOM 3328 N N . ILE A 1 403 ? -3.251 0.018 -15.492 1.00 96.31 403 ILE A N 1
ATOM 3329 C CA . ILE A 1 403 ? -2.394 -0.362 -14.355 1.00 96.31 403 ILE A CA 1
ATOM 3330 C C . ILE A 1 403 ? -2.975 -1.509 -13.514 1.00 96.31 403 ILE A C 1
ATOM 3332 O O . ILE A 1 403 ? -2.241 -2.174 -12.782 1.00 96.31 403 ILE A O 1
ATOM 3336 N N . TRP A 1 404 ? -4.272 -1.796 -13.659 1.00 96.56 404 TRP A N 1
ATOM 3337 C CA . TRP A 1 404 ? -4.950 -2.901 -12.983 1.00 96.56 404 TRP A CA 1
ATOM 3338 C C . TRP A 1 404 ? -5.088 -4.169 -13.832 1.00 96.56 404 TRP A C 1
ATOM 3340 O O . TRP A 1 404 ? -5.570 -5.196 -13.330 1.00 96.56 404 TRP A O 1
ATOM 3350 N N . CYS A 1 405 ? -4.642 -4.142 -15.094 1.00 96.19 405 CYS A N 1
ATOM 3351 C CA . CYS A 1 405 ? -4.636 -5.314 -15.962 1.00 96.19 405 CYS A CA 1
ATOM 3352 C C . CYS A 1 405 ? -3.841 -6.456 -15.318 1.00 96.19 405 CYS A C 1
ATOM 3354 O O . CYS A 1 405 ? -2.621 -6.413 -15.177 1.00 96.19 405 CYS A O 1
ATOM 3356 N N . SER A 1 406 ? -4.545 -7.515 -14.928 1.00 93.69 406 SER A N 1
ATOM 3357 C CA . SER A 1 406 ? -3.949 -8.676 -14.277 1.00 93.69 406 SER A CA 1
ATOM 3358 C C . SER A 1 406 ? -4.792 -9.925 -14.514 1.00 93.69 406 SER A C 1
ATOM 3360 O O . SER A 1 406 ? -5.989 -9.851 -14.784 1.00 93.69 406 SER A O 1
ATOM 3362 N N . LYS A 1 407 ? -4.151 -11.093 -14.421 1.00 92.25 407 LYS A N 1
ATOM 3363 C CA . LYS A 1 407 ? -4.807 -12.404 -14.411 1.00 92.25 407 LYS A CA 1
ATOM 3364 C C . LYS A 1 407 ? -4.227 -13.247 -13.288 1.00 92.25 407 LYS A C 1
ATOM 3366 O O . LYS A 1 407 ? -3.082 -13.055 -12.876 1.00 92.25 407 LYS A O 1
ATOM 3371 N N . MET A 1 408 ? -5.029 -14.170 -12.780 1.00 92.88 408 MET A N 1
ATOM 3372 C CA . MET A 1 408 ? -4.663 -15.048 -11.676 1.00 92.88 408 MET A CA 1
ATOM 3373 C C . MET A 1 408 ? -5.093 -16.475 -12.004 1.00 92.88 408 MET A C 1
ATOM 3375 O O . MET A 1 408 ? -6.022 -16.678 -12.773 1.00 92.88 408 MET A O 1
ATOM 3379 N N . THR A 1 409 ? -4.407 -17.455 -11.428 1.00 95.00 409 THR A N 1
ATOM 3380 C CA . THR A 1 409 ? -4.892 -18.839 -11.381 1.00 95.00 409 THR A CA 1
ATOM 3381 C C . THR A 1 409 ? -6.042 -18.944 -10.377 1.00 95.00 409 THR A C 1
ATOM 3383 O O . THR A 1 409 ? -6.079 -18.170 -9.416 1.00 95.00 409 THR A O 1
ATOM 3386 N N . ASP A 1 410 ? -6.917 -19.938 -10.526 1.00 95.75 410 ASP A N 1
ATOM 3387 C CA . ASP A 1 410 ? -8.050 -20.162 -9.614 1.00 95.75 410 ASP A CA 1
ATOM 3388 C C . ASP A 1 410 ? -7.602 -20.315 -8.155 1.00 95.75 410 ASP A C 1
ATOM 3390 O O . ASP A 1 410 ? -8.144 -19.680 -7.252 1.00 95.75 410 ASP A O 1
ATOM 3394 N N . ALA A 1 411 ? -6.538 -21.089 -7.914 1.00 94.75 411 ALA A N 1
ATOM 3395 C CA . ALA A 1 411 ? -5.977 -21.269 -6.575 1.00 94.75 411 ALA A CA 1
ATOM 3396 C C . ALA A 1 411 ? -5.462 -19.947 -5.974 1.00 94.75 411 ALA A C 1
ATOM 3398 O O . ALA A 1 411 ? -5.714 -19.650 -4.805 1.00 94.75 411 ALA A O 1
ATOM 3399 N N . ASN A 1 412 ? -4.781 -19.114 -6.770 1.00 92.94 412 ASN A N 1
ATOM 3400 C CA . ASN A 1 412 ? -4.311 -17.813 -6.296 1.00 92.94 412 ASN A CA 1
ATOM 3401 C C . ASN A 1 412 ? -5.470 -16.824 -6.099 1.00 92.94 412 ASN A C 1
ATOM 3403 O O . ASN A 1 412 ? -5.423 -16.008 -5.181 1.00 92.94 412 ASN A O 1
ATOM 3407 N N . ALA A 1 413 ? -6.509 -16.894 -6.934 1.00 94.69 413 ALA A N 1
ATOM 3408 C CA . ALA A 1 413 ? -7.723 -16.105 -6.777 1.00 94.69 413 ALA A CA 1
ATOM 3409 C C . ALA A 1 413 ? -8.436 -16.446 -5.466 1.00 94.69 413 ALA A C 1
ATOM 3411 O O . ALA A 1 413 ? -8.715 -15.542 -4.683 1.00 94.69 413 ALA A O 1
ATOM 3412 N N . LEU A 1 414 ? -8.632 -17.738 -5.184 1.00 94.50 414 LEU A N 1
ATOM 3413 C CA . LEU A 1 414 ? -9.221 -18.226 -3.936 1.00 94.50 414 LEU A CA 1
ATOM 3414 C C . LEU A 1 414 ? -8.432 -17.722 -2.729 1.00 94.50 414 LEU A C 1
ATOM 3416 O O . LEU A 1 414 ? -8.996 -17.120 -1.819 1.00 94.50 414 LEU A O 1
ATOM 3420 N N . ASN A 1 415 ? -7.112 -17.913 -2.750 1.00 91.88 415 ASN A N 1
ATOM 3421 C CA . ASN A 1 415 ? -6.250 -17.444 -1.674 1.00 91.88 415 ASN A CA 1
ATOM 3422 C C . ASN A 1 415 ? -6.356 -15.919 -1.483 1.00 91.88 415 ASN A C 1
ATOM 3424 O O . ASN A 1 415 ? -6.522 -15.446 -0.363 1.00 91.88 415 ASN A O 1
ATOM 3428 N N . ARG A 1 416 ? -6.321 -15.136 -2.568 1.00 90.56 416 ARG A N 1
ATOM 3429 C CA . ARG A 1 416 ? -6.394 -13.671 -2.482 1.00 90.56 416 ARG A CA 1
ATOM 3430 C C . ARG A 1 416 ? -7.752 -13.168 -1.998 1.00 90.56 416 ARG A C 1
ATOM 3432 O O . ARG A 1 416 ? -7.758 -12.200 -1.250 1.00 90.56 416 ARG A O 1
ATOM 3439 N N . ILE A 1 417 ? -8.862 -13.810 -2.364 1.00 91.94 417 ILE A N 1
ATOM 3440 C CA . ILE A 1 417 ? -10.188 -13.455 -1.831 1.00 91.94 417 ILE A CA 1
ATOM 3441 C C . ILE A 1 417 ? -10.262 -13.740 -0.330 1.00 91.94 417 ILE A C 1
ATOM 3443 O O . ILE A 1 417 ? -10.789 -12.928 0.422 1.00 91.94 417 ILE A O 1
ATOM 3447 N N . LEU A 1 418 ? -9.714 -14.871 0.121 1.00 89.62 418 LEU A N 1
ATOM 3448 C CA . LEU A 1 418 ? -9.791 -15.266 1.526 1.00 89.62 418 LEU A CA 1
ATOM 3449 C C . LEU A 1 418 ? -8.848 -14.469 2.433 1.00 89.62 418 LEU A C 1
ATOM 3451 O O . LEU A 1 418 ? -9.185 -14.230 3.588 1.00 89.62 418 LEU A O 1
ATOM 3455 N N . THR A 1 419 ? -7.671 -14.061 1.948 1.00 87.75 419 THR A N 1
ATOM 3456 C CA . THR A 1 419 ? -6.624 -13.483 2.813 1.00 87.75 419 THR A CA 1
ATOM 3457 C C . THR A 1 419 ? -6.172 -12.078 2.425 1.00 87.75 419 THR A C 1
ATOM 3459 O O . THR A 1 419 ? -5.398 -11.468 3.158 1.00 87.75 419 THR A O 1
ATOM 3462 N N . GLY A 1 420 ? -6.538 -11.587 1.241 1.00 87.06 420 GLY A N 1
ATOM 3463 C CA . GLY A 1 420 ? -6.079 -10.300 0.724 1.00 87.06 420 GLY A CA 1
ATOM 3464 C C . GLY A 1 420 ? -6.925 -9.135 1.225 1.00 87.06 420 GLY A C 1
ATOM 3465 O O . GLY A 1 420 ? -8.132 -9.266 1.377 1.00 87.06 420 GLY A O 1
ATOM 3466 N N . PHE A 1 421 ? -6.294 -7.983 1.446 1.00 90.44 421 PHE A N 1
ATOM 3467 C CA . PHE A 1 421 ? -6.996 -6.730 1.764 1.00 90.44 421 PHE A CA 1
ATOM 3468 C C . PHE A 1 421 ? -7.353 -5.927 0.511 1.00 90.44 421 PHE A C 1
ATOM 3470 O O . PHE A 1 421 ? -8.261 -5.112 0.526 1.00 90.44 421 PHE A O 1
ATOM 3477 N N . HIS A 1 422 ? -6.684 -6.199 -0.606 1.00 95.94 422 HIS A N 1
ATOM 3478 C CA . HIS A 1 422 ? -6.975 -5.551 -1.875 1.00 95.94 422 HIS A CA 1
ATOM 3479 C C . HIS A 1 422 ? -7.979 -6.360 -2.684 1.00 95.94 422 HIS A C 1
ATOM 3481 O O . HIS A 1 422 ? -7.761 -7.556 -2.926 1.00 95.94 422 HIS A O 1
ATOM 3487 N N . SER A 1 423 ? -8.989 -5.677 -3.216 1.00 97.06 423 SER A N 1
ATOM 3488 C CA . SER A 1 423 ? -9.833 -6.220 -4.277 1.00 97.06 423 SER A CA 1
ATOM 3489 C C . SER A 1 423 ? -8.981 -6.672 -5.485 1.00 97.06 423 SER A C 1
ATOM 3491 O O . SER A 1 423 ? -7.898 -6.124 -5.735 1.00 97.06 423 SER A O 1
ATOM 3493 N N . PRO A 1 424 ? -9.407 -7.692 -6.254 1.00 96.56 424 PRO A N 1
ATOM 3494 C CA . PRO A 1 424 ? -8.770 -8.028 -7.529 1.00 96.56 424 PRO A CA 1
ATOM 3495 C C . PRO A 1 424 ? -8.773 -6.835 -8.498 1.00 96.56 424 PRO A C 1
ATOM 3497 O O . PRO A 1 424 ? -9.675 -6.001 -8.439 1.00 96.56 424 PRO A O 1
ATOM 3500 N N . GLY A 1 425 ? -7.793 -6.774 -9.410 1.00 95.94 425 GLY A N 1
ATOM 3501 C CA . GLY A 1 425 ? -7.577 -5.613 -10.289 1.00 95.94 425 GLY A CA 1
ATOM 3502 C C . GLY A 1 425 ? -8.818 -5.180 -11.076 1.00 95.94 425 GLY A C 1
ATOM 3503 O O . GLY A 1 425 ? -9.108 -3.992 -11.151 1.00 95.94 425 GLY A O 1
ATOM 3504 N N . GLU A 1 426 ? -9.620 -6.132 -11.560 1.00 95.00 426 GLU A N 1
ATOM 3505 C CA . GLU A 1 426 ? -10.894 -5.839 -12.231 1.00 95.00 426 GLU A CA 1
ATOM 3506 C C . GLU A 1 426 ? -11.826 -4.961 -11.378 1.00 95.00 426 GLU A C 1
ATOM 3508 O O . GLU A 1 426 ? -12.398 -3.999 -11.882 1.00 95.00 426 GLU A O 1
ATOM 3513 N N . PHE A 1 427 ? -11.960 -5.255 -10.083 1.00 96.75 427 PHE A N 1
ATOM 3514 C CA . PHE A 1 427 ? -12.860 -4.530 -9.181 1.00 96.75 427 PHE A CA 1
ATOM 3515 C C . PHE A 1 427 ? -12.225 -3.267 -8.602 1.00 96.75 427 PHE A C 1
ATOM 3517 O O . PHE A 1 427 ? -12.953 -2.336 -8.264 1.00 96.75 427 PHE A O 1
ATOM 3524 N N . ARG A 1 428 ? -10.885 -3.200 -8.548 1.00 97.88 428 ARG A N 1
ATOM 3525 C CA . ARG A 1 428 ? -10.162 -1.942 -8.294 1.00 97.88 428 ARG A CA 1
ATOM 3526 C C . ARG A 1 428 ? -10.315 -0.955 -9.444 1.00 97.88 428 ARG A C 1
ATOM 3528 O O . ARG A 1 428 ? -10.300 0.231 -9.194 1.00 97.88 428 ARG A O 1
ATOM 3535 N N . MET A 1 429 ? -10.523 -1.427 -10.674 1.00 95.56 429 MET A N 1
ATOM 3536 C CA . MET A 1 429 ? -10.886 -0.575 -11.809 1.00 95.56 429 MET A CA 1
ATOM 3537 C C . MET A 1 429 ? -12.389 -0.251 -11.819 1.00 95.56 429 MET A C 1
ATOM 3539 O O . MET A 1 429 ? -12.769 0.917 -11.834 1.00 95.56 429 MET A O 1
ATOM 3543 N N . ARG A 1 430 ? -13.258 -1.274 -11.768 1.00 93.81 430 ARG A N 1
ATOM 3544 C CA . ARG A 1 430 ? -14.714 -1.102 -11.925 1.00 93.81 430 ARG A CA 1
ATOM 3545 C C . ARG A 1 430 ? -15.352 -0.320 -10.785 1.00 93.81 430 ARG A C 1
ATOM 3547 O O . ARG A 1 430 ? -16.208 0.513 -11.058 1.00 93.81 430 ARG A O 1
ATOM 3554 N N . GLY A 1 431 ? -14.979 -0.598 -9.534 1.00 94.75 431 GLY A N 1
ATOM 3555 C CA . GLY A 1 431 ? -15.598 0.021 -8.360 1.00 94.75 431 GLY A CA 1
ATOM 3556 C C . GLY A 1 431 ? -15.462 1.543 -8.364 1.00 94.75 431 GLY A C 1
ATOM 3557 O O . GLY A 1 431 ? -16.480 2.219 -8.477 1.00 94.75 431 GLY A O 1
ATOM 3558 N N . PRO A 1 432 ? -14.233 2.087 -8.341 1.00 95.38 432 PRO A N 1
ATOM 3559 C CA . PRO A 1 432 ? -14.000 3.528 -8.337 1.00 95.38 432 PRO A CA 1
ATOM 3560 C C . PRO A 1 432 ? -14.586 4.248 -9.552 1.00 95.38 432 PRO A C 1
ATOM 3562 O O . PRO A 1 432 ? -15.188 5.303 -9.386 1.00 95.38 432 PRO A O 1
ATOM 3565 N N . MET A 1 433 ? -14.483 3.667 -10.756 1.00 93.12 433 MET A N 1
ATOM 3566 C CA . MET A 1 433 ? -15.106 4.243 -11.958 1.00 93.12 433 MET A CA 1
ATOM 3567 C C . MET A 1 433 ? -16.635 4.297 -11.858 1.00 93.12 433 MET A C 1
ATOM 3569 O O . MET A 1 433 ? -17.231 5.285 -12.266 1.00 93.12 433 MET A O 1
ATOM 3573 N N . SER A 1 434 ? -17.273 3.268 -11.288 1.00 89.62 434 SER A N 1
ATOM 3574 C CA . SER A 1 434 ? -18.739 3.227 -11.127 1.00 89.62 434 SER A CA 1
ATOM 3575 C C . SER A 1 434 ? -19.256 4.216 -10.076 1.00 89.62 434 SER A C 1
ATOM 3577 O O . SER A 1 434 ? -20.454 4.469 -10.023 1.00 89.62 434 SER A O 1
ATOM 3579 N N . ASN A 1 435 ? -18.366 4.749 -9.235 1.00 89.56 435 ASN A N 1
ATOM 3580 C CA . ASN A 1 435 ? -18.680 5.680 -8.149 1.00 89.56 435 ASN A CA 1
ATOM 3581 C C . ASN A 1 435 ? -18.249 7.119 -8.472 1.00 89.56 435 ASN A C 1
ATOM 3583 O O . ASN A 1 435 ? -18.110 7.940 -7.554 1.00 89.56 435 ASN A O 1
ATOM 3587 N N . PHE A 1 436 ? -17.925 7.406 -9.735 1.00 91.44 436 PHE A N 1
ATOM 3588 C CA . PHE A 1 436 ? -17.345 8.680 -10.129 1.00 91.44 436 PHE A CA 1
ATOM 3589 C C . PHE A 1 436 ? -18.016 9.257 -11.374 1.00 91.44 436 PHE A C 1
ATOM 3591 O O . PHE A 1 436 ? -17.707 8.868 -12.496 1.00 91.44 436 PHE A O 1
ATOM 3598 N N . ASP A 1 437 ? -18.874 10.253 -11.168 1.00 90.00 437 ASP A N 1
ATOM 3599 C CA . ASP A 1 437 ? -19.685 10.878 -12.221 1.00 90.00 437 ASP A CA 1
ATOM 3600 C C . ASP A 1 437 ? -18.855 11.444 -13.382 1.00 90.00 437 ASP A C 1
ATOM 3602 O O . ASP A 1 437 ? -19.300 11.454 -14.529 1.00 90.00 437 ASP A O 1
ATOM 3606 N N . GLU A 1 438 ? -17.618 11.873 -13.116 1.00 93.81 438 GLU A N 1
ATOM 3607 C CA . GLU A 1 438 ? -16.696 12.339 -14.153 1.00 93.81 438 GLU A CA 1
ATOM 3608 C C . GLU A 1 438 ? -16.371 11.244 -15.176 1.00 93.81 438 GLU A C 1
ATOM 3610 O O . GLU A 1 438 ? -16.237 11.542 -16.362 1.00 93.81 438 GLU A O 1
ATOM 3615 N N . PHE A 1 439 ? -16.299 9.975 -14.762 1.00 93.88 439 PHE A N 1
ATOM 3616 C CA . PHE A 1 439 ? -16.132 8.860 -15.694 1.00 93.88 439 PHE A CA 1
ATOM 3617 C C . PHE A 1 439 ? -17.337 8.760 -16.639 1.00 93.88 439 PHE A C 1
ATOM 3619 O O . PHE A 1 439 ? -17.167 8.734 -17.863 1.00 93.88 439 PHE A O 1
ATOM 3626 N N . ASP A 1 440 ? -18.550 8.794 -16.085 1.00 90.19 440 ASP A N 1
ATOM 3627 C CA . ASP A 1 440 ? -19.786 8.733 -16.864 1.00 90.19 440 ASP A CA 1
ATOM 3628 C C . ASP A 1 440 ? -19.931 9.944 -17.798 1.00 90.19 440 ASP A C 1
ATOM 3630 O O . ASP A 1 440 ? -20.292 9.779 -18.967 1.00 90.19 440 ASP A O 1
ATOM 3634 N N . ARG A 1 441 ? -19.554 11.150 -17.348 1.00 94.44 441 ARG A N 1
ATOM 3635 C CA . ARG A 1 441 ? -19.514 12.368 -18.176 1.00 94.44 441 ARG A CA 1
ATOM 3636 C C . ARG A 1 441 ? -18.537 12.227 -19.343 1.00 94.44 441 ARG A C 1
ATOM 3638 O O . ARG A 1 441 ? -18.883 12.536 -20.486 1.00 94.44 441 ARG A O 1
ATOM 3645 N N . VAL A 1 442 ? -17.312 11.787 -19.063 1.00 94.81 442 VAL A N 1
ATOM 3646 C CA . VAL A 1 442 ? -16.209 11.724 -20.034 1.00 94.81 442 VAL A CA 1
ATOM 3647 C C . VAL A 1 442 ? -16.457 10.664 -21.112 1.00 94.81 442 VAL A C 1
ATOM 3649 O O . VAL A 1 442 ? -16.120 10.880 -22.282 1.00 94.81 442 VAL A O 1
ATOM 3652 N N . PHE A 1 443 ? -17.084 9.542 -20.755 1.00 93.56 443 PHE A N 1
ATOM 3653 C CA . PHE A 1 443 ? -17.447 8.480 -21.701 1.00 93.56 443 PHE A CA 1
ATOM 3654 C C . PHE A 1 443 ? -18.886 8.561 -22.216 1.00 93.56 443 PHE A C 1
ATOM 3656 O O . PHE A 1 443 ? -19.242 7.801 -23.115 1.00 93.56 443 PHE A O 1
ATOM 3663 N N . LYS A 1 444 ? -19.683 9.518 -21.722 1.00 92.81 444 LYS A N 1
ATOM 3664 C CA . LYS A 1 444 ? -21.106 9.683 -22.054 1.00 92.81 444 LYS A CA 1
ATOM 3665 C C . LYS A 1 444 ? -21.903 8.398 -21.802 1.00 92.81 444 LYS A C 1
ATOM 3667 O O . LYS A 1 444 ? -22.706 7.983 -22.639 1.00 92.81 444 LYS A O 1
ATOM 3672 N N . CYS A 1 445 ? -21.657 7.758 -20.662 1.00 86.56 445 CYS A N 1
ATOM 3673 C CA . CYS A 1 445 ? -22.390 6.569 -20.242 1.00 86.56 445 CYS A CA 1
ATOM 3674 C C . CYS A 1 445 ? -23.876 6.912 -20.062 1.00 86.56 445 CYS A C 1
ATOM 3676 O O . CYS A 1 445 ? -24.217 7.900 -19.414 1.00 86.56 445 CYS A O 1
ATOM 3678 N N . THR A 1 446 ? -24.787 6.103 -20.610 1.00 78.81 446 THR A N 1
ATOM 3679 C CA . THR A 1 446 ? -26.219 6.268 -20.317 1.00 78.81 446 THR A CA 1
ATOM 3680 C C . THR A 1 446 ? -26.573 5.594 -18.988 1.00 78.81 446 THR A C 1
ATOM 3682 O O . THR A 1 446 ? -26.078 4.485 -18.736 1.00 78.81 446 THR A O 1
ATOM 3685 N N . PRO A 1 447 ? -27.493 6.170 -18.191 1.00 64.19 447 PRO A N 1
ATOM 3686 C CA . PRO A 1 447 ? -27.983 5.542 -16.967 1.00 64.19 447 PRO A CA 1
ATOM 3687 C C . PRO A 1 447 ? -28.438 4.095 -17.217 1.00 64.19 447 PRO A C 1
ATOM 3689 O O . PRO A 1 447 ? -29.261 3.836 -18.094 1.00 64.19 447 PRO A O 1
ATOM 3692 N N . GLY A 1 448 ? -27.874 3.141 -16.471 1.00 56.28 448 GLY A N 1
ATOM 3693 C CA . GLY A 1 448 ? -28.238 1.721 -16.539 1.00 56.28 448 GLY A CA 1
ATOM 3694 C C . GLY A 1 448 ? -27.603 0.881 -17.661 1.00 56.28 448 GLY A C 1
ATOM 3695 O O . GLY A 1 448 ? -27.861 -0.319 -17.696 1.00 56.28 448 GLY A O 1
ATOM 3696 N N . GLN A 1 449 ? -26.775 1.444 -18.555 1.00 52.69 449 GLN A N 1
ATOM 3697 C CA . GLN A 1 449 ? -26.003 0.645 -19.537 1.00 52.69 449 GLN A CA 1
ATOM 3698 C C . GLN A 1 449 ? -24.580 0.302 -19.068 1.00 52.69 449 GLN A C 1
ATOM 3700 O O . GLN A 1 449 ? -23.981 -0.652 -19.565 1.00 52.69 449 GLN A O 1
ATOM 3705 N N . GLY A 1 450 ? -24.037 1.047 -18.103 1.00 44.06 450 GLY A N 1
ATOM 3706 C CA . GLY A 1 450 ? -22.818 0.672 -17.390 1.00 44.06 450 GLY A CA 1
ATOM 3707 C C . GLY A 1 450 ? -23.128 -0.264 -16.222 1.00 44.06 450 GLY A C 1
ATOM 3708 O O . GLY A 1 450 ? -24.270 -0.395 -15.792 1.00 44.06 450 GLY A O 1
ATOM 3709 N N . ASN A 1 451 ? -22.096 -0.837 -15.607 1.00 47.19 451 ASN A N 1
ATOM 3710 C CA . ASN A 1 451 ? -22.212 -1.429 -14.265 1.00 47.19 451 ASN A CA 1
ATOM 3711 C C . ASN A 1 451 ? -22.619 -0.414 -13.171 1.00 47.19 451 ASN A C 1
ATOM 3713 O O . ASN A 1 451 ? -22.628 -0.757 -11.990 1.00 47.19 451 ASN A O 1
ATOM 3717 N N . SER A 1 452 ? -22.962 0.813 -13.560 1.00 39.72 452 SER A N 1
ATOM 3718 C CA . SER A 1 452 ? -23.555 1.887 -12.782 1.00 39.72 452 SER A CA 1
ATOM 3719 C C . SER A 1 452 ? -24.959 1.492 -12.294 1.00 39.72 452 SER A C 1
ATOM 3721 O O . SER A 1 452 ? -25.982 1.989 -12.764 1.00 39.72 452 SER A O 1
ATOM 3723 N N . GLN A 1 453 ? -25.037 0.614 -11.290 1.00 42.06 453 GLN A N 1
ATOM 3724 C CA . GLN A 1 453 ? -25.989 0.902 -10.222 1.00 42.06 453 GLN A CA 1
ATOM 3725 C C . GLN A 1 453 ? -25.424 2.136 -9.532 1.00 42.06 453 GLN A C 1
ATOM 3727 O O . GLN A 1 453 ? -24.451 2.006 -8.794 1.00 42.06 453 GLN A O 1
ATOM 3732 N N . ILE A 1 454 ? -25.971 3.314 -9.844 1.00 40.62 454 ILE A N 1
ATOM 3733 C CA . ILE A 1 454 ? -25.619 4.566 -9.170 1.00 40.62 454 ILE A CA 1
ATOM 3734 C C . ILE A 1 454 ? -25.954 4.368 -7.691 1.00 40.62 454 ILE A C 1
ATOM 3736 O O . ILE A 1 454 ? -27.095 4.500 -7.257 1.00 40.62 454 ILE A O 1
ATOM 3740 N N . ILE A 1 455 ? -24.954 3.948 -6.931 1.00 45.47 455 ILE A N 1
ATOM 3741 C CA . ILE A 1 455 ? -24.900 4.120 -5.495 1.00 45.47 455 ILE A CA 1
ATOM 3742 C C . ILE A 1 455 ? -23.736 5.076 -5.334 1.00 45.47 455 ILE A C 1
ATOM 3744 O O . ILE A 1 455 ? -22.586 4.673 -5.467 1.00 45.47 455 ILE A O 1
ATOM 3748 N N . GLU A 1 456 ? -24.033 6.354 -5.134 1.00 45.69 456 GLU A N 1
ATOM 3749 C CA . GLU A 1 456 ? -23.022 7.359 -4.825 1.00 45.69 456 GLU A CA 1
ATOM 3750 C C . GLU A 1 456 ? -22.315 6.967 -3.517 1.00 45.69 456 GLU A C 1
ATOM 3752 O O . GLU A 1 456 ? -22.771 7.276 -2.417 1.00 45.69 456 GLU A O 1
ATOM 3757 N N . THR A 1 457 ? -21.211 6.220 -3.605 1.00 51.94 457 THR A N 1
ATOM 3758 C CA . THR A 1 457 ? -20.449 5.794 -2.425 1.00 51.94 457 THR A CA 1
ATOM 3759 C C . THR A 1 457 ? -19.268 6.728 -2.206 1.00 51.94 457 THR A C 1
ATOM 3761 O O . THR A 1 457 ? -18.124 6.441 -2.566 1.00 51.94 457 THR A O 1
ATOM 3764 N N . HIS A 1 458 ? -19.539 7.879 -1.607 1.00 55.06 458 HIS A N 1
ATOM 3765 C CA . HIS A 1 458 ? -18.518 8.856 -1.251 1.00 55.06 458 HIS A CA 1
ATOM 3766 C C . HIS A 1 458 ? -18.086 8.638 0.203 1.00 55.06 458 HIS A C 1
ATOM 3768 O O . HIS A 1 458 ? -18.626 9.255 1.112 1.00 55.06 458 HIS A O 1
ATOM 3774 N N . ALA A 1 459 ? -17.142 7.719 0.454 1.00 46.09 459 ALA A N 1
ATOM 3775 C CA . ALA A 1 459 ? -16.714 7.380 1.822 1.00 46.09 459 ALA A CA 1
ATOM 3776 C C . ALA A 1 459 ? -16.034 8.531 2.575 1.00 46.09 459 ALA A C 1
ATOM 3778 O O . ALA A 1 459 ? -16.235 8.671 3.780 1.00 46.09 459 ALA A O 1
ATOM 3779 N N . ILE A 1 460 ? -15.244 9.341 1.869 1.00 49.62 460 ILE A N 1
ATOM 3780 C CA . ILE A 1 460 ? -14.491 10.464 2.452 1.00 49.62 460 ILE A CA 1
ATOM 3781 C C . ILE A 1 460 ? -14.761 11.770 1.697 1.00 49.62 460 ILE A C 1
ATOM 3783 O O . ILE A 1 460 ? -14.799 12.842 2.298 1.00 49.62 460 ILE A O 1
ATOM 3787 N N . LEU A 1 461 ? -14.977 11.704 0.386 1.00 47.59 461 LEU A N 1
ATOM 3788 C CA . LEU A 1 461 ? -14.877 12.865 -0.488 1.00 47.59 461 LEU A CA 1
ATOM 3789 C C . LEU A 1 461 ? -16.151 13.012 -1.311 1.00 47.59 461 LEU A C 1
ATOM 3791 O O . LEU A 1 461 ? -16.381 12.160 -2.152 1.00 47.59 461 LEU A O 1
ATOM 3795 N N . ASP A 1 462 ? -16.930 14.070 -1.086 1.00 51.53 462 ASP A N 1
ATOM 3796 C CA . ASP A 1 462 ? -17.991 14.548 -1.984 1.00 51.53 462 ASP A CA 1
ATOM 3797 C C . ASP A 1 462 ? -17.420 15.782 -2.706 1.00 51.53 462 ASP A C 1
ATOM 3799 O O . ASP A 1 462 ? -17.047 16.756 -2.051 1.00 51.53 462 ASP A O 1
ATOM 3803 N N . TYR A 1 463 ? -17.273 15.744 -4.033 1.00 43.41 463 TYR A N 1
ATOM 3804 C CA . TYR A 1 463 ? -16.792 16.897 -4.808 1.00 43.41 463 TYR A CA 1
ATOM 3805 C C . TYR A 1 463 ? -17.636 17.074 -6.064 1.00 43.41 463 TYR A C 1
ATOM 3807 O O . TYR A 1 463 ? -17.170 16.859 -7.175 1.00 43.41 463 TYR A O 1
ATOM 3815 N N . SER A 1 464 ? -18.906 17.428 -5.889 1.00 39.38 464 SER A N 1
ATOM 3816 C CA . SER A 1 464 ? -19.804 17.690 -7.017 1.00 39.38 464 SER A CA 1
ATOM 3817 C C . SER A 1 464 ? -19.879 19.170 -7.426 1.00 39.38 464 SER A C 1
ATOM 3819 O O . SER A 1 464 ? -20.368 19.456 -8.512 1.00 39.38 464 SER A O 1
ATOM 3821 N N . GLU A 1 465 ? -19.347 20.133 -6.655 1.00 34.81 465 GLU A N 1
ATOM 3822 C CA . GLU A 1 465 ? -19.552 21.566 -6.958 1.00 34.81 465 GLU A CA 1
ATOM 3823 C C . GLU A 1 465 ? -18.381 22.486 -6.561 1.00 34.81 465 GLU A C 1
ATOM 3825 O O . GLU A 1 465 ? -18.420 23.124 -5.513 1.00 34.81 465 GLU A O 1
ATOM 3830 N N . VAL A 1 466 ? -17.333 22.624 -7.389 1.00 38.75 466 VAL A N 1
ATOM 3831 C CA . VAL A 1 466 ? -16.352 23.734 -7.214 1.00 38.75 466 VAL A CA 1
ATOM 3832 C C . VAL A 1 466 ? -15.729 24.257 -8.517 1.00 38.75 466 VAL A C 1
ATOM 3834 O O . VAL A 1 466 ? -15.108 25.318 -8.511 1.00 38.75 466 VAL A O 1
ATOM 3837 N N . LEU A 1 467 ? -15.926 23.612 -9.671 1.00 38.53 467 LEU A N 1
ATOM 3838 C CA . LEU A 1 467 ? -15.337 24.104 -10.930 1.00 38.53 467 LEU A CA 1
ATOM 3839 C C . LEU A 1 467 ? -15.927 25.446 -11.429 1.00 38.53 467 LEU A C 1
ATOM 3841 O O . LEU A 1 467 ? -15.490 25.952 -12.459 1.00 38.53 467 LEU A O 1
ATOM 3845 N N . SER A 1 468 ? -16.874 26.057 -10.707 1.00 34.53 468 SER A N 1
ATOM 3846 C CA . SER A 1 468 ? -17.493 27.340 -11.065 1.00 34.53 468 SER A CA 1
ATOM 3847 C C . SER A 1 468 ? -16.890 28.583 -10.392 1.00 34.53 468 SER A C 1
ATOM 3849 O O . SER A 1 468 ? -17.277 29.684 -10.775 1.00 34.53 468 SER A O 1
ATOM 3851 N N . ASN A 1 469 ? -15.951 28.473 -9.435 1.00 32.53 469 ASN A N 1
ATOM 3852 C CA . ASN A 1 469 ? -15.433 29.651 -8.714 1.00 32.53 469 ASN A CA 1
ATOM 3853 C C . ASN A 1 469 ? -13.898 29.797 -8.752 1.00 32.53 469 ASN A C 1
ATOM 3855 O O . ASN A 1 469 ? -13.155 29.196 -7.977 1.00 32.53 469 ASN A O 1
ATOM 3859 N N . ASP A 1 470 ? -13.440 30.706 -9.617 1.00 38.31 470 ASP A N 1
ATOM 3860 C CA . ASP A 1 470 ? -12.041 31.077 -9.904 1.00 38.31 470 ASP A CA 1
ATOM 3861 C C . ASP A 1 470 ? -11.271 31.723 -8.723 1.00 38.31 470 ASP A C 1
ATOM 3863 O O . ASP A 1 470 ? -10.092 32.068 -8.841 1.00 38.31 470 ASP A O 1
ATOM 3867 N N . SER A 1 471 ? -11.907 31.914 -7.563 1.00 31.53 471 SER A N 1
ATOM 3868 C CA . SER A 1 471 ? -11.333 32.646 -6.424 1.00 31.53 471 SER A CA 1
ATOM 3869 C C . SER A 1 471 ? -10.433 31.801 -5.511 1.00 31.53 471 SER A C 1
ATOM 3871 O O . SER A 1 471 ? -9.600 32.360 -4.795 1.00 31.53 471 SER A O 1
ATOM 3873 N N . LEU A 1 472 ? -10.539 30.466 -5.549 1.00 36.56 472 LEU A N 1
ATOM 3874 C CA . LEU A 1 472 ? -9.896 29.576 -4.566 1.00 36.56 472 LEU A CA 1
ATOM 3875 C C . LEU A 1 472 ? -8.401 29.316 -4.826 1.00 36.56 472 LEU A C 1
ATOM 3877 O O . LEU A 1 472 ? -7.634 29.112 -3.883 1.00 36.56 472 LEU A O 1
ATOM 3881 N N . LEU A 1 473 ? -7.956 29.386 -6.085 1.00 35.66 473 LEU A N 1
ATOM 3882 C CA . LEU A 1 473 ? -6.550 29.157 -6.445 1.00 35.66 473 LEU A CA 1
ATOM 3883 C C . LEU A 1 473 ? -5.626 30.326 -6.072 1.00 35.66 473 LEU A C 1
ATOM 3885 O O . LEU A 1 473 ? -4.440 30.107 -5.846 1.00 35.66 473 LEU A O 1
ATOM 3889 N N . LYS A 1 474 ? -6.157 31.547 -5.917 1.00 31.50 474 LYS A N 1
ATOM 3890 C CA . LYS A 1 474 ? -5.359 32.717 -5.503 1.00 31.50 474 LYS A CA 1
ATOM 3891 C C . LYS A 1 474 ? -5.071 32.768 -4.000 1.00 31.50 474 LYS A C 1
ATOM 3893 O O . LYS A 1 474 ? -4.091 33.386 -3.600 1.00 31.50 474 LYS A O 1
ATOM 3898 N N . SER A 1 475 ? -5.889 32.127 -3.161 1.00 29.97 475 SER A N 1
ATOM 3899 C CA . SER A 1 475 ? -5.686 32.143 -1.702 1.00 29.97 475 SER A CA 1
ATOM 3900 C C . SER A 1 475 ? -4.677 31.108 -1.194 1.00 29.97 475 SER A C 1
ATOM 3902 O O . SER A 1 475 ? -4.160 31.266 -0.093 1.00 29.97 475 SER A O 1
ATOM 3904 N N . LEU A 1 476 ? -4.376 30.060 -1.971 1.00 33.28 476 LEU A N 1
ATOM 3905 C CA . LEU A 1 476 ? -3.468 28.981 -1.550 1.00 33.28 476 LEU A CA 1
ATOM 3906 C C . LEU A 1 476 ? -2.009 29.205 -1.980 1.00 33.28 476 LEU A C 1
ATOM 3908 O O . LEU A 1 476 ? -1.106 28.670 -1.346 1.00 33.28 476 LEU A O 1
ATOM 3912 N N . SER A 1 477 ? -1.756 30.066 -2.970 1.00 29.78 477 SER A N 1
ATOM 3913 C CA . SER A 1 477 ? -0.402 30.462 -3.391 1.00 29.78 477 SER A CA 1
ATOM 3914 C C . SER A 1 477 ? 0.307 31.426 -2.426 1.00 29.78 477 SER A C 1
ATOM 3916 O O . SER A 1 477 ? 1.471 31.746 -2.637 1.00 29.78 477 SER A O 1
ATOM 3918 N N . ILE A 1 478 ? -0.375 31.914 -1.381 1.00 28.33 478 ILE A N 1
ATOM 3919 C CA . ILE A 1 478 ? 0.177 32.899 -0.430 1.00 28.33 478 ILE A CA 1
ATOM 3920 C C . ILE A 1 478 ? 0.772 32.224 0.823 1.00 28.33 478 ILE A C 1
ATOM 3922 O O . ILE A 1 478 ? 1.543 32.845 1.545 1.00 28.33 478 ILE A O 1
ATOM 3926 N N . LEU A 1 479 ? 0.496 30.936 1.065 1.00 27.19 479 LEU A N 1
ATOM 3927 C CA . LEU A 1 479 ? 0.957 30.223 2.269 1.00 27.19 479 LEU A CA 1
ATOM 3928 C C . LEU A 1 479 ? 2.202 29.339 2.056 1.00 27.19 479 LEU A C 1
ATOM 3930 O O . LEU A 1 479 ? 2.621 28.665 2.989 1.00 27.19 479 LEU A O 1
ATOM 3934 N N . SER A 1 480 ? 2.814 29.341 0.866 1.00 27.73 480 SER A N 1
ATOM 3935 C CA . SER A 1 480 ? 3.974 28.488 0.545 1.00 27.73 480 SER A CA 1
ATOM 3936 C C . SER A 1 480 ? 5.338 29.193 0.587 1.00 27.73 480 SER A C 1
ATOM 3938 O O . SER A 1 480 ? 6.310 28.655 0.066 1.00 27.73 480 SER A O 1
ATOM 3940 N N . PHE A 1 481 ? 5.441 30.374 1.202 1.00 25.39 481 PHE A N 1
ATOM 3941 C CA . PHE A 1 481 ? 6.726 31.019 1.491 1.00 25.39 481 PHE A CA 1
ATOM 3942 C C . PHE A 1 481 ? 6.696 31.688 2.869 1.00 25.39 481 PHE A C 1
ATOM 3944 O O . PHE A 1 481 ? 6.469 32.893 2.973 1.00 25.39 481 PHE A O 1
ATOM 3951 N N . GLN A 1 482 ? 6.935 30.894 3.916 1.00 25.64 482 GLN A N 1
ATOM 3952 C CA . GLN A 1 482 ? 7.625 31.313 5.139 1.00 25.64 482 GLN A CA 1
ATOM 3953 C C . GLN A 1 482 ? 8.198 30.108 5.879 1.00 25.64 482 GLN A C 1
ATOM 3955 O O . GLN A 1 482 ? 7.474 29.093 5.993 1.00 25.64 482 GLN A O 1
#

Foldseek 3Di:
DDDDDDDDDDDDDPPLDDALVPQWDKDWDDPVCCPDLVNVVVCVLDPPDDDDRDIDIGRHVVVSVVVSVCVVPDDVVVVVVVVVVVVCVVCQCLDPPVSVVVCQVVCCLQFVDNDDDDVVVVVVVVCCLQQVQVVLLVVPDDFDDPVVVLLLVLLLVLVLVQLVPDPQADPQQSVQLSVLSVLQAEAAAADPCSVDPDCVVSCVVCVQQDDDPDRSVSVVSSVVVVSVVVVVVVVDDDPLVDDPSRHLLDQAWAADLQSSYTHHRSNVRDPPQHDPPAFVLSNLLHVQLRSQLNSQLCPFSPNCLAGSNSDRHNRGDPSSVVSLVVLLVLQQVVQQPDAPVLQRHGARSSLQSSSLLSLLRSNVSSLVSVVVVCVVPPPPGDDDPPRNVADSSRVSLVSNLVVLDDDGDNSNVVNCRSPNNHDRSVCSSQVNLLQDVSNCVRVVPDPPPHVNPPPNRNSDGDDPDDPPDPPPVVVVVVPPDD